Protein AF-0000000074698673 (afdb_homodimer)

Solvent-accessible surface area (backbone atoms only — not comparable to full-atom values): 24780 Å² total; per-residue (Å²): 137,88,80,85,78,75,81,78,79,90,74,89,80,90,77,90,75,79,86,75,78,75,79,80,86,77,81,76,78,73,73,77,72,75,74,65,79,72,72,74,72,72,74,70,70,69,76,71,64,58,63,34,72,66,53,42,50,48,49,52,50,36,48,54,37,30,51,48,3,51,64,26,39,56,49,56,83,33,56,54,68,59,34,44,71,56,90,63,28,23,34,38,71,47,64,48,48,39,30,33,52,67,59,41,33,52,52,20,42,41,63,64,29,30,36,30,80,65,72,41,70,67,52,46,53,49,51,47,53,55,56,65,71,44,98,45,74,26,50,37,15,26,39,40,20,39,36,45,52,95,86,56,46,48,21,33,76,87,67,48,66,73,65,84,52,78,52,55,31,93,81,40,72,51,59,62,90,64,25,37,20,33,26,32,28,15,80,80,26,95,59,43,70,20,30,41,52,31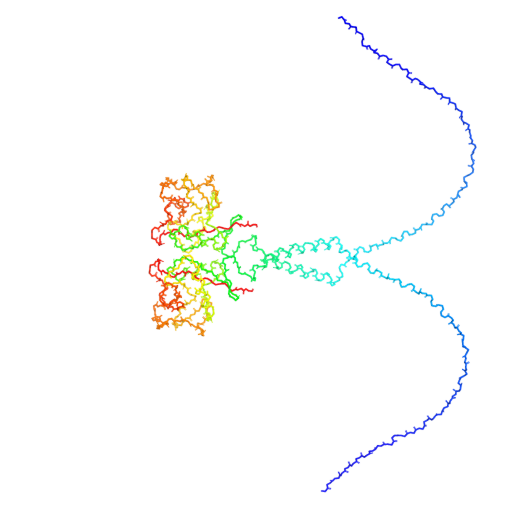,53,46,61,42,83,53,44,88,54,15,22,17,34,32,26,28,32,76,56,114,136,86,91,87,82,89,80,73,90,74,70,93,68,81,90,90,92,82,90,73,82,72,80,80,85,77,81,78,77,77,73,77,72,75,69,67,75,72,72,72,71,71,72,70,69,72,71,69,42,59,63,50,74,66,52,46,50,50,50,50,49,49,37,50,50,17,49,52,27,32,62,54,16,47,48,58,83,33,55,54,68,59,35,45,70,56,89,63,29,23,34,40,70,49,65,48,46,40,32,34,52,67,60,41,34,53,52,21,42,42,62,63,29,30,37,31,80,64,73,39,72,67,50,46,52,49,51,47,52,55,55,65,70,44,97,44,73,26,50,37,16,25,40,40,20,39,36,47,51,94,86,59,46,48,23,34,78,88,67,46,65,74,66,84,53,78,50,55,31,95,80,39,70,52,61,63,90,65,26,36,21,32,26,32,27,16,80,81,27,95,58,44,68,19,30,41,51,30,53,46,60,42,84,55,45,88,53,16,23,18,31,31,26,29,33,74,55,115

Nearest PDB structures (foldseek):
  2vuz-assembly1_A  TM=8.904E-01  e=1.682E-10  Codakia orbicularis
  7jud-assembly2_B  TM=8.545E-01  e=1.577E-10  Homo sapiens
  7juf-assembly2_B  TM=8.128E-01  e=7.724E-11  Homo sapiens
  7l62-assembly1_A  TM=8.026E-01  e=3.219E-10  Homo sapiens
  7juc-assembly1_A  TM=8.318E-01  e=1.178E-09  Homo sapiens

pLDDT: mean 74.71, std 29.72, range [17.14, 98.88]

Radius of gyration: 44.77 Å; Cα contacts (8 Å, |Δi|>4): 723; chains: 2; bounding box: 124×169×56 Å

Secondary structure (DSSP, 8-state):
----------------------------------------------------HHHHHHHHHHHHHHHHHHHHHHHHHSPPTT-EEETTEEEEEE-S--SBHHHHHHHHHHTT-EEPP--SHHHHHHHHHHHHTSS---TT-EEEEEEE-TTS-EEETTS-B--S---BPTT-S--TTT--EEEE--TTSTTTT-EEEE-SB-S-GGGS-BEEEEEE--/----------------------------------------------------HHHHHHHHHHHHHHHHHHHHHTTTTSPPTT-EEETTEEEEEE-S--SBHHHHHHHHHHTT-EEPP--SHHHHHHHHHHHHTSS---TT-EEEEEEE-TTS-EEETTS-B--S---BPTT-S--TTT--EEEE--TTSTTTT-EEEE-SB-S-GGGS-BEEEEEE--

Foldseek 3Di:
DDDPPPCVDDDDDDDDDDDPPPPDDDDPPPPVPPPPVPPPPPPPPCPPPPLPPVRVVVVVVVVVVVVVVVVVVVPLQDPDPQWDDDPQKTKHWPQFQDQALVVLQVVLVVVVWGFDDDADPVSLVVQQVRQVPDPHWAQQAEWHQWFADPVLFIDGVVGHGDDHDAFADVPPDDDSVAFTTKTAGHPVYPRHSHMYTGHSGHPDSVRHGTHMTMDGRD/DDDDDDDPPDDDPDDDDDDDDDPDDPDDPPPVPPPPVPPPPPPPPCPCPPLPPVRVVVVVVVVVVVVVVVVVVCCLVDPDPQWDDDPQKTKHWPQFQDQALVVLQVVLVVVVWGFDDDADPVSLVVQQVRQVPDPHWAQQAEWHQWFADPVLFIDGVVGHGPDHDAFADVPPDDDSVAFTTKTAGHPVYPSHSHMYTGHSGHPDRVRHGTHMTMDGRD

Structure (mmCIF, N/CA/C/O backbone):
data_AF-0000000074698673-model_v1
#
loop_
_entity.id
_entity.type
_entity.pdbx_description
1 polymer Ladderlectin
#
loop_
_atom_site.group_PDB
_atom_site.id
_atom_site.type_symbol
_atom_site.label_atom_id
_atom_site.label_alt_id
_atom_site.label_comp_id
_atom_site.label_asym_id
_atom_site.label_entity_id
_atom_site.label_seq_id
_atom_site.pdbx_PDB_ins_code
_atom_site.Cartn_x
_atom_site.Cartn_y
_atom_site.Cartn_z
_atom_site.occupancy
_atom_site.B_iso_or_equiv
_atom_site.auth_seq_id
_atom_site.auth_comp_id
_atom_site.auth_asym_id
_atom_site.auth_atom_id
_atom_site.pdbx_PDB_model_num
ATOM 1 N N . MET A 1 1 ? -61.219 -75.875 -13.164 1 22.11 1 MET A N 1
ATOM 2 C CA . MET A 1 1 ? -62.531 -76 -12.555 1 22.11 1 MET A CA 1
ATOM 3 C C . MET A 1 1 ? -63.156 -74.625 -12.281 1 22.11 1 MET A C 1
ATOM 5 O O . MET A 1 1 ? -64.312 -74.375 -12.648 1 22.11 1 MET A O 1
ATOM 9 N N . PHE A 1 2 ? -62.594 -73.812 -11.219 1 21.72 2 PHE A N 1
ATOM 10 C CA . PHE A 1 2 ? -63.625 -73.188 -10.398 1 21.72 2 PHE A CA 1
ATOM 11 C C . PHE A 1 2 ? -64.188 -71.938 -11.07 1 21.72 2 PHE A C 1
ATOM 13 O O . PHE A 1 2 ? -63.5 -71.375 -11.961 1 21.72 2 PHE A O 1
ATOM 20 N N . PRO A 1 3 ? -64.938 -71 -10.273 1 27.33 3 PRO A N 1
ATOM 21 C CA . PRO A 1 3 ? -66.312 -70.562 -10.078 1 27.33 3 PRO A CA 1
ATOM 22 C C . PRO A 1 3 ? -66.5 -69.062 -10.406 1 27.33 3 PRO A C 1
ATOM 24 O O . PRO A 1 3 ? -65.688 -68.188 -10.008 1 27.33 3 PRO A O 1
ATOM 27 N N . SER A 1 4 ? -66.875 -68.625 -11.648 1 29.92 4 SER A N 1
ATOM 28 C CA . SER A 1 4 ? -67.062 -67.312 -12.25 1 29.92 4 SER A CA 1
ATOM 29 C C . SER A 1 4 ? -68 -66.438 -11.438 1 29.92 4 SER A C 1
ATOM 31 O O . SER A 1 4 ? -69.25 -66.562 -11.602 1 29.92 4 SER A O 1
ATOM 33 N N . PHE A 1 5 ? -67.75 -66.25 -10.109 1 26.42 5 PHE A N 1
ATOM 34 C CA . PHE A 1 5 ? -68.812 -65.812 -9.234 1 26.42 5 PHE A CA 1
ATOM 35 C C . PHE A 1 5 ? -69.25 -64.375 -9.617 1 26.42 5 PHE A C 1
ATOM 37 O O . PHE A 1 5 ? -68.5 -63.438 -9.414 1 26.42 5 PHE A O 1
ATOM 44 N N . GLY A 1 6 ? -69.938 -64.125 -10.805 1 25.27 6 GLY A N 1
ATOM 45 C CA . GLY A 1 6 ? -70.375 -62.812 -11.242 1 25.27 6 GLY A CA 1
ATOM 46 C C . GLY A 1 6 ? -71.375 -62.125 -10.273 1 25.27 6 GLY A C 1
ATOM 47 O O . GLY A 1 6 ? -72.5 -62.594 -10.102 1 25.27 6 GLY A O 1
ATOM 48 N N . TYR A 1 7 ? -71 -61.75 -8.992 1 21.36 7 TYR A N 1
ATOM 49 C CA . TYR A 1 7 ? -72.062 -61.469 -8.016 1 21.36 7 TYR A CA 1
ATOM 50 C C . TYR A 1 7 ? -72.812 -60.219 -8.375 1 21.36 7 TYR A C 1
ATOM 52 O O . TYR A 1 7 ? -72.25 -59.125 -8.367 1 21.36 7 TYR A O 1
ATOM 60 N N . ALA A 1 8 ? -73.812 -60.094 -9.344 1 25.69 8 ALA A N 1
ATOM 61 C CA . ALA A 1 8 ? -74.5 -58.938 -9.922 1 25.69 8 ALA A CA 1
ATOM 62 C C . ALA A 1 8 ? -75.5 -58.344 -8.906 1 25.69 8 ALA A C 1
ATOM 64 O O . ALA A 1 8 ? -76.438 -57.688 -9.289 1 25.69 8 ALA A O 1
ATOM 65 N N . LEU A 1 9 ? -75.125 -58.125 -7.594 1 19.22 9 LEU A N 1
ATOM 66 C CA . LEU A 1 9 ? -76.25 -58.125 -6.664 1 19.22 9 LEU A CA 1
ATOM 67 C C . LEU A 1 9 ? -77.188 -56.969 -6.941 1 19.22 9 LEU A C 1
ATOM 69 O O . LEU A 1 9 ? -76.812 -56.031 -7.625 1 19.22 9 LEU A O 1
ATOM 73 N N . VAL A 1 10 ? -77.688 -55.969 -5.797 1 19.55 10 VAL A N 1
ATOM 74 C CA . VAL A 1 10 ? -78.938 -56.031 -5.043 1 19.55 10 VAL A CA 1
ATOM 75 C C . VAL A 1 10 ? -79.875 -54.906 -5.449 1 19.55 10 VAL A C 1
ATOM 77 O O . VAL A 1 10 ? -79.375 -53.875 -5.945 1 19.55 10 VAL A O 1
ATOM 80 N N . PHE A 1 11 ? -81.25 -54.75 -4.902 1 18.92 11 PHE A N 1
ATOM 81 C CA . PHE A 1 11 ? -82.688 -54.562 -5.043 1 18.92 11 PHE A CA 1
ATOM 82 C C . PHE A 1 11 ? -83.062 -53.188 -4.57 1 18.92 11 PHE A C 1
ATOM 84 O O . PHE A 1 11 ? -84.25 -52.875 -4.492 1 18.92 11 PHE A O 1
ATOM 91 N N . CYS A 1 12 ? -82.188 -52.188 -4.234 1 21.83 12 CYS A N 1
ATOM 92 C CA . CYS A 1 12 ? -82.875 -51.5 -3.15 1 21.83 12 CYS A CA 1
ATOM 93 C C . CYS A 1 12 ? -84.188 -50.875 -3.633 1 21.83 12 CYS A C 1
ATOM 95 O O . CYS A 1 12 ? -84.188 -50.156 -4.629 1 21.83 12 CYS A O 1
ATOM 97 N N . LEU A 1 13 ? -85.25 -50.938 -2.852 1 18.69 13 LEU A N 1
ATOM 98 C CA . LEU A 1 13 ? -86.688 -50.969 -2.842 1 18.69 13 LEU A CA 1
ATOM 99 C C . LEU A 1 13 ? -87.312 -49.594 -3.059 1 18.69 13 LEU A C 1
ATOM 101 O O . LEU A 1 13 ? -86.562 -48.594 -2.922 1 18.69 13 LEU A O 1
ATOM 105 N N . MET A 1 14 ? -88.312 -49.188 -2.221 1 18.48 14 MET A N 1
ATOM 106 C CA . MET A 1 14 ? -89.75 -48.969 -2.514 1 18.48 14 MET A CA 1
ATOM 107 C C . MET A 1 14 ? -90.062 -47.469 -2.674 1 18.48 14 MET A C 1
ATOM 109 O O . MET A 1 14 ? -89.188 -46.625 -2.328 1 18.48 14 MET A O 1
ATOM 113 N N . ILE A 1 15 ? -91.188 -46.875 -1.814 1 20.44 15 ILE A N 1
ATOM 114 C CA . ILE A 1 15 ? -92.562 -46.656 -2.225 1 20.44 15 ILE A CA 1
ATOM 115 C C . ILE A 1 15 ? -92.875 -45.156 -2.199 1 20.44 15 ILE A C 1
ATOM 117 O O . ILE A 1 15 ? -93.5 -44.625 -3.1 1 20.44 15 ILE A O 1
ATOM 121 N N . PHE A 1 16 ? -92.375 -44.188 -1.142 1 20.86 16 PHE A N 1
ATOM 122 C CA . PHE A 1 16 ? -93.438 -43.531 -0.404 1 20.86 16 PHE A CA 1
ATOM 123 C C . PHE A 1 16 ? -93.938 -42.281 -1.157 1 20.86 16 PHE A C 1
ATOM 125 O O . PHE A 1 16 ? -93.125 -41.375 -1.434 1 20.86 16 PHE A O 1
ATOM 132 N N . THR A 1 17 ? -94.875 -42.281 -1.998 1 21.66 17 THR A N 1
ATOM 133 C CA . THR A 1 17 ? -95.312 -41.312 -3.008 1 21.66 17 THR A CA 1
ATOM 134 C C . THR A 1 17 ? -95.938 -40.094 -2.355 1 21.66 17 THR A C 1
ATOM 136 O O . THR A 1 17 ? -96.062 -39.031 -2.996 1 21.66 17 THR A O 1
ATOM 139 N N . GLY A 1 18 ? -96.5 -40.156 -1.047 1 20.33 18 GLY A N 1
ATOM 140 C CA . GLY A 1 18 ? -97.875 -39.656 -1.095 1 20.33 18 GLY A CA 1
ATOM 141 C C . GLY A 1 18 ? -97.938 -38.156 -1.355 1 20.33 18 GLY A C 1
ATOM 142 O O . GLY A 1 18 ? -98.5 -37.719 -2.354 1 20.33 18 GLY A O 1
ATOM 143 N N . PHE A 1 19 ? -98.375 -37.25 -0.172 1 25.41 19 PHE A N 1
ATOM 144 C CA . PHE A 1 19 ? -99.562 -36.469 0.035 1 25.41 19 PHE A CA 1
ATOM 145 C C . PHE A 1 19 ? -99.375 -35 -0.323 1 25.41 19 PHE A C 1
ATOM 147 O O . PHE A 1 19 ? -98.375 -34.406 0.138 1 25.41 19 PHE A O 1
ATOM 154 N N . SER A 1 20 ? -99.938 -34.5 -1.392 1 21.42 20 SER A N 1
ATOM 155 C CA . SER A 1 20 ? -99.812 -33.312 -2.219 1 21.42 20 SER A CA 1
ATOM 156 C C . SER A 1 20 ? -100.438 -32.094 -1.503 1 21.42 20 SER A C 1
ATOM 158 O O . SER A 1 20 ? -101.438 -31.547 -1.92 1 21.42 20 SER A O 1
ATOM 160 N N . ARG A 1 21 ? -100.375 -32.031 -0.148 1 22.72 21 ARG A N 1
ATOM 161 C CA . ARG A 1 21 ? -101.375 -31.078 0.328 1 22.72 21 ARG A CA 1
ATOM 162 C C . ARG A 1 21 ? -101.125 -29.688 -0.254 1 22.72 21 ARG A C 1
ATOM 164 O O . ARG A 1 21 ? -100 -29.219 -0.28 1 22.72 21 ARG A O 1
ATOM 171 N N . SER A 1 22 ? -102.188 -29.062 -0.898 1 21.62 22 SER A N 1
ATOM 172 C CA . SER A 1 22 ? -102.438 -27.953 -1.796 1 21.62 22 SER A CA 1
ATOM 173 C C . SER A 1 22 ? -102.312 -26.609 -1.066 1 21.62 22 SER A C 1
ATOM 175 O O . SER A 1 22 ? -102.5 -25.562 -1.66 1 21.62 22 SER A O 1
ATOM 177 N N . TRP A 1 23 ? -101.25 -26.391 -0.211 1 22.69 23 TRP A N 1
ATOM 178 C CA . TRP A 1 23 ? -101.5 -25.203 0.615 1 22.69 23 TRP A CA 1
ATOM 17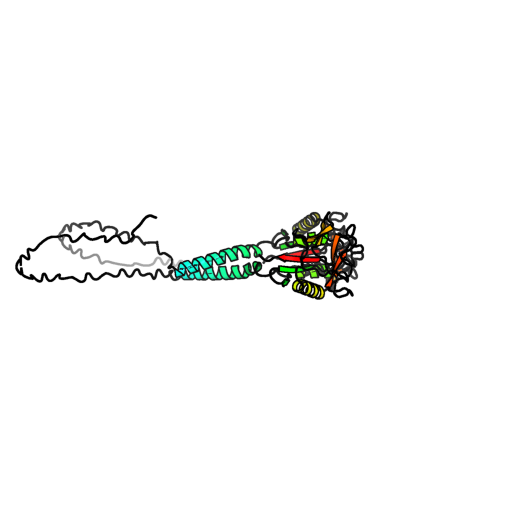9 C C . TRP A 1 23 ? -101.688 -23.969 -0.25 1 22.69 23 TRP A C 1
ATOM 181 O O . TRP A 1 23 ? -101.062 -23.828 -1.303 1 22.69 23 TRP A O 1
ATOM 191 N N . PRO A 1 24 ? -102.75 -23.141 0.175 1 25.56 24 PRO A N 1
ATOM 192 C CA . PRO A 1 24 ? -103.438 -22.016 -0.481 1 25.56 24 PRO A CA 1
ATOM 193 C C . PRO A 1 24 ? -102.5 -20.844 -0.768 1 25.56 24 PRO A C 1
ATOM 195 O O . PRO A 1 24 ? -101.438 -20.734 -0.169 1 25.56 24 PRO A O 1
ATOM 198 N N . ASP A 1 25 ? -102.875 -19.969 -1.74 1 23.16 25 ASP A N 1
ATOM 199 C CA . ASP A 1 25 ? -102.438 -18.953 -2.67 1 23.16 25 ASP A CA 1
ATOM 200 C C . ASP A 1 25 ? -102.188 -17.625 -1.954 1 23.16 25 ASP A C 1
ATOM 202 O O . ASP A 1 25 ? -103.125 -16.859 -1.723 1 23.16 25 ASP A O 1
ATOM 206 N N . ASN A 1 26 ? -101.688 -17.641 -0.631 1 22.33 26 ASN A N 1
ATOM 207 C CA . ASN A 1 26 ? -101.812 -16.375 0.071 1 22.33 26 ASN A CA 1
ATOM 208 C C . ASN A 1 26 ? -101.25 -15.227 -0.772 1 22.33 26 ASN A C 1
ATOM 210 O O . ASN A 1 26 ? -100.438 -15.445 -1.675 1 22.33 26 ASN A O 1
ATOM 214 N N . SER A 1 27 ? -101.625 -13.938 -0.338 1 24.17 27 SER A N 1
ATOM 215 C CA . SER A 1 27 ? -101.875 -12.562 -0.758 1 24.17 27 SER A CA 1
ATOM 216 C C . SER A 1 27 ? -100.562 -11.859 -1.082 1 24.17 27 SER A C 1
ATOM 218 O O . SER A 1 27 ? -99.562 -12.086 -0.417 1 24.17 27 SER A O 1
ATOM 220 N N . LYS A 1 28 ? -100.5 -11.281 -2.311 1 26.62 28 LYS A N 1
ATOM 221 C CA . LYS A 1 28 ? -99.5 -10.602 -3.137 1 26.62 28 LYS A CA 1
ATOM 222 C C . LYS A 1 28 ? -99.062 -9.266 -2.521 1 26.62 28 LYS A C 1
ATOM 224 O O . LYS A 1 28 ? -98.562 -8.383 -3.221 1 26.62 28 LYS A O 1
ATOM 229 N N . ARG A 1 29 ? -99.188 -9.031 -1.124 1 25.23 29 ARG A N 1
ATOM 230 C CA . ARG A 1 29 ? -99 -7.598 -0.876 1 25.23 29 ARG A CA 1
ATOM 231 C C . ARG A 1 29 ? -97.688 -7.062 -1.434 1 25.23 29 ARG A C 1
ATOM 233 O O . ARG A 1 29 ? -96.688 -7.668 -1.229 1 25.23 29 ARG A O 1
ATOM 240 N N . SER A 1 30 ? -97.812 -6.223 -2.438 1 24.34 30 SER A N 1
ATOM 241 C CA . SER A 1 30 ? -96.875 -5.492 -3.258 1 24.34 30 SER A CA 1
ATOM 242 C C . SER A 1 30 ? -95.938 -4.668 -2.396 1 24.34 30 SER A C 1
ATOM 244 O O . SER A 1 30 ? -96.375 -3.738 -1.706 1 24.34 30 SER A O 1
ATOM 246 N N . LEU A 1 31 ? -95.312 -5.254 -1.344 1 25.78 31 LEU A N 1
ATOM 247 C CA . LEU A 1 31 ? -94.5 -4.328 -0.565 1 25.78 31 LEU A CA 1
ATOM 248 C C . LEU A 1 31 ? -93.5 -3.561 -1.465 1 25.78 31 LEU A C 1
ATOM 250 O O . LEU A 1 31 ? -92.688 -4.164 -2.16 1 25.78 31 LEU A O 1
ATOM 254 N N . ALA A 1 32 ? -94 -2.402 -1.987 1 26.16 32 ALA A N 1
ATOM 255 C CA . ALA A 1 32 ? -93.188 -1.419 -2.734 1 26.16 32 ALA A CA 1
ATOM 256 C C . ALA A 1 32 ? -91.875 -1.104 -2.02 1 26.16 32 ALA A C 1
ATOM 258 O O . ALA A 1 32 ? -91.875 -0.688 -0.859 1 26.16 32 ALA A O 1
ATOM 259 N N . LYS A 1 33 ? -90.875 -1.963 -2.188 1 30.94 33 LYS A N 1
ATOM 260 C CA . LYS A 1 33 ? -89.5 -1.76 -1.678 1 30.94 33 LYS A CA 1
ATOM 261 C C . LYS A 1 33 ? -89 -0.376 -2.049 1 30.94 33 LYS A C 1
ATOM 263 O O . LYS A 1 33 ? -88.812 -0.071 -3.23 1 30.94 33 LYS A O 1
ATOM 268 N N . THR A 1 34 ? -89.625 0.67 -1.441 1 30.66 34 THR A N 1
ATOM 269 C CA . THR A 1 34 ? -89 1.968 -1.662 1 30.66 34 THR A CA 1
ATOM 270 C C . THR A 1 34 ? -87.438 1.869 -1.5 1 30.66 34 THR A C 1
ATOM 272 O O . THR A 1 34 ? -87 1.497 -0.433 1 30.66 34 THR A O 1
ATOM 275 N N . THR A 1 35 ? -86.75 1.521 -2.58 1 30.48 35 THR A N 1
ATOM 276 C CA . THR A 1 35 ? -85.312 1.495 -2.725 1 30.48 35 THR A CA 1
ATOM 277 C C . THR A 1 35 ? -84.688 2.84 -2.336 1 30.48 35 THR A C 1
ATOM 279 O O . THR A 1 35 ? -84.938 3.84 -3.031 1 30.48 35 THR A O 1
ATOM 282 N N . GLN A 1 36 ? -85.062 3.367 -1.148 1 31.88 36 GLN A N 1
ATOM 283 C CA . GLN A 1 36 ? -84.312 4.598 -0.885 1 31.88 36 GLN A CA 1
ATOM 284 C C . GLN A 1 36 ? -82.812 4.434 -1.224 1 31.88 36 GLN A C 1
ATOM 286 O O . GLN A 1 36 ? -82.25 3.375 -0.979 1 31.88 36 GLN A O 1
ATOM 291 N N . PRO A 1 37 ? -82.312 5.273 -2.236 1 33.62 37 PRO A N 1
ATOM 292 C CA . PRO A 1 37 ? -80.875 5.203 -2.6 1 33.62 37 PRO A CA 1
ATOM 293 C C . PRO A 1 37 ? -80 5.238 -1.385 1 33.62 37 PRO A C 1
ATOM 295 O O . PRO A 1 37 ? -80.125 6.129 -0.54 1 33.62 37 PRO A O 1
ATOM 298 N N . GLN A 1 38 ? -79.812 4.09 -0.714 1 31.73 38 GLN A N 1
ATOM 299 C CA . GLN A 1 38 ? -78.75 4.145 0.317 1 31.73 38 GLN A CA 1
ATOM 300 C C . GLN A 1 38 ? -77.562 4.91 -0.171 1 31.73 38 GLN A C 1
ATOM 302 O O . GLN A 1 38 ? -76.938 4.57 -1.207 1 31.73 38 GLN A O 1
ATOM 307 N N . GLU A 1 39 ? -77.625 6.227 -0.058 1 32.91 39 GLU A N 1
ATOM 308 C CA . GLU A 1 39 ? -76.375 7 -0.275 1 32.91 39 GLU A CA 1
ATOM 309 C C . GLU A 1 39 ? -75.125 6.234 0.208 1 32.91 39 GLU A C 1
ATOM 311 O O . GLU A 1 39 ? -75.125 5.777 1.353 1 32.91 39 GLU A O 1
ATOM 316 N N . LYS A 1 40 ? -74.5 5.625 -0.699 1 32 40 LYS A N 1
ATOM 317 C CA . LYS A 1 40 ? -73.125 5.098 -0.466 1 32 40 LYS A CA 1
ATOM 318 C C . LYS A 1 40 ? -72.312 6.035 0.425 1 32 40 LYS A C 1
ATOM 320 O O . LYS A 1 40 ? -72.062 7.191 0.062 1 32 40 LYS A O 1
ATOM 325 N N . GLN A 1 41 ? -72.625 6.102 1.672 1 29.17 41 GLN A N 1
ATOM 326 C CA . GLN A 1 41 ? -71.625 6.77 2.484 1 29.17 41 GLN A CA 1
ATOM 327 C C . GLN A 1 41 ? -70.188 6.312 2.1 1 29.17 41 GLN A C 1
ATOM 329 O O . GLN A 1 41 ? -69.875 5.141 2.264 1 29.17 41 GLN A O 1
ATOM 334 N N . SER A 1 42 ? -69.75 6.785 0.95 1 29.33 42 SER A N 1
ATOM 335 C CA . SER A 1 42 ? -68.312 6.648 0.693 1 29.33 42 SER A CA 1
ATOM 336 C C . SER A 1 42 ? -67.5 6.867 1.965 1 29.33 42 SER A C 1
ATOM 338 O O . SER A 1 42 ? -67.562 7.926 2.59 1 29.33 42 SER A O 1
ATOM 340 N N . PHE A 1 43 ? -67.375 5.871 2.807 1 31.17 43 PHE A N 1
ATOM 341 C CA . PHE A 1 43 ? -66.312 5.891 3.787 1 31.17 43 PHE A CA 1
ATOM 342 C C . PHE A 1 43 ? -65 6.379 3.152 1 31.17 43 PHE A C 1
ATOM 344 O O . PHE A 1 43 ? -64.438 5.695 2.305 1 31.17 43 PHE A O 1
ATOM 351 N N . VAL A 1 44 ? -64.938 7.609 2.744 1 31.62 44 VAL A N 1
ATOM 352 C CA . VAL A 1 44 ? -63.625 8.156 2.477 1 31.62 44 VAL A CA 1
ATOM 353 C C . VAL A 1 44 ? -62.656 7.727 3.576 1 31.62 44 VAL A C 1
ATOM 355 O O . VAL A 1 44 ? -62.844 8.086 4.742 1 31.62 44 VAL A O 1
ATOM 358 N N . VAL A 1 45 ? -62.219 6.48 3.557 1 34.59 45 VAL A N 1
ATOM 359 C CA . VAL A 1 45 ? -60.969 6.152 4.238 1 34.59 45 VAL A CA 1
ATOM 360 C C . VAL A 1 45 ? -59.969 7.277 4.035 1 34.59 45 VAL A C 1
ATOM 362 O O . VAL A 1 45 ? -59.625 7.605 2.898 1 34.59 45 VAL A O 1
ATOM 365 N N . ASN A 1 46 ? -60.156 8.375 4.738 1 31.55 46 ASN A N 1
ATOM 366 C CA . ASN A 1 46 ? -59.062 9.336 4.832 1 31.55 46 ASN A CA 1
ATOM 367 C C . ASN A 1 46 ? -57.719 8.641 4.945 1 31.55 46 ASN A C 1
ATOM 369 O O . ASN A 1 46 ? -57.406 8.031 5.973 1 31.55 46 ASN A O 1
ATOM 373 N N . ASN A 1 47 ? -57.281 7.914 3.969 1 35.41 47 ASN A N 1
ATOM 374 C CA . ASN A 1 47 ? -55.906 7.469 3.73 1 35.41 47 ASN A CA 1
ATOM 375 C C . ASN A 1 47 ? -54.906 8.492 4.227 1 35.41 47 ASN A C 1
ATOM 377 O O . ASN A 1 47 ? -53.719 8.383 3.934 1 35.41 47 ASN A O 1
ATOM 381 N N . ASN A 1 48 ? -55.281 9.719 4.5 1 36.59 48 ASN A N 1
ATOM 382 C CA . ASN A 1 48 ? -54.312 10.648 5.055 1 36.59 48 ASN A CA 1
ATOM 383 C C . ASN A 1 48 ? -53.812 10.172 6.414 1 36.59 48 ASN A C 1
ATOM 385 O O . ASN A 1 48 ? -54.219 10.68 7.453 1 36.59 48 ASN A O 1
ATOM 389 N N . CYS A 1 49 ? -54.031 9.023 6.84 1 39.94 49 CYS A N 1
ATOM 390 C CA . CYS A 1 49 ? -53.406 8.625 8.094 1 39.94 49 CYS A CA 1
ATOM 391 C C . CYS A 1 49 ? -52 9.164 8.203 1 39.94 49 CYS A C 1
ATOM 393 O O . CYS A 1 49 ? -51.094 8.695 7.5 1 39.94 49 CYS A O 1
ATOM 395 N N . ALA A 1 50 ? -51.781 10.508 8.266 1 41.88 50 ALA A N 1
ATOM 396 C CA . ALA A 1 50 ? -50.562 11.234 8.562 1 41.88 50 ALA A CA 1
ATOM 397 C C . ALA A 1 50 ? -49.75 10.547 9.672 1 41.88 50 ALA A C 1
ATOM 399 O O . ALA A 1 50 ? -50.344 10.125 10.68 1 41.88 50 ALA A O 1
ATOM 400 N N . LEU A 1 51 ? -48.75 9.656 9.422 1 50.19 51 LEU A N 1
ATOM 401 C CA . LEU A 1 51 ? -47.781 9.289 10.461 1 50.19 51 LEU A CA 1
ATOM 402 C C . LEU A 1 51 ? -47.781 10.336 11.57 1 50.19 51 LEU A C 1
ATOM 404 O O . LEU A 1 51 ? -47.906 11.539 11.297 1 50.19 51 LEU A O 1
ATOM 408 N N . GLY A 1 52 ? -48.281 9.992 12.766 1 52.31 52 GLY A N 1
ATOM 409 C CA . GLY A 1 52 ? -48.062 10.969 13.828 1 52.31 52 GLY A CA 1
ATOM 410 C C . GLY A 1 52 ? -46.719 11.641 13.781 1 52.31 52 GLY A C 1
ATOM 411 O O . GLY A 1 52 ? -45.812 11.203 13.039 1 52.31 52 GLY A O 1
ATOM 412 N N . GLN A 1 53 ? -46.625 12.836 14.312 1 56.69 53 GLN A N 1
ATOM 413 C CA . GLN A 1 53 ? -45.375 13.609 14.336 1 56.69 53 GLN A CA 1
ATOM 414 C C . GLN A 1 53 ? -44.219 12.75 14.805 1 56.69 53 GLN A C 1
ATOM 416 O O . GLN A 1 53 ? -43.125 12.82 14.234 1 56.69 53 GLN A O 1
ATOM 421 N N . ASN A 1 54 ? -44.469 11.938 15.797 1 56.03 54 ASN A N 1
ATOM 422 C CA . ASN A 1 54 ? -43.406 11.102 16.328 1 56.03 54 ASN A CA 1
ATOM 423 C C . ASN A 1 54 ? -42.969 10.023 15.32 1 56.03 54 ASN A C 1
ATOM 425 O O . ASN A 1 54 ? -41.781 9.75 15.156 1 56.03 54 ASN A O 1
ATOM 429 N N . GLU A 1 55 ? -43.969 9.422 14.797 1 60.62 55 GLU A N 1
ATOM 430 C CA . GLU A 1 55 ? -43.656 8.391 13.812 1 60.62 55 GLU A CA 1
ATOM 431 C C . GLU A 1 55 ? -43.031 8.984 12.555 1 60.62 55 GLU A C 1
ATOM 433 O O . GLU A 1 55 ? -42.125 8.391 11.977 1 60.62 55 GLU A O 1
ATOM 438 N N . ARG A 1 56 ? -43.5 10.125 12.141 1 59.06 56 ARG A N 1
ATOM 439 C CA . ARG A 1 56 ? -42.875 10.82 11.031 1 59.06 56 ARG A CA 1
ATOM 440 C C . ARG A 1 56 ? -41.406 11.188 11.367 1 59.06 56 ARG A C 1
ATOM 442 O O . ARG A 1 56 ? -40.531 11.039 10.523 1 59.06 56 ARG A O 1
ATOM 449 N N . GLN A 1 57 ? -41.219 11.656 12.539 1 61.75 57 GLN A N 1
ATOM 450 C CA . GLN A 1 57 ? -39.844 11.953 12.977 1 61.75 57 GLN A CA 1
ATOM 451 C C . GLN A 1 57 ? -39 10.688 12.992 1 61.75 57 GLN A C 1
ATOM 453 O O . GLN A 1 57 ? -37.844 10.711 12.57 1 61.75 57 GLN A O 1
ATOM 458 N N . THR A 1 58 ? -39.562 9.633 13.438 1 61.66 58 THR A N 1
ATOM 459 C CA . THR A 1 58 ? -38.812 8.383 13.469 1 61.66 58 THR A CA 1
ATOM 460 C C . THR A 1 58 ? -38.531 7.898 12.055 1 61.66 58 THR A C 1
ATOM 462 O O . THR A 1 58 ? -37.406 7.457 11.766 1 61.66 58 THR A O 1
ATOM 465 N N . LEU A 1 59 ? -39.438 7.996 11.227 1 61.25 59 LEU A N 1
ATOM 466 C CA . LEU A 1 59 ? -39.25 7.59 9.844 1 61.25 59 LEU A CA 1
ATOM 467 C C . LEU A 1 59 ? -38.219 8.484 9.156 1 61.25 59 LEU A C 1
ATOM 469 O O . LEU A 1 59 ? -37.406 8.016 8.359 1 61.25 59 LEU A O 1
ATOM 473 N N . SER A 1 60 ? -38.312 9.75 9.445 1 62.5 60 SER A N 1
ATOM 474 C CA . SER A 1 60 ? -37.312 10.664 8.914 1 62.5 60 SER A CA 1
ATOM 475 C C . SER A 1 60 ? -35.906 10.297 9.422 1 62.5 60 SER A C 1
ATOM 477 O O . SER A 1 60 ? -34.938 10.312 8.648 1 62.5 60 SER A O 1
ATOM 479 N N . LEU A 1 61 ? -35.875 9.938 10.672 1 62.03 61 LEU A N 1
ATOM 480 C CA . LEU A 1 61 ? -34.594 9.523 11.234 1 62.03 61 LEU A CA 1
ATOM 481 C C . LEU A 1 61 ? -34.125 8.211 10.609 1 62.03 61 LEU A C 1
ATOM 483 O O . LEU A 1 61 ? -32.938 8.062 10.305 1 62.03 61 LEU A O 1
ATOM 487 N N . ILE A 1 62 ? -34.969 7.32 10.383 1 62.16 62 ILE A N 1
ATOM 488 C CA . ILE A 1 62 ? -34.625 6.059 9.734 1 62.16 62 ILE A CA 1
ATOM 489 C C . ILE A 1 62 ? -34.156 6.32 8.297 1 62.16 62 ILE A C 1
ATOM 491 O O . ILE A 1 62 ? -33.156 5.758 7.848 1 62.16 62 ILE A O 1
ATOM 495 N N . LYS A 1 63 ? -34.875 7.125 7.672 1 60.09 63 LYS A N 1
ATOM 496 C CA . LYS A 1 63 ? -34.469 7.484 6.312 1 60.09 63 LYS A CA 1
ATOM 497 C C . LYS A 1 63 ? -33.062 8.094 6.285 1 60.09 63 LYS A C 1
ATOM 499 O O . LYS A 1 63 ? -32.25 7.727 5.441 1 60.09 63 LYS A O 1
ATOM 504 N N . GLU A 1 64 ? -32.875 9.031 7.141 1 59.94 64 GLU A N 1
ATOM 505 C CA . GLU A 1 64 ? -31.547 9.648 7.219 1 59.94 64 GLU A CA 1
ATOM 506 C C . GLU A 1 64 ? -30.469 8.609 7.504 1 59.94 64 GLU A C 1
ATOM 508 O O . GLU A 1 64 ? -29.406 8.633 6.891 1 59.94 64 GLU A O 1
ATOM 513 N N . LYS A 1 65 ? -30.828 7.738 8.383 1 58.97 65 LYS A N 1
ATOM 514 C CA . LYS A 1 65 ? -29.859 6.703 8.711 1 58.97 65 LYS A CA 1
ATOM 515 C C . LYS A 1 65 ? -29.672 5.734 7.551 1 58.97 65 LYS A C 1
ATOM 517 O O . LYS A 1 65 ? -28.547 5.312 7.262 1 58.97 65 LYS A O 1
ATOM 522 N N . VAL A 1 66 ? -30.688 5.395 6.934 1 59.38 66 VAL A N 1
ATOM 523 C CA . VAL A 1 66 ? -30.625 4.504 5.777 1 59.38 66 VAL A CA 1
ATOM 524 C C . VAL A 1 66 ? -29.859 5.172 4.645 1 59.38 66 VAL A C 1
ATOM 526 O O . VAL A 1 66 ? -29.047 4.527 3.971 1 59.38 66 VAL A O 1
ATOM 529 N N . ASP A 1 67 ? -30.062 6.367 4.438 1 56.69 67 ASP A N 1
ATOM 530 C CA . ASP A 1 67 ? -29.297 7.098 3.434 1 56.69 67 ASP A CA 1
ATOM 531 C C . ASP A 1 67 ? -27.812 7.082 3.766 1 56.69 67 ASP A C 1
ATOM 533 O O . ASP A 1 67 ? -26.969 6.898 2.881 1 56.69 67 ASP A O 1
ATOM 537 N N . LYS A 1 68 ? -27.609 7.285 5 1 54.16 68 LYS A N 1
ATOM 538 C CA . LYS A 1 68 ? -26.219 7.246 5.438 1 54.16 68 LYS A CA 1
ATOM 539 C C . LYS A 1 68 ? -25.641 5.84 5.297 1 54.16 68 LYS A C 1
ATOM 541 O O . LYS A 1 68 ? -24.484 5.676 4.879 1 54.16 68 LYS A O 1
ATOM 546 N N . ILE A 1 69 ? -26.438 4.895 5.719 1 56 69 ILE A N 1
ATOM 547 C CA . ILE A 1 69 ? -26.062 3.492 5.578 1 56 69 ILE A CA 1
ATOM 548 C C . ILE A 1 69 ? -25.875 3.154 4.102 1 56 69 ILE A C 1
ATOM 550 O O . ILE A 1 69 ? -24.906 2.498 3.725 1 56 69 ILE A O 1
ATOM 554 N N . ALA A 1 70 ? -26.828 3.449 3.377 1 51.41 70 ALA A N 1
ATOM 555 C CA . ALA A 1 70 ? -26.75 3.229 1.936 1 51.41 70 ALA A CA 1
ATOM 556 C C . ALA A 1 70 ? -25.484 3.848 1.355 1 51.41 70 ALA A C 1
ATOM 558 O O . ALA A 1 70 ? -24.828 3.248 0.5 1 51.41 70 ALA A O 1
ATOM 559 N N . ALA A 1 71 ? -25.25 4.977 1.733 1 48.88 71 ALA A N 1
ATOM 560 C CA . ALA A 1 71 ? -24.016 5.629 1.285 1 48.88 71 ALA A CA 1
ATOM 561 C C . ALA A 1 71 ? -22.781 4.832 1.712 1 48.88 71 ALA A C 1
ATOM 563 O O . ALA A 1 71 ? -21.812 4.715 0.953 1 48.88 71 ALA A O 1
ATOM 564 N N . ASN A 1 72 ? -22.906 4.324 2.861 1 50.84 72 ASN A N 1
ATOM 565 C CA . ASN A 1 72 ? -21.781 3.568 3.404 1 50.84 72 ASN A CA 1
ATOM 566 C C . ASN A 1 72 ? -21.75 2.139 2.873 1 50.84 72 ASN A C 1
ATOM 568 O O . ASN A 1 72 ? -20.672 1.554 2.705 1 50.84 72 ASN A O 1
ATOM 572 N N . ILE A 1 73 ? -22.906 1.376 2.852 1 50.94 73 ILE A N 1
ATOM 573 C CA . ILE A 1 73 ? -23 0.037 2.279 1 50.94 73 ILE A CA 1
ATOM 574 C C . ILE A 1 73 ? -22.422 0.038 0.87 1 50.94 73 ILE A C 1
ATOM 576 O O . ILE A 1 73 ? -21.844 -0.958 0.431 1 50.94 73 ILE A O 1
ATOM 580 N N . LYS A 1 74 ? -22.641 1.009 0.204 1 48.66 74 LYS A N 1
ATOM 581 C CA . LYS A 1 74 ? -22 0.97 -1.106 1 48.66 74 LYS A CA 1
ATOM 582 C C . LYS A 1 74 ? -20.562 0.45 -1.002 1 48.66 74 LYS A C 1
ATOM 584 O O . LYS A 1 74 ? -20.062 -0.179 -1.933 1 48.66 74 LYS A O 1
ATOM 589 N N . ASN A 1 75 ? -19.906 0.461 0.224 1 49.44 75 ASN A N 1
ATOM 590 C CA . ASN A 1 75 ? -18.516 0.003 0.323 1 49.44 75 ASN A CA 1
ATOM 591 C C . ASN A 1 75 ? -18.438 -1.521 0.298 1 49.44 75 ASN A C 1
ATOM 593 O O . ASN A 1 75 ? -17.453 -2.082 -0.185 1 49.44 75 ASN A O 1
ATOM 597 N N . GLU A 1 76 ? -19.453 -2.426 0.786 1 54.44 76 GLU A N 1
ATOM 598 C CA . GLU A 1 76 ? -19.312 -3.879 0.819 1 54.44 76 GLU A CA 1
ATOM 599 C C . GLU A 1 76 ? -19.516 -4.484 -0.567 1 54.44 76 GLU A C 1
ATOM 601 O O . GLU A 1 76 ? -18.938 -5.516 -0.893 1 54.44 76 GLU A O 1
ATOM 606 N N . ALA A 1 77 ? -20.172 -3.957 -1.438 1 62.88 77 ALA A N 1
ATOM 607 C CA . ALA A 1 77 ? -20.422 -4.52 -2.764 1 62.88 77 ALA A CA 1
ATOM 608 C C . ALA A 1 77 ? -19.438 -3.955 -3.787 1 62.88 77 ALA A C 1
ATOM 610 O O . ALA A 1 77 ? -19.375 -4.434 -4.922 1 62.88 77 ALA A O 1
ATOM 611 N N . ALA A 1 78 ? -18.688 -3.189 -3.312 1 79.56 78 ALA A N 1
ATOM 612 C CA . ALA A 1 78 ? -17.75 -2.598 -4.27 1 79.56 78 ALA A CA 1
ATOM 613 C C . ALA A 1 78 ? -16.359 -2.438 -3.654 1 79.56 78 ALA A C 1
ATOM 615 O O . ALA A 1 78 ? -16.219 -2.375 -2.432 1 79.56 78 ALA A O 1
ATOM 616 N N . CYS A 1 79 ? -15.492 -2.602 -4.496 1 89.38 79 CYS A N 1
ATOM 617 C CA . CYS A 1 79 ? -14.117 -2.463 -4.043 1 89.38 79 CYS A CA 1
ATOM 618 C C . CYS A 1 79 ? -13.836 -1.042 -3.564 1 89.38 79 CYS A C 1
ATOM 620 O O . CYS A 1 79 ? -14.383 -0.082 -4.109 1 89.38 79 CYS A O 1
ATOM 622 N N . SER A 1 80 ? -13.125 -0.916 -2.428 1 84.19 80 SER A N 1
ATOM 623 C CA . SER A 1 80 ? -12.664 0.379 -1.938 1 84.19 80 SER A CA 1
ATOM 624 C C . SER A 1 80 ? -11.852 1.115 -3 1 84.19 80 SER A C 1
ATOM 626 O O . SER A 1 80 ? -11.398 0.51 -3.973 1 84.19 80 SER A O 1
ATOM 628 N N . THR A 1 81 ? -11.609 2.334 -2.781 1 83.62 81 THR A N 1
ATOM 629 C CA . THR A 1 81 ? -10.852 3.17 -3.709 1 83.62 81 THR A CA 1
ATOM 630 C C . THR A 1 81 ? -9.492 2.551 -4.012 1 83.62 81 THR A C 1
ATOM 632 O O . THR A 1 81 ? -8.805 2.08 -3.105 1 83.62 81 THR A O 1
ATOM 635 N N . GLY A 1 82 ? -9.188 2.502 -5.316 1 89.81 82 GLY A N 1
ATOM 636 C CA . GLY A 1 82 ? -7.887 2.008 -5.75 1 89.81 82 GLY A CA 1
ATOM 637 C C . GLY A 1 82 ? -7.891 0.526 -6.074 1 89.81 82 GLY A C 1
ATOM 638 O O . GLY A 1 82 ? -7.055 0.051 -6.844 1 89.81 82 GLY A O 1
ATOM 639 N N . TRP A 1 83 ? -8.828 -0.144 -5.406 1 94.44 83 TRP A N 1
ATOM 640 C CA . TRP A 1 83 ? -8.953 -1.575 -5.668 1 94.44 83 TRP A CA 1
ATOM 641 C C . TRP A 1 83 ? -9.781 -1.831 -6.922 1 94.44 83 TRP A C 1
ATOM 643 O O . TRP A 1 83 ? -10.773 -1.146 -7.168 1 94.44 83 TRP A O 1
ATOM 653 N N . VAL A 1 84 ? -9.375 -2.799 -7.699 1 96.5 84 VAL A N 1
ATOM 654 C CA . VAL A 1 84 ? -10.055 -3.141 -8.945 1 96.5 84 VAL A CA 1
ATOM 655 C C . VAL A 1 84 ? -10.781 -4.477 -8.797 1 96.5 84 VAL A C 1
ATOM 657 O O . VAL A 1 84 ? -10.18 -5.469 -8.367 1 96.5 84 VAL A O 1
ATOM 660 N N . GLN A 1 85 ? -11.984 -4.48 -9.211 1 94.81 85 GLN A N 1
ATOM 661 C CA . GLN A 1 85 ? -12.828 -5.645 -8.969 1 94.81 85 GLN A CA 1
ATOM 662 C C . GLN A 1 85 ? -12.711 -6.652 -10.109 1 94.81 85 GLN A C 1
ATOM 664 O O . GLN A 1 85 ? -12.648 -6.27 -11.281 1 94.81 85 GLN A O 1
ATOM 669 N N . HIS A 1 86 ? -12.609 -7.883 -9.742 1 96.94 86 HIS A N 1
ATOM 670 C CA . HIS A 1 86 ? -12.766 -9.031 -10.625 1 96.94 86 HIS A CA 1
ATOM 671 C C . HIS A 1 86 ? -13.539 -10.148 -9.938 1 96.94 86 HIS A C 1
ATOM 673 O O . HIS A 1 86 ? -13.055 -10.75 -8.977 1 96.94 86 HIS A O 1
ATOM 679 N N . GLY A 1 87 ? -14.742 -10.328 -10.422 1 93.38 87 GLY A N 1
ATOM 680 C CA . GLY A 1 87 ? -15.602 -11.266 -9.711 1 93.38 87 GLY A CA 1
ATOM 681 C C . GLY A 1 87 ? -15.938 -10.82 -8.305 1 93.38 87 GLY A C 1
ATOM 682 O O . GLY A 1 87 ? -16.406 -9.703 -8.094 1 93.38 87 GLY A O 1
ATOM 683 N N . LYS A 1 88 ? -15.648 -11.688 -7.355 1 93.06 88 LYS A N 1
ATOM 684 C CA . LYS A 1 88 ? -15.992 -11.398 -5.965 1 93.06 88 LYS A CA 1
ATOM 685 C C . LYS A 1 88 ? -14.766 -10.961 -5.176 1 93.06 88 LYS A C 1
ATOM 687 O O . LYS A 1 88 ? -14.727 -11.102 -3.949 1 93.06 88 LYS A O 1
ATOM 692 N N . SER A 1 89 ? -13.781 -10.5 -5.961 1 96.06 89 SER A N 1
ATOM 693 C CA . SER A 1 89 ? -12.562 -10.078 -5.289 1 96.06 89 SER A CA 1
ATOM 694 C C . SER A 1 89 ? -12.102 -8.703 -5.777 1 96.06 89 SER A C 1
ATOM 696 O O . SER A 1 89 ? -12.484 -8.273 -6.867 1 96.06 89 SER A O 1
ATOM 698 N N . CYS A 1 90 ? -11.43 -8.047 -4.918 1 96.69 90 CYS A N 1
ATOM 699 C CA . CYS A 1 90 ? -10.766 -6.785 -5.227 1 96.69 90 CYS A CA 1
ATOM 700 C C . CYS A 1 90 ? -9.25 -6.945 -5.227 1 96.69 90 CYS A C 1
ATOM 702 O O . CYS A 1 90 ? -8.695 -7.645 -4.375 1 96.69 90 CYS A O 1
ATOM 704 N N . TYR A 1 91 ? -8.633 -6.332 -6.227 1 98.19 91 TYR A N 1
ATOM 705 C CA . TYR A 1 91 ? -7.188 -6.453 -6.391 1 98.19 91 TYR A CA 1
ATOM 706 C C . TYR A 1 91 ? -6.523 -5.082 -6.391 1 98.19 91 TYR A C 1
ATOM 708 O O . TYR A 1 91 ? -7.109 -4.102 -6.855 1 98.19 91 TYR A O 1
ATOM 716 N N . ILE A 1 92 ? -5.332 -5.012 -5.844 1 97.56 92 ILE A N 1
ATOM 717 C CA . ILE A 1 92 ? -4.539 -3.793 -5.941 1 97.56 92 ILE A CA 1
ATOM 718 C C . ILE A 1 92 ? -3.059 -4.148 -6.062 1 97.56 92 ILE A C 1
ATOM 720 O O . ILE A 1 92 ? -2.609 -5.16 -5.52 1 97.56 92 ILE A O 1
ATOM 724 N N . VAL A 1 93 ? -2.326 -3.334 -6.859 1 98.19 93 VAL A N 1
ATOM 725 C CA . VAL A 1 93 ? -0.888 -3.516 -7.027 1 98.19 93 VAL A CA 1
ATOM 726 C C . VAL A 1 93 ? -0.141 -2.379 -6.328 1 98.19 93 VAL A C 1
ATOM 728 O O . VAL A 1 93 ? -0.407 -1.203 -6.586 1 98.19 93 VAL A O 1
ATOM 731 N N . ILE A 1 94 ? 0.658 -2.693 -5.363 1 98 94 ILE A N 1
ATOM 732 C CA . ILE A 1 94 ? 1.661 -1.763 -4.855 1 98 94 ILE A CA 1
ATOM 733 C C . ILE A 1 94 ? 2.922 -1.846 -5.711 1 98 94 ILE A C 1
ATOM 735 O O . ILE A 1 94 ? 3.703 -2.791 -5.586 1 98 94 ILE A O 1
ATOM 739 N N . ASP A 1 95 ? 3.117 -0.886 -6.582 1 96.88 95 ASP A N 1
ATOM 740 C CA . ASP A 1 95 ? 4.086 -1.002 -7.668 1 96.88 95 ASP A CA 1
ATOM 741 C C . ASP A 1 95 ? 5.484 -0.597 -7.203 1 96.88 95 ASP A C 1
ATOM 743 O O . ASP A 1 95 ? 6.148 0.212 -7.852 1 96.88 95 ASP A O 1
ATOM 747 N N . ILE A 1 96 ? 5.91 -1.186 -6.09 1 94.81 96 ILE A N 1
ATOM 748 C CA . ILE A 1 96 ? 7.246 -1.043 -5.516 1 94.81 96 ILE A CA 1
ATOM 749 C C . ILE A 1 96 ? 7.938 -2.404 -5.473 1 94.81 96 ILE A C 1
ATOM 751 O O . ILE A 1 96 ? 7.395 -3.365 -4.922 1 94.81 96 ILE A O 1
ATOM 755 N N . PRO A 1 97 ? 9.133 -2.424 -6.105 1 95.25 97 PRO A N 1
ATOM 756 C CA . PRO A 1 97 ? 9.859 -3.689 -5.984 1 95.25 97 PRO A CA 1
ATOM 757 C C . PRO A 1 97 ? 10.109 -4.09 -4.535 1 95.25 97 PRO A C 1
ATOM 759 O O . PRO A 1 97 ? 10.602 -3.279 -3.74 1 95.25 97 PRO A O 1
ATOM 762 N N . THR A 1 98 ? 9.758 -5.312 -4.18 1 95.75 98 THR A N 1
ATOM 763 C CA . THR A 1 98 ? 9.836 -5.82 -2.814 1 95.75 98 THR A CA 1
ATOM 764 C C . THR A 1 98 ? 10.602 -7.137 -2.77 1 95.75 98 THR A C 1
ATOM 766 O O . THR A 1 98 ? 10.094 -8.172 -3.215 1 95.75 98 THR A O 1
ATOM 769 N N . ALA A 1 99 ? 11.695 -7.102 -2.145 1 95.31 99 ALA A N 1
ATOM 770 C CA . ALA A 1 99 ? 12.641 -8.211 -2.23 1 95.31 99 ALA A CA 1
ATOM 771 C C . ALA A 1 99 ? 12.109 -9.445 -1.514 1 95.31 99 ALA A C 1
ATOM 773 O O . ALA A 1 99 ? 12.375 -10.578 -1.925 1 95.31 99 ALA A O 1
ATOM 774 N N . GLU A 1 100 ? 11.336 -9.242 -0.469 1 96.69 100 GLU A N 1
ATOM 775 C CA . GLU A 1 100 ? 10.93 -10.359 0.377 1 96.69 100 GLU A CA 1
ATOM 776 C C . GLU A 1 100 ? 9.445 -10.648 0.227 1 96.69 100 GLU A C 1
ATOM 778 O O . GLU A 1 100 ? 8.609 -9.758 0.393 1 96.69 100 GLU A O 1
ATOM 783 N N . TRP A 1 101 ? 9.164 -11.922 -0.043 1 98.44 101 TRP A N 1
ATOM 784 C CA . TRP A 1 101 ? 7.781 -12.383 -0.133 1 98.44 101 TRP A CA 1
ATOM 785 C C . TRP A 1 101 ? 7.016 -12.062 1.145 1 98.44 101 TRP A C 1
ATOM 787 O O . TRP A 1 101 ? 5.867 -11.609 1.091 1 98.44 101 TRP A O 1
ATOM 797 N N . SER A 1 102 ? 7.656 -12.25 2.318 1 98.06 102 SER A N 1
ATOM 798 C CA . SER A 1 102 ? 7 -12.008 3.6 1 98.06 102 SER A CA 1
ATOM 799 C C . SER A 1 102 ? 6.68 -10.523 3.783 1 98.06 102 SER A C 1
ATOM 801 O O . SER A 1 102 ? 5.66 -10.172 4.383 1 98.06 102 SER A O 1
ATOM 803 N N . ALA A 1 103 ? 7.535 -9.656 3.314 1 96.94 103 ALA A N 1
ATOM 804 C CA . ALA A 1 103 ? 7.27 -8.219 3.369 1 96.94 103 ALA A CA 1
ATOM 805 C C . ALA A 1 103 ? 6.082 -7.848 2.488 1 96.94 103 ALA A C 1
ATOM 807 O O . ALA A 1 103 ? 5.242 -7.031 2.879 1 96.94 103 ALA A O 1
ATOM 808 N N . ALA A 1 104 ? 6.062 -8.43 1.299 1 98.38 104 ALA A N 1
ATOM 809 C CA . ALA A 1 104 ? 4.922 -8.203 0.412 1 98.38 104 ALA A CA 1
ATOM 810 C C . ALA A 1 104 ? 3.617 -8.633 1.078 1 98.38 104 ALA A C 1
ATOM 812 O O . ALA A 1 104 ? 2.645 -7.871 1.093 1 98.38 104 ALA A O 1
ATOM 813 N N . ARG A 1 105 ? 3.648 -9.781 1.679 1 98.75 105 ARG A N 1
ATOM 814 C CA . ARG A 1 105 ? 2.443 -10.297 2.314 1 98.75 105 ARG A CA 1
ATOM 815 C C . ARG A 1 105 ? 2.027 -9.43 3.498 1 98.75 105 ARG A C 1
ATOM 817 O O . ARG A 1 105 ? 0.844 -9.133 3.668 1 98.75 105 ARG A O 1
ATOM 824 N N . ARG A 1 106 ? 2.953 -9.078 4.301 1 97.88 106 ARG A N 1
ATOM 825 C CA . ARG A 1 106 ? 2.678 -8.258 5.477 1 97.88 106 ARG A CA 1
ATOM 826 C C . ARG A 1 106 ? 1.961 -6.969 5.086 1 97.88 106 ARG A C 1
ATOM 828 O O . ARG A 1 106 ? 1.045 -6.523 5.781 1 97.88 106 ARG A O 1
ATOM 835 N N . ASN A 1 107 ? 2.359 -6.395 4.02 1 97.88 107 ASN A N 1
ATOM 836 C CA . ASN A 1 107 ? 1.733 -5.137 3.625 1 97.88 107 ASN A CA 1
ATOM 837 C C . ASN A 1 107 ? 0.342 -5.359 3.041 1 97.88 107 ASN A C 1
ATOM 839 O O . ASN A 1 107 ? -0.55 -4.527 3.211 1 97.88 107 ASN A O 1
ATOM 843 N N . CYS A 1 108 ? 0.115 -6.48 2.334 1 98.38 108 CYS A N 1
ATOM 844 C CA . CYS A 1 108 ? -1.246 -6.801 1.922 1 98.38 108 CYS A CA 1
ATOM 845 C C . CYS A 1 108 ? -2.152 -6.996 3.133 1 98.38 108 CYS A C 1
ATOM 847 O O . CYS A 1 108 ? -3.285 -6.512 3.148 1 98.38 108 CYS A O 1
ATOM 849 N N . LEU A 1 109 ? -1.657 -7.68 4.137 1 97.44 109 LEU A N 1
ATOM 850 C CA . LEU A 1 109 ? -2.436 -7.934 5.34 1 97.44 109 LEU A CA 1
ATOM 851 C C . LEU A 1 109 ? -2.801 -6.629 6.043 1 97.44 109 LEU A C 1
ATOM 853 O O . LEU A 1 109 ? -3.906 -6.488 6.566 1 97.44 109 LEU A O 1
ATOM 857 N N . LYS A 1 110 ? -1.921 -5.734 6.027 1 94.69 110 LYS A N 1
ATOM 858 C CA . LYS A 1 110 ? -2.15 -4.43 6.641 1 94.69 110 LYS A CA 1
ATOM 859 C C . LYS A 1 110 ? -3.363 -3.736 6.02 1 94.69 110 LYS A C 1
ATOM 861 O O . LYS A 1 110 ? -4.113 -3.051 6.719 1 94.69 110 LYS A O 1
ATOM 866 N N . PHE A 1 111 ? -3.545 -3.957 4.742 1 93.62 111 PHE A N 1
ATOM 867 C CA . PHE A 1 111 ? -4.637 -3.305 4.027 1 93.62 111 PHE A CA 1
ATOM 868 C C . PHE A 1 111 ? -5.883 -4.184 4.02 1 93.62 111 PHE A C 1
ATOM 870 O O . PHE A 1 111 ? -6.844 -3.898 3.307 1 93.62 111 PHE A O 1
ATOM 877 N N . GLY A 1 112 ? -5.863 -5.273 4.766 1 92.25 112 GLY A N 1
ATOM 878 C CA . GLY A 1 112 ? -7.043 -6.102 4.949 1 92.25 112 GLY A CA 1
ATOM 879 C C . GLY A 1 112 ? -7.16 -7.215 3.924 1 92.25 112 GLY A C 1
ATOM 880 O O . GLY A 1 112 ? -8.195 -7.879 3.834 1 92.25 112 GLY A O 1
ATOM 881 N N . GLY A 1 113 ? -6.18 -7.344 3.152 1 96.25 113 GLY A N 1
ATOM 882 C CA . GLY A 1 113 ? -6.137 -8.422 2.174 1 96.25 113 GLY A CA 1
ATOM 883 C C . GLY A 1 113 ? -4.992 -9.391 2.398 1 96.25 113 GLY A C 1
ATOM 884 O O . GLY A 1 113 ? -4.512 -9.539 3.525 1 96.25 113 GLY A O 1
ATOM 885 N N . ASP A 1 114 ? -4.637 -10.109 1.34 1 98.56 114 ASP A N 1
ATOM 886 C CA . ASP A 1 114 ? -3.498 -11.016 1.294 1 98.56 114 ASP A CA 1
ATOM 887 C C . ASP A 1 114 ? -2.889 -11.062 -0.106 1 98.56 114 ASP A C 1
ATOM 889 O O . ASP A 1 114 ? -3.441 -10.492 -1.048 1 98.56 114 ASP A O 1
ATOM 893 N N . LEU A 1 115 ? -1.712 -11.625 -0.195 1 98.88 115 LEU A N 1
ATOM 894 C CA . LEU A 1 115 ? -1.21 -11.883 -1.541 1 98.88 115 LEU A CA 1
ATOM 895 C C . LEU A 1 115 ? -2.215 -12.688 -2.355 1 98.88 115 LEU A C 1
ATOM 897 O O . LEU A 1 115 ? -2.848 -13.609 -1.831 1 98.88 115 LEU A O 1
ATOM 901 N N . ALA A 1 116 ? -2.281 -12.445 -3.623 1 98.62 116 ALA A N 1
ATOM 902 C CA . ALA A 1 116 ? -3.398 -12.891 -4.449 1 98.62 116 ALA A CA 1
ATOM 903 C C . ALA A 1 116 ? -3.289 -14.383 -4.762 1 98.62 116 ALA A C 1
ATOM 905 O O . ALA A 1 116 ? -2.193 -14.891 -5.004 1 98.62 116 ALA A O 1
ATOM 906 N N . LYS A 1 117 ? -4.434 -14.953 -4.746 1 97.88 117 LYS A N 1
ATOM 907 C CA . LYS A 1 117 ? -4.656 -16.297 -5.289 1 97.88 117 LYS A CA 1
ATOM 908 C C . LYS A 1 117 ? -5.184 -16.234 -6.719 1 97.88 117 LYS A C 1
ATOM 910 O O . LYS A 1 117 ? -6.023 -15.383 -7.039 1 97.88 117 LYS A O 1
ATOM 915 N N . ILE A 1 118 ? -4.668 -17.094 -7.59 1 98.06 118 ILE A N 1
ATOM 916 C CA . ILE A 1 118 ? -5.152 -17.172 -8.961 1 98.06 118 ILE A CA 1
ATOM 917 C C . ILE A 1 118 ? -5.668 -18.594 -9.242 1 98.06 118 ILE A C 1
ATOM 919 O O . ILE A 1 118 ? -4.898 -19.547 -9.242 1 98.06 118 ILE A O 1
ATOM 923 N N . THR A 1 119 ? -6.996 -18.641 -9.531 1 97 119 THR A N 1
ATOM 924 C CA . THR A 1 119 ? -7.59 -19.969 -9.594 1 97 119 THR A CA 1
ATOM 925 C C . THR A 1 119 ? -8.188 -20.234 -10.969 1 97 119 THR A C 1
ATOM 927 O O . THR A 1 119 ? -8.852 -21.25 -11.18 1 97 119 THR A O 1
ATOM 930 N N . SER A 1 120 ? -8.008 -19.328 -11.883 1 97.94 120 SER A N 1
ATOM 931 C CA . SER A 1 120 ? -8.531 -19.531 -13.234 1 97.94 120 SER A CA 1
ATOM 932 C C . SER A 1 120 ? -7.715 -18.766 -14.266 1 97.94 120 SER A C 1
ATOM 934 O O . SER A 1 120 ? -6.988 -17.844 -13.922 1 97.94 120 SER A O 1
ATOM 936 N N . LYS A 1 121 ? -7.898 -19.219 -15.477 1 98.06 121 LYS A N 1
ATOM 937 C CA . LYS A 1 121 ? -7.234 -18.547 -16.578 1 98.06 121 LYS A CA 1
ATOM 938 C C . LYS A 1 121 ? -7.719 -17.109 -16.719 1 98.06 121 LYS A C 1
ATOM 940 O O . LYS A 1 121 ? -6.922 -16.203 -16.984 1 98.06 121 LYS A O 1
ATOM 945 N N . ASP A 1 122 ? -8.93 -16.922 -16.5 1 98.31 122 ASP A N 1
ATOM 946 C CA . ASP A 1 122 ? -9.516 -15.594 -16.578 1 98.31 122 ASP A CA 1
ATOM 947 C C . ASP A 1 122 ? -8.922 -14.672 -15.523 1 98.31 122 ASP A C 1
ATOM 949 O O . ASP A 1 122 ? -8.562 -13.531 -15.812 1 98.31 122 ASP A O 1
ATOM 953 N N . GLU A 1 123 ? -8.82 -15.172 -14.367 1 98.06 123 GLU A N 1
ATOM 954 C CA . GLU A 1 123 ? -8.219 -14.414 -13.266 1 98.06 123 GLU A CA 1
ATOM 955 C C . GLU A 1 123 ? -6.754 -14.109 -13.547 1 98.06 123 GLU A C 1
ATOM 957 O O . GLU A 1 123 ? -6.277 -13.008 -13.258 1 98.06 123 GLU A O 1
ATOM 962 N N . ASN A 1 124 ? -6.051 -15.07 -14.141 1 98.5 124 ASN A N 1
ATOM 963 C CA . ASN A 1 124 ? -4.656 -14.867 -14.516 1 98.5 124 ASN A CA 1
ATOM 964 C C . ASN A 1 124 ? -4.508 -13.75 -15.539 1 98.5 124 ASN A C 1
ATOM 966 O O . ASN A 1 124 ? -3.631 -12.891 -15.406 1 98.5 124 ASN A O 1
ATOM 970 N N . GLN A 1 125 ? -5.34 -13.781 -16.484 1 97.94 125 GLN A N 1
ATOM 971 C CA . GLN A 1 125 ? -5.312 -12.758 -17.516 1 97.94 125 GLN A CA 1
ATOM 972 C C . GLN A 1 125 ? -5.664 -11.391 -16.953 1 97.94 125 GLN A C 1
ATOM 974 O O . GLN A 1 125 ? -5.066 -10.375 -17.328 1 97.94 125 GLN A O 1
ATOM 979 N N . PHE A 1 126 ? -6.59 -11.383 -16.047 1 98.44 126 PHE A N 1
ATOM 980 C CA . PHE A 1 126 ? -6.961 -10.141 -15.383 1 98.44 126 PHE A CA 1
ATOM 981 C C . PHE A 1 126 ? -5.77 -9.539 -14.648 1 98.44 126 PHE A C 1
ATOM 983 O O . PHE A 1 126 ? -5.477 -8.352 -14.797 1 98.44 126 PHE A O 1
ATOM 990 N N . VAL A 1 127 ? -5.086 -10.398 -13.875 1 97.94 127 VAL A N 1
ATOM 991 C CA . VAL A 1 127 ? -3.939 -9.961 -13.086 1 97.94 127 VAL A CA 1
ATOM 992 C C . VAL A 1 127 ? -2.834 -9.461 -14.008 1 97.94 127 VAL A C 1
ATOM 994 O O . VAL A 1 127 ? -2.229 -8.414 -13.758 1 97.94 127 VAL A O 1
ATOM 997 N N . TYR A 1 128 ? -2.652 -10.172 -15.062 1 97.38 128 TYR A N 1
ATOM 998 C CA . TYR A 1 128 ? -1.635 -9.789 -16.047 1 97.38 128 TYR A CA 1
ATOM 999 C C . TYR A 1 128 ? -1.922 -8.414 -16.609 1 97.38 128 TYR A C 1
ATOM 1001 O O . TYR A 1 128 ? -1.014 -7.586 -16.75 1 97.38 128 TYR A O 1
ATOM 1009 N N . ASN A 1 129 ? -3.158 -8.156 -16.922 1 97.12 129 ASN A N 1
ATOM 1010 C CA . ASN A 1 129 ? -3.547 -6.852 -17.453 1 97.12 129 ASN A CA 1
ATOM 1011 C C . ASN A 1 129 ? -3.402 -5.766 -16.391 1 97.12 129 ASN A C 1
ATOM 1013 O O . ASN A 1 129 ? -2.965 -4.652 -16.688 1 97.12 129 ASN A O 1
ATOM 1017 N N . LEU A 1 130 ? -3.781 -6.102 -15.195 1 96.75 130 LEU A N 1
ATOM 1018 C CA . LEU A 1 130 ? -3.682 -5.164 -14.078 1 96.75 130 LEU A CA 1
ATOM 1019 C C . LEU A 1 130 ? -2.24 -4.707 -13.883 1 96.75 130 LEU A C 1
ATOM 1021 O O . LEU A 1 130 ? -1.982 -3.518 -13.688 1 96.75 130 LEU A O 1
ATOM 1025 N N . ILE A 1 131 ? -1.295 -5.633 -13.945 1 94.38 131 ILE A N 1
ATOM 1026 C CA . ILE A 1 131 ? 0.116 -5.324 -13.742 1 94.38 131 ILE A CA 1
ATOM 1027 C C . ILE A 1 131 ? 0.633 -4.48 -14.906 1 94.38 131 ILE A C 1
ATOM 1029 O O . ILE A 1 131 ? 1.466 -3.592 -14.719 1 94.38 131 ILE A O 1
ATOM 1033 N N . GLY A 1 132 ? 0.144 -4.75 -16.094 1 93.31 132 GLY A N 1
ATOM 1034 C CA . GLY A 1 132 ? 0.546 -4.004 -17.266 1 93.31 132 GLY A CA 1
ATOM 1035 C C . GLY A 1 132 ? 0.132 -2.545 -17.219 1 93.31 132 GLY A C 1
ATOM 1036 O O . GLY A 1 132 ? 0.706 -1.708 -17.922 1 93.31 132 GLY A O 1
ATOM 1037 N N . ASN A 1 133 ? -0.821 -2.234 -16.391 1 92.88 133 ASN A N 1
ATOM 1038 C CA . ASN A 1 133 ? -1.367 -0.884 -16.328 1 92.88 133 ASN A CA 1
ATOM 1039 C C . ASN A 1 133 ? -0.724 -0.078 -15.203 1 92.88 133 ASN A C 1
ATOM 1041 O O . ASN A 1 133 ? -1.114 1.062 -14.945 1 92.88 133 ASN A O 1
ATOM 1045 N N . GLN A 1 134 ? 0.245 -0.643 -14.57 1 95.12 134 GLN A N 1
ATOM 1046 C CA . GLN A 1 134 ? 0.918 0.062 -13.484 1 95.12 134 GLN A CA 1
ATOM 1047 C C . GLN A 1 134 ? 1.986 1.01 -14.023 1 95.12 134 GLN A C 1
ATOM 1049 O O . GLN A 1 134 ? 2.514 0.801 -15.117 1 95.12 134 GLN A O 1
ATOM 1054 N N . ALA A 1 135 ? 2.244 2.064 -13.25 1 90.88 135 ALA A N 1
ATOM 1055 C CA . ALA A 1 135 ? 3.291 3.01 -13.641 1 90.88 135 ALA A CA 1
ATOM 1056 C C . ALA A 1 135 ? 4.66 2.338 -13.641 1 90.88 135 ALA A C 1
ATOM 1058 O O . ALA A 1 135 ? 5.531 2.697 -14.438 1 90.88 135 ALA A O 1
ATOM 1059 N N . TYR A 1 136 ? 4.82 1.316 -12.727 1 91.31 136 TYR A N 1
ATOM 1060 C CA . TYR A 1 136 ? 6.113 0.646 -12.625 1 91.31 136 TYR A CA 1
ATOM 1061 C C . TYR A 1 136 ? 5.938 -0.834 -12.312 1 91.31 136 TYR A C 1
ATOM 1063 O O . TYR A 1 136 ? 5.168 -1.195 -11.414 1 91.31 136 TYR A O 1
ATOM 1071 N N . THR A 1 137 ? 6.621 -1.645 -13.07 1 91.62 137 THR A N 1
ATOM 1072 C CA . THR A 1 137 ? 6.754 -3.074 -12.82 1 91.62 137 THR A CA 1
ATOM 1073 C C . THR A 1 137 ? 8.109 -3.586 -13.297 1 91.62 137 THR A C 1
ATOM 1075 O O . THR A 1 137 ? 8.789 -2.918 -14.078 1 91.62 137 THR A O 1
ATOM 1078 N N . THR A 1 138 ? 8.539 -4.617 -12.727 1 94 138 THR A N 1
ATOM 1079 C CA . THR A 1 138 ? 9.781 -5.242 -13.156 1 94 138 THR A CA 1
ATOM 1080 C C . THR A 1 138 ? 9.508 -6.453 -14.039 1 94 138 THR A C 1
ATOM 1082 O O . THR A 1 138 ? 8.352 -6.852 -14.219 1 94 138 THR A O 1
ATOM 1085 N N . SER A 1 139 ? 10.609 -6.957 -14.641 1 94.81 139 SER A N 1
ATOM 1086 C CA . SER A 1 139 ? 10.477 -8.164 -15.453 1 94.81 139 SER A CA 1
ATOM 1087 C C . SER A 1 139 ? 9.945 -9.328 -14.625 1 94.81 139 SER A C 1
ATOM 1089 O O . SER A 1 139 ? 9.273 -10.219 -15.156 1 94.81 139 SER A O 1
ATOM 1091 N N . LEU A 1 140 ? 10.094 -9.266 -13.297 1 96.88 140 LEU A N 1
ATOM 1092 C CA . LEU A 1 140 ? 9.664 -10.367 -12.438 1 96.88 140 LEU A CA 1
ATOM 1093 C C . LEU A 1 140 ? 8.203 -10.211 -12.039 1 96.88 140 LEU A C 1
ATOM 1095 O O . LEU A 1 140 ? 7.633 -11.094 -11.391 1 96.88 140 LEU A O 1
ATOM 1099 N N . GLY A 1 141 ? 7.59 -9.141 -12.414 1 97.31 141 GLY A N 1
ATOM 1100 C CA . GLY A 1 141 ? 6.152 -8.969 -12.289 1 97.31 141 GLY A CA 1
ATOM 1101 C C . GLY A 1 141 ? 5.688 -8.82 -10.852 1 97.31 141 GLY A C 1
ATOM 1102 O O . GLY A 1 141 ? 6.121 -7.906 -10.148 1 97.31 141 GLY A O 1
ATOM 1103 N N . VAL A 1 142 ? 4.828 -9.805 -10.367 1 98.44 142 VAL A N 1
ATOM 1104 C CA . VAL A 1 142 ? 4.219 -9.641 -9.055 1 98.44 142 VAL A CA 1
ATOM 1105 C C . VAL A 1 142 ? 4.398 -10.922 -8.242 1 98.44 142 VAL A C 1
ATOM 1107 O O . VAL A 1 142 ? 4.422 -12.016 -8.797 1 98.44 142 VAL A O 1
ATOM 1110 N N . TRP A 1 143 ? 4.496 -10.688 -6.914 1 98.75 143 TRP A N 1
ATOM 1111 C CA . TRP A 1 143 ? 4.449 -11.828 -6 1 98.75 143 TRP A CA 1
ATOM 1112 C C . TRP A 1 143 ? 3.078 -12.492 -6.027 1 98.75 143 TRP A C 1
ATOM 1114 O O . TRP A 1 143 ? 2.049 -11.812 -6.055 1 98.75 143 TRP A O 1
ATOM 1124 N N . LEU A 1 144 ? 3.043 -13.781 -6.008 1 98.81 144 LEU A N 1
ATOM 1125 C CA . LEU A 1 144 ? 1.821 -14.555 -5.82 1 98.81 144 LEU A CA 1
ATOM 1126 C C . LEU A 1 144 ? 1.707 -15.047 -4.379 1 98.81 144 LEU A C 1
ATOM 1128 O O . LEU A 1 144 ? 2.719 -15.219 -3.695 1 98.81 144 LEU A O 1
ATOM 1132 N N . GLY A 1 145 ? 0.492 -15.312 -3.926 1 98.81 145 GLY A N 1
ATOM 1133 C CA . GLY A 1 145 ? 0.271 -15.844 -2.59 1 98.81 145 GLY A CA 1
ATOM 1134 C C . GLY A 1 145 ? 0.569 -17.328 -2.477 1 98.81 145 GLY A C 1
ATOM 1135 O O . GLY A 1 145 ? -0.189 -18.078 -1.854 1 98.81 145 GLY A O 1
ATOM 1136 N N . LEU A 1 146 ? 1.638 -17.734 -3.053 1 98.75 146 LEU A N 1
ATOM 1137 C CA . LEU A 1 146 ? 2.031 -19.141 -3.023 1 98.75 146 LEU A CA 1
ATOM 1138 C C . LEU A 1 146 ? 3.271 -19.344 -2.158 1 98.75 146 LEU A C 1
ATOM 1140 O O . LEU A 1 146 ? 4.211 -18.547 -2.221 1 98.75 146 LEU A O 1
ATOM 1144 N N . HIS A 1 147 ? 3.215 -20.391 -1.379 1 98.25 147 HIS A N 1
ATOM 1145 C CA . HIS A 1 147 ? 4.34 -20.781 -0.537 1 98.25 147 HIS A CA 1
ATOM 1146 C C . HIS A 1 147 ? 4.414 -22.297 -0.372 1 98.25 147 HIS A C 1
ATOM 1148 O O . HIS A 1 147 ? 3.389 -22.953 -0.201 1 98.25 147 HIS A O 1
ATOM 1154 N N . ARG A 1 148 ? 5.668 -22.766 -0.38 1 97.5 148 ARG A N 1
ATOM 1155 C CA . ARG A 1 148 ? 5.891 -24.188 -0.184 1 97.5 148 ARG A CA 1
ATOM 1156 C C . ARG A 1 148 ? 6.039 -24.516 1.297 1 97.5 148 ARG A C 1
ATOM 1158 O O . ARG A 1 148 ? 6.691 -23.781 2.043 1 97.5 148 ARG A O 1
ATOM 1165 N N . LYS A 1 149 ? 5.426 -25.641 1.669 1 93.88 149 LYS A N 1
ATOM 1166 C CA . LYS A 1 149 ? 5.59 -26.156 3.025 1 93.88 149 LYS A CA 1
ATOM 1167 C C . LYS A 1 149 ? 6.566 -27.328 3.055 1 93.88 149 LYS A C 1
ATOM 1169 O O . LYS A 1 149 ? 7.289 -27.578 2.084 1 93.88 149 LYS A O 1
ATOM 1174 N N . ALA A 1 150 ? 6.68 -27.969 4.137 1 93.19 150 ALA A N 1
ATOM 1175 C CA . ALA A 1 150 ? 7.637 -29.062 4.344 1 93.19 150 ALA A CA 1
ATOM 1176 C C . ALA A 1 150 ? 7.367 -30.219 3.396 1 93.19 150 ALA A C 1
ATOM 1178 O O . ALA A 1 150 ? 8.289 -30.922 2.988 1 93.19 150 ALA A O 1
ATOM 1179 N N . ASP A 1 151 ? 6.16 -30.453 2.914 1 92.81 151 ASP A N 1
ATOM 1180 C CA . ASP A 1 151 ? 5.805 -31.547 2.012 1 92.81 151 ASP A CA 1
ATOM 1181 C C . ASP A 1 151 ? 6.137 -31.188 0.564 1 92.81 151 ASP A C 1
ATOM 1183 O O . ASP A 1 151 ? 5.785 -31.922 -0.358 1 92.81 151 ASP A O 1
ATOM 1187 N N . THR A 1 152 ? 6.637 -29.984 0.3 1 93.88 152 THR A N 1
ATOM 1188 C CA . THR A 1 152 ? 7.168 -29.484 -0.961 1 93.88 152 THR A CA 1
ATOM 1189 C C . THR A 1 152 ? 6.039 -29.062 -1.899 1 93.88 152 THR A C 1
ATOM 1191 O O . THR A 1 152 ? 6.281 -28.734 -3.059 1 93.88 152 THR A O 1
ATOM 1194 N N . LYS A 1 153 ? 4.867 -29.125 -1.395 1 96.75 153 LYS A N 1
ATOM 1195 C CA . LYS A 1 153 ? 3.719 -28.672 -2.178 1 96.75 153 LYS A CA 1
ATOM 1196 C C . LYS A 1 153 ? 3.455 -27.188 -1.965 1 96.75 153 LYS A C 1
ATOM 1198 O O . LYS A 1 153 ? 3.859 -26.625 -0.949 1 96.75 153 LYS A O 1
ATOM 1203 N N . PHE A 1 154 ? 2.795 -26.641 -2.963 1 98.31 154 PHE A N 1
ATOM 1204 C CA . PHE A 1 154 ? 2.467 -25.234 -2.857 1 98.31 154 PHE A CA 1
ATOM 1205 C C . PHE A 1 154 ? 1.073 -25.047 -2.268 1 98.31 154 PHE A C 1
ATOM 1207 O O . PHE A 1 154 ? 0.129 -25.734 -2.66 1 98.31 154 PHE A O 1
ATOM 1214 N N . TYR A 1 155 ? 1.025 -24.078 -1.373 1 98.5 155 TYR A N 1
ATOM 1215 C CA . TYR A 1 155 ? -0.23 -23.641 -0.769 1 98.5 155 TYR A CA 1
ATOM 1216 C C . TYR A 1 155 ? -0.443 -22.156 -0.966 1 98.5 155 TYR A C 1
ATOM 1218 O O . TYR A 1 155 ? 0.514 -21.375 -0.947 1 98.5 155 TYR A O 1
ATOM 1226 N N . TRP A 1 156 ? -1.689 -21.875 -1.19 1 98.44 156 TRP A N 1
ATOM 1227 C CA . TRP A 1 156 ? -2.041 -20.469 -1.145 1 98.44 156 TRP A CA 1
ATOM 1228 C C . TRP A 1 156 ? -1.979 -19.938 0.284 1 98.44 156 TRP A C 1
ATOM 1230 O O . TRP A 1 156 ? -1.974 -20.719 1.242 1 98.44 156 TRP A O 1
ATOM 1240 N N . THR A 1 157 ? -1.987 -18.641 0.428 1 97.94 157 THR A N 1
ATOM 1241 C CA . THR A 1 157 ? -1.813 -18.016 1.73 1 97.94 157 THR A CA 1
ATOM 1242 C C . THR A 1 157 ? -2.98 -18.344 2.656 1 97.94 157 THR A C 1
ATOM 1244 O O . THR A 1 157 ? -2.846 -18.281 3.879 1 97.94 157 THR A O 1
ATOM 1247 N N . ASP A 1 158 ? -4.113 -18.75 2.102 1 95.56 158 ASP A N 1
ATOM 1248 C CA . ASP A 1 158 ? -5.254 -19.094 2.941 1 95.56 158 ASP A CA 1
ATOM 1249 C C . ASP A 1 158 ? -5.191 -20.547 3.381 1 95.56 158 ASP A C 1
ATOM 1251 O O . ASP A 1 158 ? -6.113 -21.047 4.027 1 95.56 158 ASP A O 1
ATOM 1255 N N . GLY A 1 159 ? -4.168 -21.219 2.982 1 96.56 159 GLY A N 1
ATOM 1256 C CA . GLY A 1 159 ? -3.947 -22.594 3.432 1 96.56 159 GLY A CA 1
ATOM 1257 C C . GLY A 1 159 ? -4.43 -23.625 2.439 1 96.56 159 GLY A C 1
ATOM 1258 O O . GLY A 1 159 ? -4.195 -24.828 2.621 1 96.56 159 GLY A O 1
ATOM 1259 N N . THR A 1 160 ? -5.027 -23.172 1.377 1 96.94 160 THR A N 1
ATOM 1260 C CA . THR A 1 160 ? -5.539 -24.125 0.392 1 96.94 160 THR A CA 1
ATOM 1261 C C . THR A 1 160 ? -4.414 -24.625 -0.508 1 96.94 160 THR A C 1
ATOM 1263 O O . THR A 1 160 ? -3.537 -23.859 -0.902 1 96.94 160 THR A O 1
ATOM 1266 N N . LEU A 1 161 ? -4.457 -25.875 -0.778 1 97.5 161 LEU A N 1
ATOM 1267 C CA . LEU A 1 161 ? -3.488 -26.516 -1.667 1 97.5 161 LEU A CA 1
ATOM 1268 C C . LEU A 1 161 ? -3.676 -26.031 -3.104 1 97.5 161 LEU A C 1
ATOM 1270 O O . LEU A 1 161 ? -4.809 -25.906 -3.576 1 97.5 161 LEU A O 1
ATOM 1274 N N . LEU A 1 162 ? -2.549 -25.719 -3.686 1 97.69 162 LEU A N 1
ATOM 1275 C CA . LEU A 1 162 ? -2.635 -25.453 -5.117 1 97.69 162 LEU A CA 1
ATOM 1276 C C . LEU A 1 162 ? -3.094 -26.688 -5.879 1 97.69 162 LEU A C 1
ATOM 1278 O O . LEU A 1 162 ? -2.363 -27.672 -5.957 1 97.69 162 LEU A O 1
ATOM 1282 N N . ALA A 1 163 ? -4.414 -26.578 -6.281 1 93.88 163 ALA A N 1
ATOM 1283 C CA . ALA A 1 163 ? -5.008 -27.656 -7.062 1 93.88 163 ALA A CA 1
ATOM 1284 C C . ALA A 1 163 ? -5.809 -27.109 -8.234 1 93.88 163 ALA A C 1
ATOM 1286 O O . ALA A 1 163 ? -6.418 -26.047 -8.141 1 93.88 163 ALA A O 1
ATOM 1287 N N . GLY A 1 164 ? -5.695 -27.719 -9.312 1 93.69 164 GLY A N 1
ATOM 1288 C CA . GLY A 1 164 ? -6.457 -27.281 -10.469 1 93.69 164 GLY A CA 1
ATOM 1289 C C . GLY A 1 164 ? -5.656 -26.391 -11.406 1 93.69 164 GLY A C 1
ATOM 1290 O O . GLY A 1 164 ? -4.605 -26.797 -11.898 1 93.69 164 GLY A O 1
ATOM 1291 N N . TYR A 1 165 ? -6.152 -25.141 -11.445 1 97.69 165 TYR A N 1
ATOM 1292 C CA . TYR A 1 165 ? -5.512 -24.25 -12.398 1 97.69 165 TYR A CA 1
ATOM 1293 C C . TYR A 1 165 ? -4.125 -23.844 -11.922 1 97.69 165 TYR A C 1
ATOM 1295 O O . TYR A 1 165 ? -3.936 -23.547 -10.734 1 97.69 165 TYR A O 1
ATOM 1303 N N . ASN A 1 166 ? -3.191 -23.844 -12.812 1 98.12 166 ASN A N 1
ATOM 1304 C CA . ASN A 1 166 ? -1.865 -23.25 -12.664 1 98.12 166 ASN A CA 1
ATOM 1305 C C . ASN A 1 166 ? -1.314 -22.75 -14 1 98.12 166 ASN A C 1
ATOM 1307 O O . ASN A 1 166 ? -1.829 -23.125 -15.062 1 98.12 166 ASN A O 1
ATOM 1311 N N . ASN A 1 167 ? -0.375 -21.875 -13.961 1 98.56 167 ASN A N 1
ATOM 1312 C CA . ASN A 1 167 ? 0.223 -21.344 -15.188 1 98.56 167 ASN A CA 1
ATOM 1313 C C . ASN A 1 167 ? 1.743 -21.266 -15.078 1 98.56 167 ASN A C 1
ATOM 1315 O O . ASN A 1 167 ? 2.338 -20.234 -15.391 1 98.56 167 ASN A O 1
ATOM 1319 N N . TRP A 1 168 ? 2.273 -22.344 -14.617 1 98.75 168 TRP A N 1
ATOM 1320 C CA . TRP A 1 168 ? 3.723 -22.422 -14.461 1 98.75 168 TRP A CA 1
ATOM 1321 C C . TRP A 1 168 ? 4.422 -22.297 -15.812 1 98.75 168 TRP A C 1
ATOM 1323 O O . TRP A 1 168 ? 3.959 -22.859 -16.812 1 98.75 168 TRP A O 1
ATOM 1333 N N . ASP A 1 169 ? 5.48 -21.609 -15.773 1 98.75 169 ASP A N 1
ATOM 1334 C CA . ASP A 1 169 ? 6.348 -21.609 -16.953 1 98.75 169 ASP A CA 1
ATOM 1335 C C . ASP A 1 169 ? 6.922 -23 -17.203 1 98.75 169 ASP A C 1
ATOM 1337 O O . ASP A 1 169 ? 6.961 -23.844 -16.297 1 98.75 169 ASP A O 1
ATOM 1341 N N . ALA A 1 170 ? 7.367 -23.188 -18.469 1 97.81 170 ALA A N 1
ATOM 1342 C CA . ALA A 1 170 ? 7.984 -24.484 -18.797 1 97.81 170 ALA A CA 1
ATOM 1343 C C . ALA A 1 170 ? 9.148 -24.781 -17.859 1 97.81 170 ALA A C 1
ATOM 1345 O O . ALA A 1 170 ? 10.016 -23.938 -17.641 1 97.81 170 ALA A O 1
ATOM 1346 N N . GLY A 1 171 ? 9.047 -25.953 -17.25 1 97.94 171 GLY A N 1
ATOM 1347 C CA . GLY A 1 171 ? 10.125 -26.391 -16.375 1 97.94 171 GLY A CA 1
ATOM 1348 C C . GLY A 1 171 ? 9.914 -26 -14.922 1 97.94 171 GLY A C 1
ATOM 1349 O O . GLY A 1 171 ? 10.727 -26.328 -14.062 1 97.94 171 GLY A O 1
ATOM 1350 N N . GLU A 1 172 ? 8.844 -25.266 -14.695 1 98.12 172 GLU A N 1
ATOM 1351 C CA . GLU A 1 172 ? 8.531 -24.812 -13.344 1 98.12 172 GLU A CA 1
ATOM 1352 C C . GLU A 1 172 ? 7.293 -25.531 -12.805 1 98.12 172 GLU A C 1
ATOM 1354 O O . GLU A 1 172 ? 6.438 -25.969 -13.57 1 98.12 172 GLU A O 1
ATOM 1359 N N . PRO A 1 173 ? 7.176 -25.641 -11.5 1 97.75 173 PRO A N 1
ATOM 1360 C CA . PRO A 1 173 ? 8.164 -25.25 -10.492 1 97.75 173 PRO A CA 1
ATOM 1361 C C . PRO A 1 173 ? 9.352 -26.203 -10.43 1 97.75 173 PRO A C 1
ATOM 1363 O O . PRO A 1 173 ? 9.242 -27.359 -10.852 1 97.75 173 PRO A O 1
ATOM 1366 N N . ASN A 1 174 ? 10.492 -25.766 -9.969 1 97.62 174 ASN A N 1
ATOM 1367 C CA . ASN A 1 174 ? 11.688 -26.578 -9.789 1 97.62 174 ASN A CA 1
ATOM 1368 C C . ASN A 1 174 ? 12.414 -26.219 -8.5 1 97.62 174 ASN A C 1
ATOM 1370 O O . ASN A 1 174 ? 11.938 -25.391 -7.719 1 97.62 174 ASN A O 1
ATOM 1374 N N . ASN A 1 175 ? 13.383 -27.047 -8.078 1 96.81 175 ASN A N 1
ATOM 1375 C CA . ASN A 1 175 ? 14.25 -26.812 -6.922 1 96.81 175 ASN A CA 1
ATOM 1376 C C . ASN A 1 175 ? 13.438 -26.625 -5.645 1 96.81 175 ASN A C 1
ATOM 1378 O O . ASN A 1 175 ? 13.586 -25.625 -4.949 1 96.81 175 ASN A O 1
ATOM 1382 N N . PRO A 1 176 ? 12.641 -27.594 -5.281 1 95.5 176 PRO A N 1
ATOM 1383 C CA . PRO A 1 176 ? 11.688 -27.453 -4.172 1 95.5 176 PRO A CA 1
ATOM 1384 C C . PRO A 1 176 ? 12.375 -27.172 -2.838 1 95.5 176 PRO A C 1
ATOM 1386 O O . PRO A 1 176 ? 11.75 -26.656 -1.913 1 95.5 176 PRO A O 1
ATOM 1389 N N . SER A 1 177 ? 13.688 -27.438 -2.691 1 95.25 177 SER A N 1
ATOM 1390 C CA . SER A 1 177 ? 14.391 -27.25 -1.426 1 95.25 177 SER A CA 1
ATOM 1391 C C . SER A 1 177 ? 14.742 -25.781 -1.208 1 95.25 177 SER A C 1
ATOM 1393 O O . SER A 1 177 ? 14.852 -25.328 -0.068 1 95.25 177 SER A O 1
ATOM 1395 N N . THR A 1 178 ? 14.844 -25.031 -2.322 1 96.5 178 THR A N 1
ATOM 1396 C CA . THR A 1 178 ? 15.344 -23.672 -2.168 1 96.5 178 THR A CA 1
ATOM 1397 C C . THR A 1 178 ? 14.297 -22.656 -2.623 1 96.5 178 THR A C 1
ATOM 1399 O O . THR A 1 178 ? 14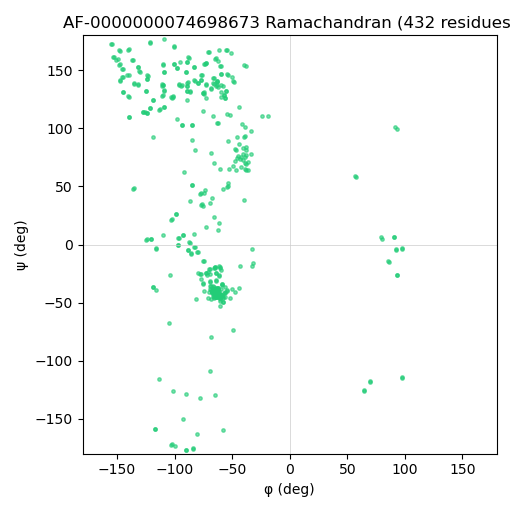.164 -21.594 -2.025 1 96.5 178 THR A O 1
ATOM 1402 N N . GLU A 1 179 ? 13.578 -23 -3.648 1 98 179 GLU A N 1
ATOM 1403 C CA . GLU A 1 179 ? 12.57 -22.094 -4.191 1 98 179 GLU A CA 1
ATOM 1404 C C . GLU A 1 179 ? 11.195 -22.375 -3.594 1 98 179 GLU A C 1
ATOM 1406 O O . GLU A 1 179 ? 10.477 -23.25 -4.066 1 98 179 GLU A O 1
ATOM 1411 N N . LYS A 1 180 ? 10.797 -21.531 -2.654 1 98.38 180 LYS A N 1
ATOM 1412 C CA . LYS A 1 180 ? 9.609 -21.844 -1.862 1 98.38 180 LYS A CA 1
ATOM 1413 C C . LYS A 1 180 ? 8.508 -20.812 -2.096 1 98.38 180 LYS A C 1
ATOM 1415 O O . LYS A 1 180 ? 7.426 -20.906 -1.517 1 98.38 180 LYS A O 1
ATOM 1420 N N . CYS A 1 181 ? 8.781 -19.797 -2.883 1 98.75 181 CYS A N 1
ATOM 1421 C CA . CYS A 1 181 ? 7.82 -18.75 -3.219 1 98.75 181 CYS A CA 1
ATOM 1422 C C . CYS A 1 181 ? 7.613 -18.672 -4.727 1 98.75 181 CYS A C 1
ATOM 1424 O O . CYS A 1 181 ? 8.234 -19.406 -5.488 1 98.75 181 CYS A O 1
ATOM 1426 N N . ALA A 1 182 ? 6.637 -17.812 -5.152 1 98.75 182 ALA A N 1
ATOM 1427 C CA . ALA A 1 182 ? 6.332 -17.75 -6.578 1 98.75 182 ALA A CA 1
ATOM 1428 C C . ALA A 1 182 ? 5.953 -16.328 -7 1 98.75 182 ALA A C 1
ATOM 1430 O O . ALA A 1 182 ? 5.5 -15.539 -6.176 1 98.75 182 ALA A O 1
AT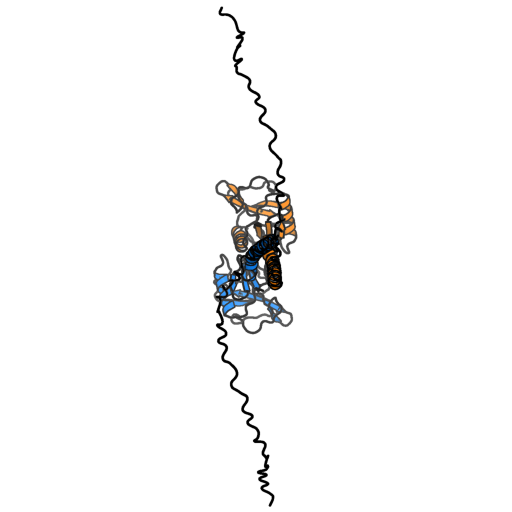OM 1431 N N . HIS A 1 183 ? 6.246 -16.062 -8.219 1 98.5 183 HIS A N 1
ATOM 1432 C CA . HIS A 1 183 ? 5.844 -14.797 -8.828 1 98.5 183 HIS A CA 1
ATOM 1433 C C . HIS A 1 183 ? 5.301 -15.016 -10.234 1 98.5 183 HIS A C 1
ATOM 1435 O O . HIS A 1 183 ? 5.461 -16.094 -10.805 1 98.5 183 HIS A O 1
ATOM 1441 N N . LEU A 1 184 ? 4.527 -14.086 -10.719 1 98.62 184 LEU A N 1
ATOM 1442 C CA . LEU A 1 184 ? 4.031 -14.016 -12.086 1 98.62 184 LEU A CA 1
ATOM 1443 C C . LEU A 1 184 ? 4.812 -12.992 -12.898 1 98.62 184 LEU A C 1
ATOM 1445 O O . LEU A 1 184 ? 4.895 -11.828 -12.516 1 98.62 184 LEU A O 1
ATOM 1449 N N . TYR A 1 185 ? 5.332 -13.43 -14.008 1 98.06 185 TYR A N 1
ATOM 1450 C CA . TYR A 1 185 ? 6.191 -12.578 -14.82 1 98.06 185 TYR A CA 1
ATOM 1451 C C . TYR A 1 185 ? 5.406 -11.406 -15.398 1 98.06 185 TYR A C 1
ATOM 1453 O O . TYR A 1 185 ? 4.254 -11.562 -15.805 1 98.06 185 TYR A O 1
ATOM 1461 N N . GLY A 1 186 ? 6.086 -10.305 -15.453 1 94.69 186 GLY A N 1
ATOM 1462 C CA . GLY A 1 186 ? 5.504 -9.086 -16 1 94.69 186 GLY A CA 1
ATOM 1463 C C . GLY A 1 186 ? 5.602 -9.008 -17.516 1 94.69 186 GLY A C 1
ATOM 1464 O O . GLY A 1 186 ? 6.113 -9.922 -18.156 1 94.69 186 GLY A O 1
ATOM 1465 N N . LYS A 1 187 ? 5.168 -7.852 -18.047 1 93.5 187 LYS A N 1
ATOM 1466 C CA . LYS A 1 187 ? 5 -7.66 -19.484 1 93.5 187 LYS A CA 1
ATOM 1467 C C . LYS A 1 187 ? 6.352 -7.547 -20.172 1 93.5 187 LYS A C 1
ATOM 1469 O O . LYS A 1 187 ? 6.477 -7.863 -21.359 1 93.5 187 LYS A O 1
ATOM 1474 N N . SER A 1 188 ? 7.328 -7.156 -19.484 1 93.19 188 SER A N 1
ATOM 1475 C CA . SER A 1 188 ? 8.625 -6.91 -20.109 1 93.19 188 SER A CA 1
ATOM 1476 C C . SER A 1 188 ? 9.445 -8.195 -20.203 1 93.19 188 SER A C 1
ATOM 1478 O O . SER A 1 188 ? 10.539 -8.195 -20.766 1 93.19 188 SER A O 1
ATOM 1480 N N . ASN A 1 189 ? 8.914 -9.211 -19.578 1 95.12 189 ASN A N 1
ATOM 1481 C CA . ASN A 1 189 ? 9.602 -10.492 -19.609 1 95.12 189 ASN A CA 1
ATOM 1482 C C . ASN A 1 189 ? 9.156 -11.344 -20.797 1 95.12 189 ASN A C 1
ATOM 1484 O O . ASN A 1 189 ? 7.984 -11.32 -21.172 1 95.12 189 ASN A O 1
ATOM 1488 N N . SER A 1 190 ? 10.055 -12.188 -21.344 1 95.88 190 SER A N 1
ATOM 1489 C CA . SER A 1 190 ? 9.719 -13.086 -22.453 1 95.88 190 SER A CA 1
ATOM 1490 C C . SER A 1 190 ? 8.773 -14.195 -22 1 95.88 190 SER A C 1
ATOM 1492 O O . SER A 1 190 ? 8.07 -14.789 -22.812 1 95.88 190 SER A O 1
ATOM 1494 N N . ARG A 1 191 ? 8.695 -14.516 -20.734 1 96.38 191 ARG A N 1
ATOM 1495 C CA . ARG A 1 191 ? 7.82 -15.539 -20.172 1 96.38 191 ARG A CA 1
ATOM 1496 C C . ARG A 1 191 ? 6.562 -14.914 -19.578 1 96.38 191 ARG A C 1
ATOM 1498 O O . ARG A 1 191 ? 5.945 -15.484 -18.672 1 96.38 191 ARG A O 1
ATOM 1505 N N . LYS A 1 192 ? 6.234 -13.797 -20.094 1 93.94 192 LYS A N 1
ATOM 1506 C CA . LYS A 1 192 ? 5.148 -12.992 -19.547 1 93.94 192 LYS A CA 1
ATOM 1507 C C . LYS A 1 192 ? 3.9 -13.836 -19.312 1 93.94 192 LYS A C 1
ATOM 1509 O O . LYS A 1 192 ? 3.605 -14.742 -20.078 1 93.94 192 LYS A O 1
ATOM 1514 N N . GLU A 1 193 ? 3.172 -13.617 -18.188 1 96.06 193 GLU A N 1
ATOM 1515 C CA . GLU A 1 193 ? 1.904 -14.203 -17.766 1 96.06 193 GLU A CA 1
ATOM 1516 C C . GLU A 1 193 ? 2.123 -15.523 -17.031 1 96.06 193 GLU A C 1
ATOM 1518 O O . GLU A 1 193 ? 1.224 -16.016 -16.359 1 96.06 193 GLU A O 1
ATOM 1523 N N . LYS A 1 194 ? 3.34 -16.062 -17.172 1 98.69 194 LYS A N 1
ATOM 1524 C CA . LYS A 1 194 ? 3.631 -17.359 -16.562 1 98.69 194 LYS A CA 1
ATOM 1525 C C . LYS A 1 194 ? 4.117 -17.203 -15.117 1 98.69 194 LYS A C 1
ATOM 1527 O O . LYS A 1 194 ? 4.508 -16.094 -14.711 1 98.69 194 LYS A O 1
ATOM 1532 N N . TRP A 1 195 ? 4.004 -18.344 -14.398 1 98.81 195 TRP A N 1
ATOM 1533 C CA . TRP A 1 195 ? 4.453 -18.359 -13.008 1 98.81 195 TRP A CA 1
ATOM 1534 C C . TRP A 1 195 ? 5.855 -18.938 -12.891 1 98.81 195 TRP A C 1
ATOM 1536 O O . TRP A 1 195 ? 6.27 -19.75 -13.734 1 98.81 195 TRP A O 1
ATOM 1546 N N . ASN A 1 196 ? 6.578 -18.516 -11.898 1 98.69 196 ASN A N 1
ATOM 1547 C CA . ASN A 1 196 ? 7.902 -19.031 -11.586 1 98.69 196 ASN A CA 1
ATOM 1548 C C . ASN A 1 196 ? 8.102 -19.188 -10.078 1 98.69 196 ASN A C 1
ATOM 1550 O O . ASN A 1 196 ? 7.785 -18.266 -9.312 1 98.69 196 ASN A O 1
ATOM 1554 N N . ASP A 1 197 ? 8.508 -20.422 -9.688 1 98.5 197 ASP A N 1
ATOM 1555 C CA . ASP A 1 197 ? 8.945 -20.516 -8.297 1 98.5 197 ASP A CA 1
ATOM 1556 C C . ASP A 1 197 ? 10.344 -19.938 -8.117 1 98.5 197 ASP A C 1
ATOM 1558 O O . ASP A 1 197 ? 11.172 -19.984 -9.031 1 98.5 197 ASP A O 1
ATOM 1562 N N . CYS A 1 198 ? 10.562 -19.328 -6.965 1 97.75 198 CYS A N 1
ATOM 1563 C CA . CYS A 1 198 ? 11.812 -18.625 -6.707 1 97.75 198 CYS A CA 1
ATOM 1564 C C . CYS A 1 198 ? 12.102 -18.562 -5.215 1 97.75 198 CYS A C 1
ATOM 1566 O O . CYS A 1 198 ? 11.328 -19.062 -4.402 1 97.75 198 CYS A O 1
ATOM 1568 N N . LEU A 1 199 ? 13.312 -18.062 -4.902 1 97.62 199 LEU A N 1
ATOM 1569 C CA . LEU A 1 199 ? 13.648 -17.797 -3.51 1 97.62 199 LEU A CA 1
ATOM 1570 C C . LEU A 1 199 ? 12.68 -16.781 -2.9 1 97.62 199 LEU A C 1
ATOM 1572 O O . LEU A 1 199 ? 12.266 -15.836 -3.57 1 97.62 199 LEU A O 1
ATOM 1576 N N . CYS A 1 200 ? 12.43 -16.969 -1.647 1 98 200 CYS A N 1
ATOM 1577 C CA . CYS A 1 200 ? 11.492 -16.078 -0.973 1 98 200 CYS A CA 1
ATOM 1578 C C . CYS A 1 200 ? 12.125 -14.703 -0.721 1 98 200 CYS A C 1
ATOM 1580 O O . CYS A 1 200 ? 11.43 -13.758 -0.358 1 98 200 CYS A O 1
ATOM 1582 N N . LYS A 1 201 ? 13.367 -14.641 -0.851 1 96.69 201 LYS A N 1
ATOM 1583 C CA . LYS A 1 201 ? 14.102 -13.375 -0.837 1 96.69 201 LYS A CA 1
ATOM 1584 C C . LYS A 1 201 ? 14.93 -13.211 -2.107 1 96.69 201 LYS A C 1
ATOM 1586 O O . LYS A 1 201 ? 15.867 -13.977 -2.348 1 96.69 201 LYS A O 1
ATOM 1591 N N . ILE A 1 202 ? 14.523 -12.219 -2.902 1 94.5 202 ILE A N 1
ATOM 1592 C CA . ILE A 1 202 ? 15.219 -11.945 -4.16 1 94.5 202 ILE A CA 1
ATOM 1593 C C . ILE A 1 202 ? 16.359 -10.961 -3.92 1 94.5 202 ILE A C 1
ATOM 1595 O O . ILE A 1 202 ? 16.172 -9.93 -3.258 1 94.5 202 ILE A O 1
ATOM 1599 N N . ALA A 1 203 ? 17.484 -11.344 -4.473 1 85.44 203 ALA A N 1
ATOM 1600 C CA . ALA A 1 203 ? 18.641 -10.445 -4.371 1 85.44 203 ALA A CA 1
ATOM 1601 C C . ALA A 1 203 ? 18.484 -9.25 -5.316 1 85.44 203 ALA A C 1
ATOM 1603 O O . ALA A 1 203 ? 18.031 -9.414 -6.453 1 85.44 203 ALA A O 1
ATOM 1604 N N . GLY A 1 204 ? 18.625 -8.109 -4.93 1 75.69 204 GLY A N 1
ATOM 1605 C CA . GLY A 1 204 ? 18.516 -6.906 -5.742 1 75.69 204 GLY A CA 1
ATOM 1606 C C . GLY A 1 204 ? 17.125 -6.309 -5.727 1 75.69 204 GLY A C 1
ATOM 1607 O O . GLY A 1 204 ? 16.25 -6.727 -6.496 1 75.69 204 GLY A O 1
ATOM 1608 N N . ASN A 1 205 ? 16.875 -5.32 -4.973 1 67.94 205 ASN A N 1
ATOM 1609 C CA . ASN A 1 205 ? 15.555 -4.707 -4.781 1 67.94 205 ASN A CA 1
ATOM 1610 C C . ASN A 1 205 ? 15.031 -4.094 -6.074 1 67.94 205 ASN A C 1
ATOM 1612 O O . ASN A 1 205 ? 13.836 -4.16 -6.359 1 67.94 205 ASN A O 1
ATOM 1616 N N . GLY A 1 206 ? 15.867 -3.75 -6.961 1 76.81 206 GLY A N 1
ATOM 1617 C CA . GLY A 1 206 ? 15.422 -3.061 -8.164 1 76.81 206 GLY A CA 1
ATOM 1618 C C . GLY A 1 206 ? 14.852 -3.996 -9.211 1 76.81 206 GLY A C 1
ATOM 1619 O O . GLY A 1 206 ? 14.195 -3.553 -10.148 1 76.81 206 GLY A O 1
ATOM 1620 N N . VAL A 1 207 ? 14.945 -5.344 -8.969 1 87.12 207 VAL A N 1
ATOM 1621 C CA . VAL A 1 207 ? 14.469 -6.281 -9.984 1 87.12 207 VAL A CA 1
ATOM 1622 C C . VAL A 1 207 ? 13.438 -7.223 -9.367 1 87.12 207 VAL A C 1
ATOM 1624 O O . VAL A 1 207 ? 12.875 -8.078 -10.062 1 87.12 207 VAL A O 1
ATOM 1627 N N . ALA A 1 208 ? 13.125 -6.977 -8.133 1 95.25 208 ALA A N 1
ATOM 1628 C CA . ALA A 1 208 ? 12.203 -7.852 -7.418 1 95.25 208 ALA A CA 1
ATOM 1629 C C . ALA A 1 208 ? 10.773 -7.66 -7.902 1 95.25 208 ALA A C 1
ATOM 1631 O O . ALA A 1 208 ? 10.453 -6.648 -8.531 1 95.25 208 ALA A O 1
ATOM 1632 N N . PRO A 1 209 ? 9.93 -8.703 -7.711 1 97.38 209 PRO A N 1
ATOM 1633 C CA . PRO A 1 209 ? 8.516 -8.5 -8.008 1 97.38 209 PRO A CA 1
ATOM 1634 C C . PRO A 1 209 ? 7.891 -7.395 -7.156 1 97.38 209 PRO A C 1
ATOM 1636 O O . PRO A 1 209 ? 8.406 -7.07 -6.082 1 97.38 209 PRO A O 1
ATOM 1639 N N . VAL A 1 210 ? 6.852 -6.824 -7.738 1 97.56 210 VAL A N 1
ATOM 1640 C CA . VAL A 1 210 ? 6.066 -5.891 -6.934 1 97.56 210 VAL A CA 1
ATOM 1641 C C . VAL A 1 210 ? 4.949 -6.641 -6.215 1 97.56 210 VAL A C 1
ATOM 1643 O O . VAL A 1 210 ? 4.902 -7.875 -6.242 1 97.56 210 VAL A O 1
ATOM 1646 N N . ILE A 1 211 ? 4.082 -5.934 -5.477 1 98.38 211 ILE A N 1
ATOM 1647 C CA . ILE A 1 211 ? 3.143 -6.57 -4.559 1 98.38 211 ILE A CA 1
ATOM 1648 C C . ILE A 1 211 ? 1.755 -6.617 -5.199 1 98.38 211 ILE A C 1
ATOM 1650 O O . ILE A 1 211 ? 1.248 -5.598 -5.672 1 98.38 211 ILE A O 1
ATOM 1654 N N . LEU A 1 212 ? 1.13 -7.719 -5.262 1 98.62 212 LEU A N 1
ATOM 1655 C CA . LEU A 1 212 ? -0.256 -7.91 -5.676 1 98.62 212 LEU A CA 1
ATOM 1656 C C . LEU A 1 212 ? -1.111 -8.391 -4.508 1 98.62 212 LEU A C 1
ATOM 1658 O O . LEU A 1 212 ? -0.906 -9.492 -3.996 1 98.62 212 LEU A O 1
ATOM 1662 N N . CYS A 1 213 ? -2.068 -7.566 -4.121 1 98.62 213 CYS A N 1
ATOM 1663 C CA . CYS A 1 213 ? -2.943 -7.898 -3.002 1 98.62 213 CYS A CA 1
ATOM 1664 C C . CYS A 1 213 ? -4.352 -8.219 -3.488 1 98.62 213 CYS A C 1
ATOM 1666 O O . CYS A 1 213 ? -4.824 -7.641 -4.469 1 98.62 213 CYS A O 1
ATOM 1668 N N . GLN A 1 214 ? -4.996 -9.086 -2.775 1 98.38 214 GLN A N 1
ATOM 1669 C CA . GLN A 1 214 ? -6.371 -9.484 -3.047 1 98.38 214 GLN A CA 1
ATOM 1670 C C . GLN A 1 214 ? -7.215 -9.453 -1.774 1 98.38 214 GLN A C 1
ATOM 1672 O O . GLN A 1 214 ? -6.75 -9.867 -0.707 1 98.38 214 GLN A O 1
ATOM 1677 N N . LYS A 1 215 ? -8.422 -8.938 -1.931 1 95.12 215 LYS A N 1
ATOM 1678 C CA . LYS A 1 215 ? -9.453 -8.992 -0.9 1 95.12 215 LYS A CA 1
ATOM 1679 C C . LYS A 1 215 ? -10.734 -9.633 -1.436 1 95.12 215 LYS A C 1
ATOM 1681 O O . LYS A 1 215 ? -11.195 -9.289 -2.525 1 95.12 215 LYS A O 1
ATOM 1686 N N . VAL A 1 216 ? -11.242 -10.531 -0.685 1 90.94 216 VAL A N 1
ATOM 1687 C CA . VAL A 1 216 ? -12.492 -11.148 -1.104 1 90.94 216 VAL A CA 1
ATOM 1688 C C . VAL A 1 216 ? -13.672 -10.312 -0.611 1 90.94 216 VAL A C 1
ATOM 1690 O O . VAL A 1 216 ? -13.711 -9.898 0.549 1 90.94 216 VAL A O 1
ATOM 1693 N N . LEU A 1 217 ? -14.555 -10.055 -1.494 1 84.75 217 LEU A N 1
ATOM 1694 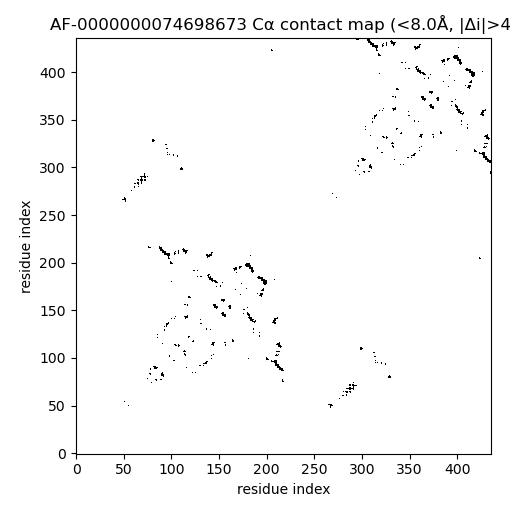C CA . LEU A 1 217 ? -15.766 -9.328 -1.14 1 84.75 217 LEU A CA 1
ATOM 1695 C C . LEU A 1 217 ? -16.734 -10.234 -0.378 1 84.75 217 LEU A C 1
ATOM 1697 O O . LEU A 1 217 ? -16.891 -11.406 -0.721 1 84.75 217 LEU A O 1
ATOM 1701 N N . LYS A 1 218 ? -17.25 -9.766 0.778 1 68.25 218 LYS A N 1
ATOM 1702 C CA . LYS A 1 218 ? -18.25 -10.516 1.542 1 68.25 218 LYS A CA 1
ATOM 1703 C C . LYS A 1 218 ? -19.656 -10.188 1.07 1 68.25 218 LYS A C 1
ATOM 1705 O O . LYS A 1 218 ? -19.922 -9.078 0.606 1 68.25 218 LYS A O 1
ATOM 1710 N N . MET B 1 1 ? -29.453 92.438 20.562 1 20.62 1 MET B N 1
ATOM 1711 C CA . MET B 1 1 ? -30.344 92.938 21.609 1 20.62 1 MET B CA 1
ATOM 1712 C C . MET B 1 1 ? -31.516 92 21.828 1 20.62 1 MET B C 1
ATOM 1714 O O . MET B 1 1 ? -32.125 92 22.891 1 20.62 1 MET B O 1
ATOM 1718 N N . PHE B 1 2 ? -32.156 91.062 20.953 1 26.11 2 PHE B N 1
ATOM 1719 C CA . PHE B 1 2 ? -33.625 91.125 20.891 1 26.11 2 PHE B CA 1
ATOM 1720 C C . PHE B 1 2 ? -34.25 90.125 21.844 1 26.11 2 PHE B C 1
ATOM 1722 O O . PHE B 1 2 ? -33.688 89.062 22.062 1 26.11 2 PHE B O 1
ATOM 1729 N N . PRO B 1 3 ? -35.562 90.188 22.391 1 24.7 3 PRO B N 1
ATOM 1730 C CA . PRO B 1 3 ? -36.062 90 23.75 1 24.7 3 PRO B CA 1
ATOM 1731 C C . PRO B 1 3 ? -36.438 88.562 24.047 1 24.7 3 PRO B C 1
ATOM 1733 O O . PRO B 1 3 ? -36.375 87.75 23.156 1 24.7 3 PRO B O 1
ATOM 1736 N N . SER B 1 4 ? -37.719 88.125 24.609 1 25.17 4 SER B N 1
ATOM 1737 C CA . SER B 1 4 ? -38.625 87.688 25.656 1 25.17 4 SER B CA 1
ATOM 1738 C C . SER B 1 4 ? -39.281 86.375 25.25 1 25.17 4 SER B C 1
ATOM 1740 O O . SER B 1 4 ? -39.781 86.25 24.141 1 25.17 4 SER B O 1
ATOM 1742 N N . PHE B 1 5 ? -39.062 85.062 25.953 1 23.64 5 PHE B N 1
ATOM 1743 C CA . PHE B 1 5 ? -39.5 83.625 26 1 23.64 5 PHE B CA 1
ATOM 1744 C C . PHE B 1 5 ? -41.031 83.562 26.047 1 23.64 5 PHE B C 1
ATOM 1746 O O . PHE B 1 5 ? -41.625 82.75 25.312 1 23.64 5 PHE B O 1
ATOM 1753 N N . GLY B 1 6 ? -41.938 83.875 27.172 1 24.14 6 GLY B N 1
ATOM 1754 C CA . GLY B 1 6 ? -42.562 82.75 27.906 1 24.14 6 GLY B CA 1
ATOM 1755 C C . GLY B 1 6 ? -43.906 82.375 27.328 1 24.14 6 GLY B C 1
ATOM 1756 O O . GLY B 1 6 ? -44.875 83.125 27.453 1 24.14 6 GLY B O 1
ATOM 1757 N N . TYR B 1 7 ? -44.188 81.938 26.188 1 21.16 7 TYR B N 1
ATOM 1758 C CA . TYR B 1 7 ? -45.5 82.062 25.531 1 21.16 7 TYR B CA 1
ATOM 1759 C C . TYR B 1 7 ? -46.5 81.062 26.156 1 21.16 7 TYR B C 1
ATOM 1761 O O . TYR B 1 7 ? -46.219 79.875 26.281 1 21.16 7 TYR B O 1
ATOM 1769 N N . ALA B 1 8 ? -47.625 81.5 26.875 1 22.34 8 ALA B N 1
ATOM 1770 C CA . ALA B 1 8 ? -48.781 81.312 27.734 1 22.34 8 ALA B CA 1
ATOM 1771 C C . ALA B 1 8 ? -49.875 80.5 27.031 1 22.34 8 ALA B C 1
ATOM 1773 O O . ALA B 1 8 ? -51.062 80.812 27.078 1 22.34 8 ALA B O 1
ATOM 1774 N N . LEU B 1 9 ? -49.531 79.438 26.25 1 21.23 9 LEU B N 1
ATOM 1775 C CA . LEU B 1 9 ? -50.656 79.125 25.344 1 21.23 9 LEU B CA 1
ATOM 1776 C C . LEU B 1 9 ? -51.844 78.625 26.109 1 21.23 9 LEU B C 1
ATOM 1778 O O . LEU B 1 9 ? -51.75 77.562 26.781 1 21.23 9 LEU B O 1
ATOM 1782 N N . VAL B 1 10 ? -52.875 79.312 26.203 1 18.73 10 VAL B N 1
ATOM 1783 C CA . VAL B 1 10 ? -54.125 79.5 26.953 1 18.73 10 VAL B CA 1
ATOM 1784 C C . VAL B 1 10 ? -55.062 78.312 26.688 1 18.73 10 VAL B C 1
ATOM 1786 O O . VAL B 1 10 ? -55.531 77.688 27.625 1 18.73 10 VAL B O 1
ATOM 1789 N N . PHE B 1 11 ? -55.844 78.188 25.516 1 17.14 11 PHE B N 1
ATOM 1790 C CA . PHE B 1 11 ? -57.25 78.562 25.688 1 17.14 11 PHE B CA 1
ATOM 1791 C C . PHE B 1 11 ? -58.156 77.375 25.766 1 17.14 11 PHE B C 1
ATOM 1793 O O . PHE B 1 11 ? -59.25 77.438 26.266 1 17.14 11 PHE B O 1
ATOM 1800 N N . CYS B 1 12 ? -57.812 76.062 25.141 1 20.78 12 CYS B N 1
ATOM 1801 C CA . CYS B 1 12 ? -59.031 75.75 24.375 1 20.78 12 CYS B CA 1
ATOM 1802 C C . CYS B 1 12 ? -60.094 75.125 25.281 1 20.78 12 CYS B C 1
ATOM 1804 O O . CYS B 1 12 ? -59.906 74 25.797 1 20.78 12 CYS B O 1
ATOM 1806 N N . LEU B 1 13 ? -60.906 75.812 26.078 1 19.62 13 LEU B N 1
ATOM 1807 C CA . LEU B 1 13 ? -61.812 75.5 27.172 1 19.62 13 LEU B CA 1
ATOM 1808 C C . LEU B 1 13 ? -63.062 74.812 26.672 1 19.62 13 LEU B C 1
ATOM 1810 O O . LEU B 1 13 ? -64 74.562 27.438 1 19.62 13 LEU B O 1
ATOM 1814 N N . MET B 1 14 ? -63.062 74.312 25.453 1 18 14 MET B N 1
ATOM 1815 C CA . MET B 1 14 ? -64.438 74.438 25.062 1 18 14 MET B CA 1
ATOM 1816 C C . MET B 1 14 ? -65.375 73.688 26.047 1 18 14 MET B C 1
ATOM 1818 O O . MET B 1 14 ? -64.938 72.875 26.797 1 18 14 MET B O 1
ATOM 1822 N N . ILE B 1 15 ? -66.812 73.312 25.516 1 19.73 15 ILE B N 1
ATOM 1823 C CA . ILE B 1 15 ? -68.188 73.812 25.609 1 19.73 15 ILE B CA 1
ATOM 1824 C C . ILE B 1 15 ? -69 72.812 26.359 1 19.73 15 ILE B C 1
ATOM 1826 O O . ILE B 1 15 ? -69.125 72.812 27.578 1 19.73 15 ILE B O 1
ATOM 1830 N N . PHE B 1 16 ? -70.125 72.125 25.609 1 19 16 PHE B N 1
ATOM 1831 C CA . PHE B 1 16 ? -71.562 72.312 25.781 1 19 16 PHE B CA 1
ATOM 1832 C C . PHE B 1 16 ? -72.125 71.188 26.641 1 19 16 PHE B C 1
ATOM 1834 O O . PHE B 1 16 ? -71.562 70.125 26.75 1 19 16 PHE B O 1
ATOM 1841 N N . THR B 1 17 ? -73.625 71.125 26.797 1 19.91 17 THR B N 1
ATOM 1842 C CA . THR B 1 17 ? -74.688 71.062 27.797 1 19.91 17 THR B CA 1
ATOM 1843 C C . THR B 1 17 ? -75.062 69.625 28.094 1 19.91 17 THR B C 1
ATOM 1845 O O . THR B 1 17 ? -74.688 68.75 27.375 1 19.91 17 THR B O 1
ATOM 1848 N N . GLY B 1 18 ? -76.5 69.438 28.5 1 19.16 18 GLY B N 1
ATOM 1849 C CA . GLY B 1 18 ? -77.25 69 29.703 1 19.16 18 GLY B CA 1
ATOM 1850 C C . GLY B 1 18 ? -77.812 67.625 29.609 1 19.16 18 GLY B C 1
ATOM 1851 O O . GLY B 1 18 ? -77.625 66.812 30.531 1 19.16 18 GLY B O 1
ATOM 1852 N N . PHE B 1 19 ? -78.938 67.25 28.641 1 24.61 19 PHE B N 1
ATOM 1853 C CA . PHE B 1 19 ? -80.25 66.875 29.125 1 24.61 19 PHE B CA 1
ATOM 1854 C C . PHE B 1 19 ? -80.312 65.375 29.375 1 24.61 19 PHE B C 1
ATOM 1856 O O . PHE B 1 19 ? -79.812 64.562 28.547 1 24.61 19 PHE B O 1
ATOM 1863 N N . SER B 1 20 ? -80.688 64.875 30.625 1 21.25 20 SER B N 1
ATOM 1864 C CA . SER B 1 20 ? -80.625 63.688 31.453 1 21.25 20 SER B CA 1
ATOM 1865 C C . SER B 1 20 ? -81.75 62.719 31.078 1 21.25 20 SER B C 1
ATOM 1867 O O . SER B 1 20 ? -81.938 61.688 31.75 1 21.25 20 SER B O 1
ATOM 1869 N N . ARG B 1 21 ? -82.562 62.875 29.969 1 22.67 21 ARG B N 1
ATOM 1870 C CA . ARG B 1 21 ? -83.875 62.344 30.25 1 22.67 21 ARG B CA 1
ATOM 1871 C C . ARG B 1 21 ? -83.812 60.844 30.531 1 22.67 21 ARG B C 1
ATOM 1873 O O . ARG B 1 21 ? -83.062 60.125 29.859 1 22.67 21 ARG B O 1
ATOM 1880 N N . SER B 1 22 ? -84.562 60.344 31.656 1 21.19 22 SER B N 1
ATOM 1881 C CA . SER B 1 22 ? -84.75 59.219 32.562 1 21.19 22 SER B CA 1
ATOM 1882 C C . SER B 1 22 ? -85.5 58.094 31.922 1 21.19 22 SER B C 1
ATOM 1884 O O . SER B 1 22 ? -85.75 57.062 32.562 1 21.19 22 SER B O 1
ATOM 1886 N N . TRP B 1 23 ? -85.312 57.844 30.609 1 23.2 23 TRP B N 1
ATOM 1887 C CA . TRP B 1 23 ? -86.375 56.969 30.156 1 23.2 23 TRP B CA 1
ATOM 1888 C C . TRP B 1 23 ? -86.438 55.656 30.938 1 23.2 23 TRP B C 1
ATOM 1890 O O . TRP B 1 23 ? -85.375 55.156 31.328 1 23.2 23 TRP B O 1
ATOM 1900 N N . PRO B 1 24 ? -87.688 55.25 31.297 1 25.36 24 PRO B N 1
ATOM 1901 C CA . PRO B 1 24 ? -88.188 54.25 32.281 1 25.36 24 PRO B CA 1
ATOM 1902 C C . PRO B 1 24 ? -87.688 52.844 31.938 1 25.36 24 PRO B C 1
ATOM 1904 O O . PRO B 1 24 ? -87.312 52.562 30.797 1 25.36 24 PRO B O 1
ATOM 1907 N N . ASP B 1 25 ? -87.875 51.906 32.938 1 21.81 25 ASP B N 1
ATOM 1908 C CA . ASP B 1 25 ? -87.312 50.688 33.5 1 21.81 25 ASP B CA 1
ATOM 1909 C C . ASP B 1 25 ? -87.875 49.438 32.75 1 21.81 25 ASP B C 1
ATOM 1911 O O . ASP B 1 25 ? -88.938 49 33 1 21.81 25 ASP B O 1
ATOM 1915 N N . ASN B 1 26 ? -88.062 49.562 31.406 1 22.66 26 ASN B N 1
ATOM 1916 C CA . ASN B 1 26 ? -88.812 48.438 30.859 1 22.66 26 ASN B CA 1
ATOM 1917 C C . ASN B 1 26 ? -88.25 47.125 31.281 1 22.66 26 ASN B C 1
ATOM 1919 O O . ASN B 1 26 ? -87 47 31.484 1 22.66 26 ASN B O 1
ATOM 1923 N N . SER B 1 27 ? -89.188 46.094 31.516 1 24.5 27 SER B N 1
ATOM 1924 C CA . SER B 1 27 ? -89.312 44.781 32.125 1 24.5 27 SER B CA 1
ATOM 1925 C C . SER B 1 27 ? -88.375 43.781 31.5 1 24.5 27 SER B C 1
ATOM 1927 O O . SER B 1 27 ? -88.125 43.844 30.312 1 24.5 27 SER B O 1
ATOM 1929 N N . LYS B 1 28 ? -87.625 43.031 32.344 1 25.94 28 LYS B N 1
ATOM 1930 C CA . LYS B 1 28 ? -86.562 42.062 32.344 1 25.94 28 LYS B CA 1
ATOM 1931 C C . LYS B 1 28 ? -87 40.719 31.766 1 25.94 28 LYS B C 1
ATOM 1933 O O . LYS B 1 28 ? -87.625 39.938 32.438 1 25.94 28 LYS B O 1
ATOM 1938 N N . ARG B 1 29 ? -87.938 40.688 30.672 1 24.52 29 ARG B N 1
ATOM 1939 C CA . ARG B 1 29 ? -88.312 39.281 30.453 1 24.52 29 ARG B CA 1
ATOM 1940 C C . ARG B 1 29 ? -87.062 38.406 30.297 1 24.52 29 ARG B C 1
ATOM 1942 O O . ARG B 1 29 ? -86.188 38.719 29.547 1 24.52 29 ARG B O 1
ATOM 1949 N N . SER B 1 30 ? -86.812 37.531 31.281 1 23.12 30 SER B N 1
ATOM 1950 C CA . SER B 1 30 ? -85.75 36.531 31.516 1 23.12 30 SER B CA 1
ATOM 1951 C C . SER B 1 30 ? -85.688 35.531 30.375 1 23.12 30 SER B C 1
ATOM 1953 O O . SER B 1 30 ? -86.688 34.812 30.109 1 23.12 30 SER B O 1
ATOM 1955 N N . LEU B 1 31 ? -85.688 35.969 29.125 1 24.17 31 LEU B N 1
ATOM 1956 C CA . LEU B 1 31 ? -85.625 34.875 28.156 1 24.17 31 LEU B CA 1
ATOM 1957 C C . LEU B 1 31 ? -84.562 33.844 28.531 1 24.17 31 LEU B C 1
ATOM 1959 O O . LEU B 1 31 ? -83.375 34.188 28.672 1 24.17 31 LEU B O 1
ATOM 1963 N N . ALA B 1 32 ? -84.938 32.812 29.25 1 26.91 32 ALA B N 1
ATOM 1964 C CA . ALA B 1 32 ? -84.188 31.609 29.625 1 26.91 32 ALA B CA 1
ATOM 1965 C C . ALA B 1 32 ? -83.5 31.016 28.406 1 26.91 32 ALA B C 1
ATOM 1967 O O . ALA B 1 32 ? -84.125 30.656 27.422 1 26.91 32 ALA B O 1
ATOM 1968 N N . LYS B 1 33 ? -82.438 31.672 27.906 1 28.28 33 LYS B N 1
ATOM 1969 C CA . LYS B 1 33 ? -81.625 31.062 26.891 1 28.28 33 LYS B CA 1
ATOM 1970 C C . LYS B 1 33 ? -81.312 29.594 27.219 1 28.28 33 LYS B C 1
ATOM 1972 O O . LYS B 1 33 ? -80.75 29.297 28.266 1 28.28 33 LYS B O 1
ATOM 1977 N N . THR B 1 34 ? -82.25 28.734 27.031 1 28.73 34 THR B N 1
ATOM 1978 C CA . THR B 1 34 ? -82 27.297 27.109 1 28.73 34 THR B CA 1
ATOM 1979 C C . THR B 1 34 ? -80.75 26.938 26.328 1 28.73 34 THR B C 1
ATOM 1981 O O . THR B 1 34 ? -80.688 27.094 25.109 1 28.73 34 THR B O 1
ATOM 1984 N N . THR B 1 35 ? -79.625 27.422 26.75 1 27.58 35 THR B N 1
ATOM 1985 C CA . THR B 1 35 ? -78.375 26.969 26.156 1 27.58 35 THR B CA 1
ATOM 1986 C C . THR B 1 35 ? -78.25 25.438 26.156 1 27.58 35 THR B C 1
ATOM 1988 O O . THR B 1 35 ? -78.25 24.812 27.219 1 27.58 35 THR B O 1
ATOM 1991 N N . GLN B 1 36 ? -79.125 24.797 25.406 1 30.36 36 GLN B N 1
ATOM 1992 C CA . GLN B 1 36 ? -78.812 23.375 25.281 1 30.36 36 GLN B CA 1
ATOM 1993 C C . GLN B 1 36 ? -77.312 23.125 25.078 1 30.36 36 GLN B C 1
ATOM 1995 O O . GLN B 1 36 ? -76.688 23.844 24.328 1 30.36 36 GLN B O 1
ATOM 2000 N N . PRO B 1 37 ? -76.625 22.672 26.141 1 30.89 37 PRO B N 1
ATOM 2001 C CA . PRO B 1 37 ? -75.25 22.359 25.938 1 30.89 37 PRO B CA 1
ATOM 2002 C C . PRO B 1 37 ? -75 21.547 24.672 1 30.89 37 PRO B C 1
ATOM 2004 O O . PRO B 1 37 ? -75.625 20.5 24.469 1 30.89 37 PRO B O 1
ATOM 2007 N N . GLN B 1 38 ? -75.062 22.156 23.5 1 31.66 38 GLN B N 1
ATOM 2008 C CA . GLN B 1 38 ? -74.562 21.312 22.406 1 31.66 38 GLN B CA 1
ATOM 2009 C C . GLN B 1 38 ? -73.312 20.516 22.828 1 31.66 38 GLN B C 1
ATOM 2011 O O . GLN B 1 38 ? -72.375 21.078 23.344 1 31.66 38 GLN B O 1
ATOM 2016 N N . GLU B 1 39 ? -73.562 19.328 23.297 1 32.28 39 GLU B N 1
ATOM 2017 C CA . GLU B 1 39 ? -72.438 18.375 23.516 1 32.28 39 GLU B CA 1
ATOM 2018 C C . GLU B 1 39 ? -71.375 18.484 22.406 1 32.28 39 GLU B C 1
ATOM 2020 O O . GLU B 1 39 ? -71.688 18.344 21.219 1 32.28 39 GLU B O 1
ATOM 2025 N N . LYS B 1 40 ? -70.5 19.375 22.531 1 31.53 40 LYS B N 1
ATOM 2026 C CA . LYS B 1 40 ? -69.312 19.328 21.703 1 31.53 40 LYS B CA 1
ATOM 2027 C C . LYS B 1 40 ? -68.938 17.875 21.453 1 31.53 40 LYS B C 1
ATOM 2029 O O . LYS B 1 40 ? -68.625 17.125 22.391 1 31.53 40 LYS B O 1
ATOM 2034 N N . GLN B 1 41 ? -69.562 17.188 20.609 1 29.28 41 GLN B N 1
ATOM 2035 C CA . GLN B 1 41 ? -68.938 15.977 20.094 1 29.28 41 GLN B CA 1
ATOM 2036 C C . GLN B 1 41 ? -67.438 16.172 19.875 1 29.28 41 GLN B C 1
ATOM 2038 O O . GLN B 1 41 ? -67 16.953 19.016 1 29.28 41 GLN B O 1
ATOM 2043 N N . SER B 1 42 ? -66.75 16.281 20.969 1 28.48 42 SER B N 1
ATOM 2044 C CA . SER B 1 42 ? -65.25 16.172 20.828 1 28.48 42 SER B CA 1
ATOM 2045 C C . SER B 1 42 ? -64.875 15.117 19.797 1 28.48 42 SER B C 1
ATOM 2047 O O . SER B 1 42 ? -65.312 13.953 19.938 1 28.48 42 SER B O 1
ATOM 2049 N N . PHE B 1 43 ? -65 15.453 18.547 1 30.58 43 PHE B N 1
ATOM 2050 C CA . PHE B 1 43 ? -64.25 14.625 17.594 1 30.58 43 PHE B CA 1
ATOM 2051 C C . PHE B 1 43 ? -62.906 14.234 18.141 1 30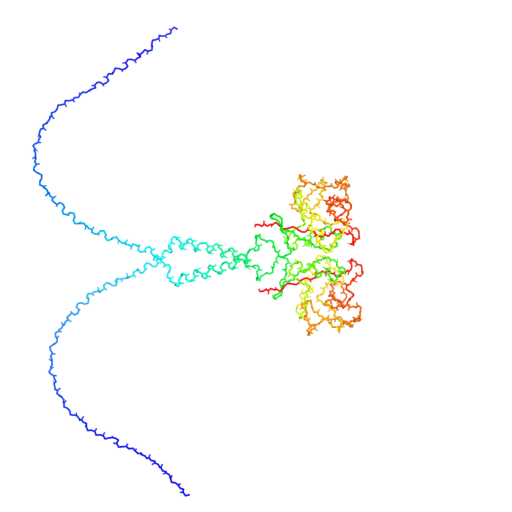.58 43 PHE B C 1
ATOM 2053 O O . PHE B 1 43 ? -62.031 15.094 18.344 1 30.58 43 PHE B O 1
ATOM 2060 N N . VAL B 1 44 ? -62.875 13.391 19.141 1 30.95 44 VAL B N 1
ATOM 2061 C CA . VAL B 1 44 ? -61.594 12.742 19.438 1 30.95 44 VAL B CA 1
ATOM 2062 C C . VAL B 1 44 ? -60.906 12.352 18.141 1 30.95 44 VAL B C 1
ATOM 2064 O O . VAL B 1 44 ? -61.406 11.523 17.391 1 30.95 44 VAL B O 1
ATOM 2067 N N . VAL B 1 45 ? -60.406 13.328 17.453 1 34.16 45 VAL B N 1
ATOM 2068 C CA . VAL B 1 45 ? -59.375 12.953 16.5 1 34.16 45 VAL B CA 1
ATOM 2069 C C . VAL B 1 45 ? -58.469 11.906 17.125 1 34.16 45 VAL B C 1
ATOM 2071 O O . VAL B 1 45 ? -57.875 12.148 18.188 1 34.16 45 VAL B O 1
ATOM 2074 N N . ASN B 1 46 ? -58.938 10.664 17.172 1 30.31 46 ASN B N 1
ATOM 2075 C CA . ASN B 1 46 ? -58 9.578 17.453 1 30.31 46 ASN B CA 1
ATOM 2076 C C . ASN B 1 46 ? -56.625 9.836 16.797 1 30.31 46 ASN B C 1
ATOM 2078 O O . ASN B 1 46 ? -56.531 9.812 15.57 1 30.31 46 ASN B O 1
ATOM 2082 N N . ASN B 1 47 ? -55.938 10.836 17.172 1 34.78 47 ASN B N 1
ATOM 2083 C CA . ASN B 1 47 ? -54.531 11.023 16.953 1 34.78 47 ASN B CA 1
ATOM 2084 C C . ASN B 1 47 ? -53.781 9.688 16.969 1 34.78 47 ASN B C 1
ATOM 2086 O O . ASN B 1 47 ? -52.531 9.664 16.984 1 34.78 47 ASN B O 1
ATOM 2090 N N . ASN B 1 48 ? -54.375 8.633 17.531 1 35.56 48 ASN B N 1
ATOM 2091 C CA . ASN B 1 48 ? -53.656 7.371 17.531 1 35.56 48 ASN B CA 1
ATOM 2092 C C . ASN B 1 48 ? -53.375 6.883 16.109 1 35.56 48 ASN B C 1
ATOM 2094 O O . ASN B 1 48 ? -54.156 6.082 15.562 1 35.56 48 ASN B O 1
ATOM 2098 N N . CYS B 1 49 ? -53.438 7.672 15.227 1 40 49 CYS B N 1
ATOM 2099 C CA . CYS B 1 49 ? -53 7.098 13.961 1 40 49 CYS B CA 1
ATOM 2100 C C . CYS B 1 49 ? -51.781 6.191 14.164 1 40 49 CYS B C 1
ATOM 2102 O O . CYS B 1 49 ? -50.656 6.66 14.172 1 40 49 CYS B O 1
ATOM 2104 N N . ALA B 1 50 ? -51.719 5.395 15.281 1 42.53 50 ALA B N 1
ATOM 2105 C CA . ALA B 1 50 ? -50.75 4.328 15.555 1 42.53 50 ALA B CA 1
ATOM 2106 C C . ALA B 1 50 ? -50.438 3.525 14.297 1 42.53 50 ALA B C 1
ATOM 2108 O O . ALA B 1 50 ? -51.344 3.246 13.5 1 42.53 50 ALA B O 1
ATOM 2109 N N . LEU B 1 51 ? -49.312 3.773 13.633 1 49.78 51 LEU B N 1
ATOM 2110 C CA . LEU B 1 51 ? -48.906 2.746 12.672 1 49.78 51 LEU B CA 1
ATOM 2111 C C . LEU B 1 51 ? -49.5 1.393 13.047 1 49.78 51 LEU B C 1
ATOM 2113 O O . LEU B 1 51 ? -49.625 1.078 14.234 1 49.78 51 LEU B O 1
ATOM 2117 N N . GLY B 1 52 ? -50.406 0.889 12.305 1 52 52 GLY B N 1
ATOM 2118 C CA . GLY B 1 52 ? -50.812 -0.479 12.586 1 52 52 GLY B CA 1
ATOM 2119 C C . GLY B 1 52 ? -49.656 -1.384 12.953 1 52 52 GLY B C 1
ATOM 2120 O O . GLY B 1 52 ? -48.5 -0.985 12.844 1 52 52 GLY B O 1
ATOM 2121 N N . GLN B 1 53 ? -49.906 -2.436 13.695 1 56.56 53 GLN B N 1
ATOM 2122 C CA . GLN B 1 53 ? -48.875 -3.408 14.109 1 56.56 53 GLN B CA 1
ATOM 2123 C C . GLN B 1 53 ? -47.969 -3.764 12.945 1 56.56 53 GLN B C 1
ATOM 2125 O O . GLN B 1 53 ? -46.75 -3.877 13.125 1 56.56 53 GLN B O 1
ATOM 2130 N N . ASN B 1 54 ? -48.531 -3.85 11.828 1 55.69 54 ASN B N 1
ATOM 2131 C CA . ASN B 1 54 ? -47.75 -4.215 10.656 1 55.69 54 ASN B CA 1
ATOM 2132 C C . ASN B 1 54 ? -46.812 -3.09 10.242 1 55.69 54 ASN B C 1
ATOM 2134 O O . ASN B 1 54 ? -45.656 -3.34 9.883 1 55.69 54 ASN B O 1
ATOM 2138 N N . GLU B 1 55 ? -47.312 -1.953 10.211 1 61.5 55 GLU B N 1
ATOM 2139 C CA . GLU B 1 55 ? -46.5 -0.813 9.836 1 61.5 55 GLU B CA 1
ATOM 2140 C C . GLU B 1 55 ? -45.406 -0.548 10.883 1 61.5 55 GLU B C 1
ATOM 2142 O O . GLU B 1 55 ? -44.281 -0.212 10.539 1 61.5 55 GLU B O 1
ATOM 2147 N N . ARG B 1 56 ? -45.719 -0.708 12.109 1 59.62 56 ARG B N 1
ATOM 2148 C CA . ARG B 1 56 ? -44.719 -0.597 13.18 1 59.62 56 ARG B CA 1
ATOM 2149 C C . ARG B 1 56 ? -43.656 -1.674 13.047 1 59.62 56 ARG B C 1
ATOM 2151 O O . ARG B 1 56 ? -42.469 -1.404 13.242 1 59.62 56 ARG B O 1
ATOM 2158 N N . GLN B 1 57 ? -44.062 -2.836 12.688 1 61.56 57 GLN B N 1
ATOM 2159 C CA . GLN B 1 57 ? -43.125 -3.914 12.445 1 61.56 57 GLN B CA 1
ATOM 2160 C C . GLN B 1 57 ? -42.219 -3.6 11.242 1 61.56 57 GLN B C 1
ATOM 2162 O O . GLN B 1 57 ? -41.031 -3.848 11.281 1 61.56 57 GLN B O 1
ATOM 2167 N N . THR B 1 58 ? -42.812 -3.018 10.258 1 61.56 58 THR B N 1
ATOM 2168 C CA . THR B 1 58 ? -42.031 -2.656 9.078 1 61.56 58 THR B CA 1
ATOM 2169 C C . THR B 1 58 ? -41.031 -1.545 9.406 1 61.56 58 THR B C 1
ATOM 2171 O O . THR B 1 58 ? -39.875 -1.596 8.992 1 61.56 58 THR B O 1
ATOM 2174 N N . LEU B 1 59 ? -41.438 -0.622 10.18 1 61.19 59 LEU B N 1
ATOM 2175 C CA . LEU B 1 59 ? -40.562 0.48 10.555 1 61.19 59 LEU B CA 1
ATOM 2176 C C . LEU B 1 59 ? -39.438 -0.005 11.469 1 61.19 59 LEU B C 1
ATOM 2178 O O . LEU B 1 59 ? -38.312 0.459 11.359 1 61.19 59 LEU B O 1
ATOM 2182 N N . SER B 1 60 ? -39.781 -0.901 12.328 1 62.53 60 SER B N 1
ATOM 2183 C CA . SER B 1 60 ? -38.75 -1.512 13.172 1 62.53 60 SER B CA 1
ATOM 2184 C C . SER B 1 60 ? -37.719 -2.279 12.328 1 62.53 60 SER B C 1
ATOM 2186 O O . SER B 1 60 ? -36.531 -2.201 12.578 1 62.53 60 SER B O 1
ATOM 2188 N N . LEU B 1 61 ? -38.281 -2.912 11.359 1 62.72 61 LEU B N 1
ATOM 2189 C CA . LEU B 1 61 ? -37.375 -3.662 10.477 1 62.72 61 LEU B CA 1
ATOM 2190 C C . LEU B 1 61 ? -36.5 -2.721 9.656 1 62.72 61 LEU B C 1
ATOM 2192 O O . LEU B 1 61 ? -35.312 -2.982 9.461 1 62.72 61 LEU B O 1
ATOM 2196 N N . ILE B 1 62 ? -37.062 -1.712 9.234 1 63.12 62 ILE B N 1
ATOM 2197 C CA . ILE B 1 62 ? -36.312 -0.72 8.492 1 63.12 62 ILE B CA 1
ATOM 2198 C C . ILE B 1 62 ? -35.219 -0.107 9.383 1 63.12 62 ILE B C 1
ATOM 2200 O O . ILE B 1 62 ? -34.094 0.048 8.969 1 63.12 62 ILE B O 1
ATOM 2204 N N . LYS B 1 63 ? -35.594 0.164 10.562 1 59.69 63 LYS B N 1
ATOM 2205 C CA . LYS B 1 63 ? -34.656 0.705 11.523 1 59.69 63 LYS B CA 1
ATOM 2206 C C . LYS B 1 63 ? -33.5 -0.269 11.758 1 59.69 63 LYS B C 1
ATOM 2208 O O . LYS B 1 63 ? -32.344 0.133 11.789 1 59.69 63 LYS B O 1
ATOM 2213 N N . GLU B 1 64 ? -33.781 -1.462 11.945 1 60.66 64 GLU B N 1
ATOM 2214 C CA . GLU B 1 64 ? -32.75 -2.475 12.148 1 60.66 64 GLU B CA 1
ATOM 2215 C C . GLU B 1 64 ? -31.828 -2.574 10.945 1 60.66 64 GLU B C 1
ATOM 2217 O O . GLU B 1 64 ? -30.609 -2.67 11.102 1 60.66 64 GLU B O 1
ATOM 2222 N N . LYS B 1 65 ? -32.438 -2.578 9.875 1 59.16 65 LYS B N 1
ATOM 2223 C CA . LYS B 1 65 ? -31.641 -2.656 8.672 1 59.16 65 LYS B CA 1
ATOM 2224 C C . LYS B 1 65 ? -30.766 -1.408 8.508 1 59.16 65 LYS B C 1
ATOM 2226 O O . LYS B 1 65 ? -29.609 -1.499 8.125 1 59.16 65 LYS B O 1
ATOM 2231 N N . VAL B 1 66 ? -31.359 -0.327 8.82 1 59.34 66 VAL B N 1
ATOM 2232 C CA . VAL B 1 66 ? -30.625 0.937 8.742 1 59.34 66 VAL B CA 1
ATOM 2233 C C . VAL B 1 66 ? -29.5 0.957 9.773 1 59.34 66 VAL B C 1
ATOM 2235 O O . VAL B 1 66 ? -28.391 1.412 9.484 1 59.34 66 VAL B O 1
ATOM 2238 N N . ASP B 1 67 ? -29.734 0.465 10.891 1 56.25 67 ASP B N 1
ATOM 2239 C CA . ASP B 1 67 ? -28.703 0.364 11.914 1 56.25 67 ASP B CA 1
ATOM 2240 C C . ASP B 1 67 ? -27.562 -0.543 11.453 1 56.25 67 ASP B C 1
ATOM 2242 O O . ASP B 1 67 ? -26.391 -0.233 11.672 1 56.25 67 ASP B O 1
ATOM 2246 N N . LYS B 1 68 ? -27.938 -1.587 10.875 1 54.69 68 LYS B N 1
ATOM 2247 C CA . LYS B 1 68 ? -26.906 -2.492 10.359 1 54.69 68 LYS B CA 1
ATOM 2248 C C . LYS B 1 68 ? -26.109 -1.832 9.242 1 54.69 68 LYS B C 1
ATOM 2250 O O . LYS B 1 68 ? -24.891 -1.974 9.18 1 54.69 68 LYS B O 1
ATOM 2255 N N . ILE B 1 69 ? -26.891 -1.239 8.406 1 56.06 69 ILE B N 1
ATOM 2256 C CA . ILE B 1 69 ? -26.234 -0.518 7.316 1 56.06 69 ILE B CA 1
ATOM 2257 C C . ILE B 1 69 ? -25.344 0.587 7.887 1 56.06 69 ILE B C 1
ATOM 2259 O O . ILE B 1 69 ? -24.219 0.775 7.438 1 56.06 69 ILE B O 1
ATOM 2263 N N . ALA B 1 70 ? -25.906 1.333 8.836 1 52.03 70 ALA B N 1
ATOM 2264 C CA . ALA B 1 70 ? -25.156 2.381 9.508 1 52.03 70 ALA B CA 1
ATOM 2265 C C . ALA B 1 70 ? -23.891 1.814 10.148 1 52.03 70 ALA B C 1
ATOM 2267 O O . ALA B 1 70 ? -22.828 2.443 10.109 1 52.03 70 ALA B O 1
ATOM 2268 N N . ALA B 1 71 ? -23.984 0.765 10.789 1 48.94 71 ALA B N 1
ATOM 2269 C CA . ALA B 1 71 ? -22.812 0.1 11.359 1 48.94 71 ALA B CA 1
ATOM 2270 C C . ALA B 1 71 ? -21.781 -0.209 10.289 1 48.94 71 ALA B C 1
ATOM 2272 O O . ALA B 1 71 ? -20.578 -0.08 10.523 1 48.94 71 ALA B O 1
ATOM 2273 N N . ASN B 1 72 ? -22.344 -0.527 9.258 1 49.72 72 ASN B N 1
ATOM 2274 C CA . ASN B 1 72 ? -21.438 -0.788 8.141 1 49.72 72 ASN B CA 1
ATOM 2275 C C . ASN B 1 72 ? -20.859 0.504 7.574 1 49.72 72 ASN B C 1
ATOM 2277 O O . ASN B 1 72 ? -19.734 0.514 7.066 1 49.72 72 ASN B O 1
ATOM 2281 N N . ILE B 1 73 ? -21.688 1.581 7.473 1 49.25 73 ILE B N 1
ATOM 2282 C CA . ILE B 1 73 ? -21.234 2.916 7.094 1 49.25 73 ILE B CA 1
ATOM 2283 C C . ILE B 1 73 ? -20.172 3.404 8.086 1 49.25 73 ILE B C 1
ATOM 2285 O O . ILE B 1 73 ? -19.266 4.156 7.715 1 49.25 73 ILE B O 1
ATOM 2289 N N . LYS B 1 74 ? -20.234 3.09 9.289 1 48.09 74 LYS B N 1
ATOM 2290 C CA . LYS B 1 74 ? -19.219 3.521 10.25 1 48.09 74 LYS B CA 1
ATOM 2291 C C . LYS B 1 74 ? -17.844 3.609 9.594 1 48.09 74 LYS B C 1
ATOM 2293 O O . LYS B 1 74 ? -16.922 4.168 10.172 1 48.09 74 LYS B O 1
ATOM 2298 N N . ASN B 1 75 ? -17.719 3.242 8.344 1 49.22 75 ASN B N 1
ATOM 2299 C CA . ASN B 1 75 ? -16.391 3.426 7.773 1 49.22 75 ASN B CA 1
ATOM 2300 C C . ASN B 1 75 ? -16.047 4.906 7.586 1 49.22 75 ASN B C 1
ATOM 2302 O O . ASN B 1 75 ? -14.883 5.281 7.539 1 49.22 75 ASN B O 1
ATOM 2306 N N . GLU B 1 76 ? -17.016 5.965 7.41 1 53.5 76 GLU B N 1
ATOM 2307 C CA . GLU B 1 76 ? -16.656 7.367 7.238 1 53.5 76 GLU B CA 1
ATOM 2308 C C . GLU B 1 76 ? -16.141 7.965 8.539 1 53.5 76 GLU B C 1
ATOM 2310 O O . GLU B 1 76 ? -15.297 8.867 8.516 1 53.5 76 GLU B O 1
ATOM 2315 N N . ALA B 1 77 ? -16.469 7.539 9.594 1 62.94 77 ALA B N 1
ATOM 2316 C CA . ALA B 1 77 ? -16 8.078 10.867 1 62.94 77 ALA B CA 1
ATOM 2317 C C . ALA B 1 77 ? -14.82 7.266 11.406 1 62.94 77 ALA B C 1
ATOM 2319 O O . ALA B 1 77 ? -14.188 7.652 12.391 1 62.94 77 ALA B O 1
ATOM 2320 N N . ALA B 1 78 ? -14.547 6.383 10.703 1 79.62 78 ALA B N 1
ATOM 2321 C CA . ALA B 1 78 ? -13.445 5.566 11.195 1 79.62 78 ALA B CA 1
ATOM 2322 C C . ALA B 1 78 ? -12.508 5.152 10.062 1 79.62 78 ALA B C 1
ATOM 2324 O O . ALA B 1 78 ? -12.922 5.121 8.898 1 79.62 78 ALA B O 1
ATOM 2325 N N . CYS B 1 79 ? -11.359 5.098 10.461 1 89.31 79 CYS B N 1
ATOM 2326 C CA . CYS B 1 79 ? -10.359 4.699 9.477 1 89.31 79 CYS B CA 1
ATOM 2327 C C . CYS B 1 79 ? -10.602 3.275 8.992 1 89.31 79 CYS B C 1
ATOM 2329 O O . CYS B 1 79 ? -11.047 2.422 9.766 1 89.31 79 CYS B O 1
ATOM 2331 N N . SER B 1 80 ? -10.484 3.064 7.68 1 84.06 80 SER B N 1
ATOM 2332 C CA . SER B 1 80 ? -10.547 1.728 7.102 1 84.06 80 SER B CA 1
ATOM 2333 C C . SER B 1 80 ? -9.523 0.796 7.746 1 84.06 80 SER B C 1
ATOM 2335 O O . SER B 1 80 ? -8.578 1.254 8.398 1 84.06 80 SER B O 1
ATOM 2337 N N . THR B 1 81 ? -9.641 -0.429 7.504 1 83.44 81 THR B N 1
ATOM 2338 C CA . THR B 1 81 ? -8.75 -1.441 8.062 1 83.44 81 THR B CA 1
ATOM 2339 C C . THR B 1 81 ? -7.293 -1.124 7.73 1 83.44 81 THR B C 1
ATOM 2341 O O . THR B 1 81 ? -6.973 -0.758 6.598 1 83.44 81 THR B O 1
ATOM 2344 N N . GLY B 1 82 ? -6.465 -1.196 8.781 1 89.75 82 GLY B N 1
ATOM 2345 C CA . GLY B 1 82 ? -5.035 -0.992 8.602 1 89.75 82 GLY B CA 1
ATOM 2346 C C . GLY B 1 82 ? -4.605 0.445 8.828 1 89.75 82 GLY B C 1
ATOM 2347 O O . GLY B 1 82 ? -3.445 0.708 9.141 1 89.75 82 GLY B O 1
ATOM 2348 N N . TRP B 1 83 ? -5.582 1.314 8.602 1 94.56 83 TRP B N 1
ATOM 2349 C CA . TRP B 1 83 ? -5.293 2.727 8.828 1 94.56 83 TRP B CA 1
ATOM 2350 C C . TRP B 1 83 ? -5.453 3.086 10.297 1 94.56 83 TRP B C 1
ATOM 2352 O O . TRP B 1 83 ? -6.371 2.604 10.969 1 94.56 83 TRP B O 1
ATOM 2362 N N . VAL B 1 84 ? -4.582 3.926 10.797 1 96.62 84 VAL B N 1
ATOM 2363 C CA . VAL B 1 84 ? -4.594 4.34 12.195 1 96.62 84 VAL B CA 1
ATOM 2364 C C . VAL B 1 84 ? -5.035 5.797 12.297 1 96.62 84 VAL B C 1
ATOM 2366 O O . VAL B 1 84 ? -4.484 6.668 11.617 1 96.62 84 VAL B O 1
ATOM 2369 N N . GLN B 1 85 ? -5.926 6.023 13.18 1 95.31 85 GLN B N 1
ATOM 2370 C CA . GLN B 1 85 ? -6.535 7.348 13.266 1 95.31 85 GLN B CA 1
ATOM 2371 C C . GLN B 1 85 ? -5.746 8.258 14.203 1 95.31 85 GLN B C 1
ATOM 2373 O O . GLN B 1 85 ? -5.281 7.816 15.258 1 95.31 85 GLN B O 1
ATOM 2378 N N . HIS B 1 86 ? -5.57 9.461 13.766 1 97.12 86 HIS B N 1
ATOM 2379 C CA . HIS B 1 86 ? -5.109 10.578 14.586 1 97.12 86 HIS B CA 1
ATOM 2380 C C . HIS B 1 86 ? -5.855 11.859 14.242 1 97.12 86 HIS B C 1
ATOM 2382 O O . HIS B 1 86 ? -5.699 12.398 13.141 1 97.12 86 HIS B O 1
ATOM 2388 N N . GLY B 1 87 ? -6.688 12.25 15.18 1 93.88 87 GLY B N 1
ATOM 2389 C CA . GLY B 1 87 ? -7.555 13.375 14.852 1 93.88 87 GLY B CA 1
ATOM 2390 C C . GLY B 1 87 ? -8.523 13.07 13.727 1 93.88 87 GLY B C 1
ATOM 2391 O O . GLY B 1 87 ? -9.25 12.07 13.781 1 93.88 87 GLY B O 1
ATOM 2392 N N . LYS B 1 88 ? -8.5 13.898 12.719 1 93.25 88 LYS B N 1
ATOM 2393 C CA . LYS B 1 88 ? -9.438 13.742 11.609 1 93.25 88 LYS B CA 1
ATOM 2394 C C . LYS B 1 88 ? -8.758 13.109 10.398 1 93.25 88 LYS B C 1
ATOM 2396 O O . LYS B 1 88 ? -9.203 13.297 9.266 1 93.25 88 LYS B O 1
ATOM 2401 N N . SER B 1 89 ? -7.664 12.43 10.734 1 96.12 89 SER B N 1
ATOM 2402 C CA . SER B 1 89 ? -6.941 11.797 9.633 1 96.12 89 SER B CA 1
ATOM 2403 C C . SER B 1 89 ? -6.609 10.344 9.945 1 96.12 89 SER B C 1
ATOM 2405 O O . SER B 1 89 ? -6.574 9.945 11.109 1 96.12 89 SER B O 1
ATOM 2407 N N . CYS B 1 90 ? -6.496 9.602 8.906 1 96.81 90 CYS B N 1
ATOM 2408 C CA . CYS B 1 90 ? -6.035 8.219 8.969 1 96.81 90 CYS B CA 1
ATOM 2409 C C . CYS B 1 90 ? -4.66 8.07 8.328 1 96.81 90 CYS B C 1
ATOM 2411 O O . CYS B 1 90 ? -4.387 8.68 7.293 1 96.81 90 CYS B O 1
ATOM 2413 N N . TYR B 1 91 ? -3.824 7.297 8.992 1 98.25 91 TYR B N 1
ATOM 2414 C CA . TYR B 1 91 ? -2.451 7.121 8.531 1 98.25 91 TYR B CA 1
ATOM 2415 C C . TYR B 1 91 ? -2.135 5.645 8.312 1 98.25 91 TYR B C 1
ATOM 2417 O O . TYR B 1 91 ? -2.658 4.781 9.023 1 98.25 91 TYR B O 1
ATOM 2425 N N . ILE B 1 92 ? -1.314 5.367 7.328 1 97.56 92 ILE B N 1
ATOM 2426 C CA . ILE B 1 92 ? -0.815 4.012 7.137 1 97.56 92 ILE B CA 1
ATOM 2427 C C . ILE B 1 92 ? 0.619 4.059 6.613 1 97.56 92 ILE B C 1
ATOM 2429 O O . ILE B 1 92 ? 0.99 4.984 5.883 1 97.56 92 ILE B O 1
ATOM 2433 N N . VAL B 1 93 ? 1.433 3.078 7.066 1 98.19 93 VAL B N 1
ATOM 2434 C CA . VAL B 1 93 ? 2.812 2.961 6.609 1 98.19 93 VAL B CA 1
ATOM 2435 C C . VAL B 1 93 ? 2.957 1.73 5.715 1 98.19 93 VAL B C 1
ATOM 2437 O O . VAL B 1 93 ? 2.592 0.621 6.113 1 98.19 93 VAL B O 1
ATOM 2440 N N . ILE B 1 94 ? 3.328 1.917 4.488 1 98 94 ILE B N 1
ATOM 2441 C CA . ILE B 1 94 ? 3.82 0.828 3.65 1 98 94 ILE B CA 1
ATOM 2442 C C . ILE B 1 94 ? 5.312 0.622 3.896 1 98 94 ILE B C 1
ATOM 2444 O O . ILE B 1 94 ? 6.141 1.395 3.408 1 98 94 ILE B O 1
ATOM 2448 N N . ASP B 1 95 ? 5.66 -0.39 4.648 1 96.88 95 ASP B N 1
ATOM 2449 C CA . ASP B 1 95 ? 6.996 -0.515 5.223 1 96.88 95 ASP B CA 1
ATOM 2450 C C . ASP B 1 95 ? 7.961 -1.167 4.238 1 96.88 95 ASP B C 1
ATOM 2452 O O . ASP B 1 95 ? 8.664 -2.119 4.586 1 96.88 95 ASP B O 1
ATOM 2456 N N . ILE B 1 96 ? 7.996 -0.629 3.02 1 94.75 96 ILE B N 1
ATOM 2457 C CA . ILE B 1 96 ? 8.914 -1.01 1.949 1 94.75 96 ILE B CA 1
ATOM 2458 C C . ILE B 1 96 ? 9.781 0.186 1.561 1 94.75 96 ILE B C 1
ATOM 2460 O O . ILE B 1 96 ? 9.258 1.259 1.241 1 94.75 96 ILE B O 1
ATOM 2464 N N . PRO B 1 97 ? 11.102 -0.058 1.639 1 95.25 97 PRO B N 1
ATOM 2465 C CA . PRO B 1 97 ? 11.953 1.041 1.169 1 95.25 97 PRO B CA 1
ATOM 2466 C C . PRO B 1 97 ? 11.648 1.449 -0.27 1 95.25 97 PRO B C 1
ATOM 2468 O O . PRO B 1 97 ? 11.586 0.596 -1.158 1 95.25 97 PRO B O 1
ATOM 2471 N N . THR B 1 98 ? 11.43 2.725 -0.503 1 95.75 98 THR B N 1
ATOM 2472 C CA . THR B 1 98 ? 11.031 3.27 -1.796 1 95.75 98 THR B CA 1
ATOM 2473 C C . THR B 1 98 ? 11.953 4.406 -2.213 1 95.75 98 THR B C 1
ATOM 2475 O O . THR B 1 98 ? 11.898 5.5 -1.641 1 95.75 98 THR B O 1
ATOM 2478 N N . ALA B 1 99 ? 12.656 4.188 -3.227 1 95.25 99 ALA B N 1
ATOM 2479 C CA . ALA B 1 99 ? 13.758 5.082 -3.592 1 95.25 99 ALA B CA 1
ATOM 2480 C C . ALA B 1 99 ? 13.227 6.43 -4.07 1 95.25 99 ALA B C 1
ATOM 2482 O O . ALA B 1 99 ? 13.859 7.465 -3.852 1 95.25 99 ALA B O 1
ATOM 2483 N N . GLU B 1 100 ? 12.062 6.418 -4.699 1 96.69 100 GLU B N 1
ATOM 2484 C CA . GLU B 1 100 ? 11.57 7.629 -5.348 1 96.69 100 GLU B CA 1
ATOM 2485 C C . GLU B 1 100 ? 10.375 8.203 -4.605 1 96.69 100 GLU B C 1
ATOM 2487 O O . GLU B 1 100 ? 9.383 7.504 -4.367 1 96.69 100 GLU B O 1
ATOM 2492 N N . TRP B 1 101 ? 10.484 9.5 -4.301 1 98.44 101 TRP B N 1
ATOM 2493 C CA . TRP B 1 101 ? 9.391 10.227 -3.662 1 98.44 101 TRP B CA 1
ATOM 2494 C C . TRP B 1 101 ? 8.109 10.117 -4.484 1 98.44 101 TRP B C 1
ATOM 2496 O O . TRP B 1 101 ? 7.031 9.898 -3.938 1 98.44 101 TRP B O 1
ATOM 2506 N N . SER B 1 102 ? 8.227 10.227 -5.824 1 98.12 102 SER B N 1
ATOM 2507 C CA . SER B 1 102 ? 7.059 10.18 -6.703 1 98.12 102 SER B CA 1
ATOM 2508 C C . SER B 1 102 ? 6.406 8.805 -6.676 1 98.12 102 SER B C 1
ATOM 2510 O O . SER B 1 102 ? 5.184 8.688 -6.781 1 98.12 102 SER B O 1
ATOM 2512 N N . ALA B 1 103 ? 7.184 7.758 -6.566 1 96.94 103 ALA B N 1
ATOM 2513 C CA . ALA B 1 103 ? 6.641 6.406 -6.445 1 96.94 103 ALA B CA 1
ATOM 2514 C C . ALA B 1 103 ? 5.883 6.234 -5.133 1 96.94 103 ALA B C 1
ATOM 2516 O O . ALA B 1 103 ? 4.812 5.621 -5.102 1 96.94 103 ALA B O 1
ATOM 2517 N N . ALA B 1 104 ? 6.477 6.758 -4.066 1 98.44 104 ALA B N 1
ATOM 2518 C CA . ALA B 1 104 ? 5.793 6.723 -2.777 1 98.44 104 ALA B CA 1
ATOM 2519 C C . ALA B 1 104 ? 4.441 7.426 -2.855 1 98.44 104 ALA B C 1
ATOM 2521 O O . ALA B 1 104 ? 3.422 6.871 -2.434 1 98.44 104 ALA B O 1
ATOM 2522 N N . ARG B 1 105 ? 4.453 8.57 -3.463 1 98.75 105 ARG B N 1
ATOM 2523 C CA . ARG B 1 105 ? 3.223 9.352 -3.561 1 98.75 105 ARG B CA 1
ATOM 2524 C C . ARG B 1 105 ? 2.188 8.633 -4.422 1 98.75 105 ARG B C 1
ATOM 2526 O O . ARG B 1 105 ? 1.006 8.586 -4.07 1 98.75 105 ARG B O 1
ATOM 2533 N N . ARG B 1 106 ? 2.6 8.141 -5.527 1 97.88 106 ARG B N 1
ATOM 2534 C CA . ARG B 1 106 ? 1.7 7.445 -6.441 1 97.88 106 ARG B CA 1
ATOM 2535 C C . ARG B 1 106 ? 0.973 6.305 -5.734 1 97.88 106 ARG B C 1
ATOM 2537 O O . ARG B 1 106 ? -0.218 6.086 -5.961 1 97.88 106 ARG B O 1
ATOM 2544 N N . ASN B 1 107 ? 1.652 5.617 -4.902 1 97.88 107 ASN B N 1
ATOM 2545 C CA . ASN B 1 107 ? 1.012 4.492 -4.23 1 97.88 107 ASN B CA 1
ATOM 2546 C C . ASN B 1 107 ? 0.068 4.965 -3.127 1 97.88 107 ASN B C 1
ATOM 2548 O O . ASN B 1 107 ? -0.959 4.332 -2.873 1 97.88 107 ASN B O 1
ATOM 2552 N N . CYS B 1 108 ? 0.384 6.074 -2.449 1 98.38 108 CYS B N 1
ATOM 2553 C CA . CYS B 1 108 ? -0.586 6.641 -1.519 1 98.38 108 CYS B CA 1
ATOM 2554 C C . CYS B 1 108 ? -1.856 7.062 -2.246 1 98.38 108 CYS B C 1
ATOM 2556 O O . CYS B 1 108 ? -2.965 6.812 -1.767 1 98.38 108 CYS B O 1
ATOM 2558 N N . LEU B 1 109 ? -1.706 7.684 -3.391 1 97.44 109 LEU B N 1
ATOM 2559 C CA . LEU B 1 109 ? -2.85 8.148 -4.168 1 97.44 109 LEU B CA 1
ATOM 2560 C C . LEU B 1 109 ? -3.725 6.973 -4.598 1 97.44 109 LEU B C 1
ATOM 2562 O O . LEU B 1 109 ? -4.953 7.078 -4.602 1 97.44 109 LEU B O 1
ATOM 2566 N N . LYS B 1 110 ? -3.111 5.918 -4.906 1 94.62 110 LYS B N 1
ATOM 2567 C CA . LYS B 1 110 ? -3.83 4.715 -5.312 1 94.62 110 LYS B CA 1
ATOM 2568 C C . LYS B 1 110 ? -4.785 4.246 -4.215 1 94.62 110 LYS B C 1
ATOM 2570 O O . LYS B 1 110 ? -5.875 3.756 -4.504 1 94.62 110 LYS B O 1
ATOM 2575 N N . PHE B 1 111 ? -4.371 4.445 -2.984 1 93.69 111 PHE B N 1
ATOM 2576 C CA . PHE B 1 111 ? -5.168 3.99 -1.853 1 93.69 111 PHE B CA 1
ATOM 2577 C C . PHE B 1 111 ? -6.098 5.098 -1.367 1 93.69 111 PHE B C 1
ATOM 2579 O O . PHE B 1 111 ? -6.719 4.977 -0.309 1 93.69 111 PHE B O 1
ATOM 2586 N N . GLY B 1 112 ? -6.18 6.195 -2.096 1 92.19 112 GLY B N 1
ATOM 2587 C CA . GLY B 1 112 ? -7.141 7.246 -1.806 1 92.19 112 GLY B CA 1
ATOM 2588 C C . GLY B 1 112 ? -6.594 8.312 -0.872 1 92.19 112 GLY B C 1
ATOM 2589 O O . GLY B 1 112 ? -7.344 9.156 -0.382 1 92.19 112 GLY B O 1
ATOM 2590 N N . GLY B 1 113 ? -5.371 8.211 -0.586 1 96.31 113 GLY B N 1
ATOM 2591 C CA . GLY B 1 113 ? -4.711 9.211 0.237 1 96.31 113 GLY B CA 1
ATOM 2592 C C . GLY B 1 113 ? -3.598 9.945 -0.489 1 96.31 113 GLY B C 1
ATOM 2593 O O . GLY B 1 113 ? -3.613 10.047 -1.717 1 96.31 113 GLY B O 1
ATOM 2594 N N . ASP B 1 114 ? -2.695 10.531 0.296 1 98.56 114 ASP B N 1
ATOM 2595 C CA . ASP B 1 114 ? -1.485 11.188 -0.179 1 98.56 114 ASP B CA 1
ATOM 2596 C C . ASP B 1 114 ? -0.351 11.055 0.834 1 98.56 114 ASP B C 1
ATOM 2598 O O . ASP B 1 114 ? -0.56 10.562 1.945 1 98.56 114 ASP B O 1
ATOM 2602 N N . LEU B 1 115 ? 0.835 11.375 0.402 1 98.88 115 LEU B N 1
ATOM 2603 C CA . LEU B 1 115 ? 1.896 11.461 1.399 1 98.88 115 LEU B CA 1
ATOM 2604 C C . LEU B 1 115 ? 1.507 12.414 2.523 1 98.88 115 LEU B C 1
ATOM 2606 O O . LEU B 1 115 ? 0.911 13.469 2.273 1 98.88 115 LEU B O 1
ATOM 2610 N N . ALA B 1 116 ? 1.936 12.141 3.711 1 98.62 116 ALA B N 1
ATOM 2611 C CA . ALA B 1 116 ? 1.383 12.766 4.91 1 98.62 116 ALA B CA 1
ATOM 2612 C C . ALA B 1 116 ? 1.907 14.188 5.082 1 98.62 116 ALA B C 1
ATOM 2614 O O . ALA B 1 116 ? 3.08 14.461 4.816 1 98.62 116 ALA B O 1
ATOM 2615 N N . LYS B 1 117 ? 1.005 14.977 5.523 1 97.94 117 LYS B N 1
ATOM 2616 C CA . LYS B 1 117 ? 1.304 16.312 6.047 1 97.94 117 LYS B CA 1
ATOM 2617 C C . LYS B 1 117 ? 1.42 16.281 7.566 1 97.94 117 LYS B C 1
ATOM 2619 O O . LYS B 1 117 ? 0.64 15.617 8.242 1 97.94 117 LYS B O 1
ATOM 2624 N N . ILE B 1 118 ? 2.414 17 8.094 1 98.06 118 ILE B N 1
ATOM 2625 C CA . ILE B 1 118 ? 2.576 17.109 9.539 1 98.06 118 ILE B CA 1
ATOM 2626 C C . ILE B 1 118 ? 2.516 18.578 9.945 1 98.06 118 ILE B C 1
ATOM 2628 O O . ILE B 1 118 ? 3.391 19.375 9.578 1 98.06 118 ILE B O 1
ATOM 2632 N N . THR B 1 119 ? 1.465 18.875 10.766 1 97.06 119 THR B N 1
ATOM 2633 C CA . THR B 1 119 ? 1.231 20.297 11.016 1 97.06 119 THR B CA 1
ATOM 2634 C C . THR B 1 119 ? 1.326 20.609 12.5 1 97.06 119 THR B C 1
ATOM 2636 O O . THR B 1 119 ? 1.036 21.734 12.922 1 97.06 119 THR B O 1
ATOM 2639 N N . SER B 1 120 ? 1.685 19.656 13.297 1 97.94 120 SER B N 1
ATOM 2640 C CA . SER B 1 120 ? 1.821 19.891 14.727 1 97.94 120 SER B CA 1
ATOM 2641 C C . SER B 1 120 ? 2.826 18.938 15.352 1 97.94 120 SER B C 1
ATOM 2643 O O . SER B 1 120 ? 3.141 17.891 14.781 1 97.94 120 SER B O 1
ATOM 2645 N N . LYS B 1 121 ? 3.258 19.359 16.516 1 98.06 121 LYS B N 1
ATOM 2646 C CA . LYS B 1 121 ? 4.18 18.516 17.266 1 98.06 121 LYS B CA 1
ATOM 2647 C C . LYS B 1 121 ? 3.52 17.203 17.656 1 98.06 121 LYS B C 1
ATOM 2649 O O . LYS B 1 121 ? 4.152 16.141 17.594 1 98.06 121 LYS B O 1
ATOM 2654 N N . ASP B 1 122 ? 2.32 17.25 17.969 1 98.38 122 ASP B N 1
ATOM 2655 C CA . ASP B 1 122 ? 1.563 16.062 18.344 1 98.38 122 ASP B CA 1
ATOM 2656 C C . ASP B 1 122 ? 1.471 15.086 17.172 1 98.38 122 ASP B C 1
ATOM 2658 O O . ASP B 1 122 ? 1.685 13.891 17.344 1 98.38 122 ASP B O 1
ATOM 2662 N N . GLU B 1 123 ? 1.181 15.625 16.062 1 98.06 123 GLU B N 1
ATOM 2663 C CA . GLU B 1 123 ? 1.102 14.812 14.852 1 98.06 123 GLU B CA 1
ATOM 2664 C C . GLU B 1 123 ? 2.459 14.203 14.508 1 98.06 123 GLU B C 1
ATOM 2666 O O . GLU B 1 123 ? 2.541 13.047 14.094 1 98.06 123 GLU B O 1
ATOM 2671 N N . ASN B 1 124 ? 3.516 14.984 14.711 1 98.56 124 ASN B N 1
ATOM 2672 C CA . ASN B 1 124 ? 4.871 14.492 14.477 1 98.56 124 ASN B CA 1
ATOM 2673 C C . ASN B 1 124 ? 5.203 13.32 15.391 1 98.56 124 ASN B C 1
ATOM 2675 O O . ASN B 1 124 ? 5.758 12.312 14.945 1 98.56 124 ASN B O 1
ATOM 2679 N N . GLN B 1 125 ? 4.863 13.484 16.594 1 98 125 GLN B N 1
ATOM 2680 C CA . GLN B 1 125 ? 5.117 12.43 17.562 1 98 125 GLN B CA 1
ATOM 2681 C C . GLN B 1 125 ? 4.289 11.18 17.25 1 98 125 GLN B C 1
ATOM 2683 O O . GLN B 1 125 ? 4.777 10.055 17.391 1 98 125 GLN B O 1
ATOM 2688 N N . PHE B 1 126 ? 3.1 11.406 16.844 1 98.44 126 PHE B N 1
ATOM 2689 C CA . PHE B 1 126 ? 2.24 10.297 16.438 1 98.44 126 PHE B CA 1
ATOM 2690 C C . PHE B 1 126 ? 2.871 9.5 15.305 1 98.44 126 PHE B C 1
ATOM 2692 O O . PHE B 1 126 ? 2.953 8.273 15.367 1 98.44 126 PHE B O 1
ATOM 2699 N N . VAL B 1 127 ? 3.324 10.227 14.273 1 97.94 127 VAL B N 1
ATOM 2700 C CA . VAL B 1 127 ? 3.928 9.609 13.094 1 97.94 127 VAL B CA 1
ATOM 2701 C C . VAL B 1 127 ? 5.191 8.859 13.5 1 97.94 127 VAL B C 1
ATOM 2703 O O . VAL B 1 127 ? 5.414 7.727 13.062 1 97.94 127 VAL B O 1
ATOM 2706 N N . TYR B 1 128 ? 5.934 9.469 14.352 1 97.38 128 TYR B N 1
ATOM 2707 C CA . TYR B 1 128 ? 7.168 8.852 14.828 1 97.38 128 TYR B CA 1
ATOM 2708 C C . TYR B 1 128 ? 6.879 7.535 15.531 1 97.38 128 TYR B C 1
ATOM 2710 O O . TYR B 1 128 ? 7.574 6.539 15.312 1 97.38 128 TYR B O 1
ATOM 2718 N N . ASN B 1 129 ? 5.867 7.531 16.328 1 97.12 129 ASN B N 1
ATOM 2719 C CA . ASN B 1 129 ? 5.477 6.305 17.031 1 97.12 129 ASN B CA 1
ATOM 2720 C C . ASN B 1 129 ? 4.945 5.258 16.047 1 97.12 129 ASN B C 1
ATOM 2722 O O . ASN B 1 129 ? 5.234 4.07 16.188 1 97.12 129 ASN B O 1
ATOM 2726 N N . LEU B 1 130 ? 4.18 5.715 15.117 1 96.75 130 LEU B N 1
ATOM 2727 C CA . LEU B 1 130 ? 3.613 4.828 14.109 1 96.75 130 LEU B CA 1
ATOM 2728 C C . LEU B 1 130 ? 4.715 4.102 13.344 1 96.75 130 LEU B C 1
ATOM 2730 O O . LEU B 1 130 ? 4.625 2.895 13.109 1 96.75 130 LEU B O 1
ATOM 2734 N N . ILE B 1 131 ? 5.762 4.812 12.961 1 94.31 131 ILE B N 1
ATOM 2735 C CA . ILE B 1 131 ? 6.863 4.23 12.195 1 94.31 131 ILE B CA 1
ATOM 2736 C C . ILE B 1 131 ? 7.641 3.254 13.07 1 94.31 131 ILE B C 1
ATOM 2738 O O . ILE B 1 131 ? 8.125 2.225 12.594 1 94.31 131 ILE B O 1
ATOM 2742 N N . GLY B 1 132 ? 7.762 3.568 14.344 1 93.12 132 GLY B N 1
ATOM 2743 C CA . GLY B 1 132 ? 8.461 2.703 15.281 1 93.12 132 GLY B CA 1
ATOM 2744 C C . GLY B 1 132 ? 7.781 1.361 15.477 1 93.12 132 GLY B C 1
ATOM 2745 O O . GLY B 1 132 ? 8.414 0.396 15.914 1 93.12 132 GLY B O 1
ATOM 2746 N N . ASN B 1 133 ? 6.527 1.282 15.141 1 92.88 133 ASN B N 1
ATOM 2747 C CA . ASN B 1 133 ? 5.742 0.072 15.359 1 92.88 133 ASN B CA 1
ATOM 2748 C C . ASN B 1 133 ? 5.684 -0.797 14.109 1 92.88 133 ASN B C 1
ATOM 2750 O O . ASN B 1 133 ? 5.004 -1.825 14.094 1 92.88 133 ASN B O 1
ATOM 2754 N N . GLN B 1 134 ? 6.398 -0.419 13.102 1 95.12 134 GLN B N 1
ATOM 2755 C CA . GLN B 1 134 ? 6.402 -1.195 11.867 1 95.12 134 GLN B CA 1
ATOM 2756 C C . GLN B 1 134 ? 7.383 -2.361 11.953 1 95.12 134 GLN B C 1
ATOM 2758 O O . GLN B 1 134 ? 8.344 -2.314 12.727 1 95.12 134 GLN B O 1
ATOM 2763 N N . ALA B 1 135 ? 7.082 -3.402 11.195 1 90.81 135 ALA B N 1
ATOM 2764 C CA . ALA B 1 135 ? 7.98 -4.551 11.148 1 90.81 135 ALA B CA 1
ATOM 2765 C C . ALA B 1 135 ? 9.336 -4.168 10.555 1 90.81 135 ALA B C 1
ATOM 2767 O O . ALA B 1 135 ? 10.367 -4.727 10.938 1 90.81 135 ALA B O 1
ATOM 2768 N N . TYR B 1 136 ? 9.305 -3.17 9.617 1 91.31 136 TYR B N 1
ATOM 2769 C CA . TYR B 1 136 ? 10.547 -2.764 8.961 1 91.31 136 TYR B CA 1
ATOM 2770 C C . TYR B 1 136 ? 10.547 -1.267 8.68 1 91.31 136 TYR B C 1
ATOM 2772 O O . TYR B 1 136 ? 9.562 -0.721 8.172 1 91.31 136 TYR B O 1
ATOM 2780 N N . THR B 1 137 ? 11.625 -0.642 9.047 1 91.69 137 THR B N 1
ATOM 2781 C CA . THR B 1 137 ? 11.922 0.742 8.695 1 91.69 137 THR B CA 1
ATOM 2782 C C . THR B 1 137 ? 13.43 0.95 8.539 1 91.69 137 THR B C 1
ATOM 2784 O O . THR B 1 137 ? 14.227 0.127 9 1 91.69 137 THR B O 1
ATOM 2787 N N . THR B 1 138 ? 13.781 1.908 7.805 1 94 138 THR B N 1
ATOM 2788 C CA . THR B 1 138 ? 15.188 2.254 7.637 1 94 138 THR B CA 1
ATOM 2789 C C . THR B 1 138 ? 15.555 3.453 8.508 1 94 138 THR B C 1
ATOM 2791 O O . THR B 1 138 ? 14.688 4.066 9.125 1 94 138 THR B O 1
ATOM 2794 N N . SER B 1 139 ? 16.891 3.703 8.555 1 94.81 139 SER B N 1
ATOM 2795 C CA . SER B 1 139 ? 17.344 4.875 9.297 1 94.81 139 SER B CA 1
ATOM 2796 C C . SER B 1 139 ? 16.766 6.156 8.711 1 94.81 139 SER B C 1
ATOM 2798 O O . SER B 1 139 ? 16.562 7.141 9.438 1 94.81 139 SER B O 1
ATOM 2800 N N . LEU B 1 140 ? 16.312 6.129 7.449 1 96.88 140 LEU B N 1
ATOM 2801 C CA . LEU B 1 140 ? 15.797 7.324 6.793 1 96.88 140 LEU B CA 1
ATOM 2802 C C . LEU B 1 140 ? 14.305 7.48 7.055 1 96.88 140 LEU B C 1
ATOM 2804 O O . LEU B 1 140 ? 13.703 8.484 6.664 1 96.88 140 LEU B O 1
ATOM 2808 N N . GLY B 1 141 ? 13.711 6.539 7.703 1 97.31 141 GLY B N 1
ATOM 2809 C CA . GLY B 1 141 ? 12.344 6.664 8.203 1 97.31 141 GLY B CA 1
ATOM 2810 C C . GLY B 1 141 ? 11.305 6.676 7.094 1 97.31 141 GLY B C 1
ATOM 2811 O O . GLY B 1 141 ? 11.211 5.727 6.316 1 97.31 141 GLY B O 1
ATOM 2812 N N . VAL B 1 142 ? 10.531 7.832 6.98 1 98.44 142 VAL B N 1
ATOM 2813 C CA . VAL B 1 142 ? 9.406 7.852 6.047 1 98.44 142 VAL B CA 1
ATOM 2814 C C . VAL B 1 142 ? 9.484 9.102 5.176 1 98.44 142 VAL B C 1
ATOM 2816 O O . VAL B 1 142 ? 9.961 10.148 5.621 1 98.44 142 VAL B O 1
ATOM 2819 N N . TRP B 1 143 ? 8.977 8.922 3.941 1 98.75 143 TRP B N 1
ATOM 2820 C CA . TRP B 1 143 ? 8.773 10.086 3.082 1 98.75 143 TRP B CA 1
ATOM 2821 C C . TRP B 1 143 ? 7.707 11.008 3.656 1 98.75 143 TRP B C 1
ATOM 2823 O O . TRP B 1 143 ? 6.672 10.539 4.145 1 98.75 143 TRP B O 1
ATOM 2833 N N . LEU B 1 144 ? 7.934 12.281 3.596 1 98.81 144 LEU B N 1
ATOM 2834 C CA . LEU B 1 144 ? 6.926 13.289 3.9 1 98.81 144 LEU B CA 1
ATOM 2835 C C . LEU B 1 144 ? 6.32 13.859 2.621 1 98.81 144 LEU B C 1
ATOM 2837 O O . LEU B 1 144 ? 6.965 13.852 1.569 1 98.81 144 LEU B O 1
ATOM 2841 N N . GLY B 1 145 ? 5.094 14.375 2.705 1 98.81 145 GLY B N 1
ATOM 2842 C CA . GLY B 1 145 ? 4.445 15 1.562 1 98.81 145 GLY B CA 1
ATOM 2843 C C . GLY B 1 145 ? 4.961 16.406 1.271 1 98.81 145 GLY B C 1
ATOM 2844 O O . GLY B 1 145 ? 4.176 17.312 0.991 1 98.81 145 GLY B O 1
ATOM 2845 N N . LEU B 1 146 ? 6.238 16.562 1.314 1 98.75 146 LEU B N 1
ATOM 2846 C CA . LEU B 1 146 ? 6.855 17.859 1.063 1 98.75 146 LEU B CA 1
ATOM 2847 C C . LEU B 1 146 ? 7.633 17.859 -0.248 1 98.75 146 LEU B C 1
ATOM 2849 O O . LEU B 1 146 ? 8.336 16.891 -0.547 1 98.75 146 LEU B O 1
ATOM 2853 N N . HIS B 1 147 ? 7.461 18.922 -0.98 1 98.25 147 HIS B N 1
ATOM 2854 C CA . HIS B 1 147 ? 8.18 19.109 -2.234 1 98.25 147 HIS B CA 1
ATOM 2855 C C . HIS B 1 147 ? 8.477 20.578 -2.484 1 98.25 147 HIS B C 1
ATOM 2857 O O . HIS B 1 147 ? 7.629 21.438 -2.238 1 98.25 147 HIS B O 1
ATOM 2863 N N . ARG B 1 148 ? 9.695 20.797 -3.008 1 97.56 148 ARG B N 1
ATOM 2864 C CA . ARG B 1 148 ? 10.094 22.156 -3.342 1 97.56 148 ARG B CA 1
ATOM 2865 C C . ARG B 1 148 ? 9.672 22.516 -4.762 1 97.56 148 ARG B C 1
ATOM 2867 O O . ARG B 1 148 ? 9.781 21.703 -5.676 1 97.56 148 ARG B O 1
ATOM 2874 N N . LYS B 1 149 ? 9.203 23.766 -4.891 1 93.75 149 LYS B N 1
ATOM 2875 C CA . LYS B 1 149 ? 8.883 24.297 -6.215 1 93.75 149 LYS B CA 1
ATOM 2876 C C . LYS B 1 149 ? 9.977 25.25 -6.695 1 93.75 149 LYS B C 1
ATOM 2878 O O . LYS B 1 149 ? 11.07 25.297 -6.129 1 93.75 149 LYS B O 1
ATOM 2883 N N . ALA B 1 150 ? 9.75 25.891 -7.766 1 93.06 150 ALA B N 1
ATOM 2884 C CA . ALA B 1 150 ? 10.734 26.766 -8.398 1 93.06 150 ALA B CA 1
ATOM 2885 C C . ALA B 1 150 ? 11.125 27.922 -7.477 1 93.06 150 ALA B C 1
ATOM 2887 O O . ALA B 1 150 ? 12.258 28.406 -7.523 1 93.06 150 ALA B O 1
ATOM 2888 N N . ASP B 1 151 ? 10.305 28.359 -6.547 1 92.62 151 ASP B N 1
ATOM 2889 C CA . ASP B 1 151 ? 10.586 29.453 -5.625 1 92.62 151 ASP B CA 1
ATOM 2890 C C . ASP B 1 151 ? 11.406 28.969 -4.43 1 92.62 151 ASP B C 1
ATOM 2892 O O . ASP B 1 151 ? 11.625 29.719 -3.479 1 92.62 151 ASP B O 1
ATOM 2896 N N . THR B 1 152 ? 11.711 27.688 -4.34 1 93.81 152 THR B N 1
ATOM 2897 C CA . THR B 1 152 ? 12.609 27.031 -3.395 1 93.81 152 THR B CA 1
ATOM 2898 C C . THR B 1 152 ? 11.914 26.828 -2.053 1 93.81 152 THR B C 1
ATOM 2900 O O . THR B 1 152 ? 12.539 26.391 -1.083 1 93.81 152 THR B O 1
ATOM 2903 N N . LYS B 1 153 ? 10.672 27.141 -2.035 1 96.75 153 LYS B N 1
ATOM 2904 C CA . LYS B 1 153 ? 9.891 26.891 -0.826 1 96.75 153 LYS B CA 1
ATOM 2905 C C . LYS B 1 153 ? 9.273 25.5 -0.843 1 96.75 153 LYS B C 1
ATOM 2907 O O . LYS B 1 153 ? 9.094 24.906 -1.909 1 96.75 153 LYS B O 1
ATOM 2912 N N . PHE B 1 154 ? 8.984 25.062 0.366 1 98.31 154 PHE B N 1
ATOM 2913 C CA . PHE B 1 154 ? 8.367 23.75 0.472 1 98.31 154 PHE B CA 1
ATOM 2914 C C . PHE B 1 154 ? 6.852 23.859 0.53 1 98.31 154 PHE B C 1
ATOM 2916 O O . PHE B 1 154 ? 6.316 24.703 1.253 1 98.31 154 PHE B O 1
ATOM 2923 N N . TYR B 1 155 ? 6.246 22.969 -0.224 1 98.5 155 TYR B N 1
ATOM 2924 C CA . TYR B 1 155 ? 4.793 22.812 -0.228 1 98.5 155 TYR B CA 1
ATOM 2925 C C . TYR B 1 155 ? 4.391 21.391 0.104 1 98.5 155 TYR B C 1
ATOM 2927 O O . TYR B 1 155 ? 5.078 20.438 -0.281 1 98.5 155 TYR B O 1
ATOM 2935 N N . TRP B 1 156 ? 3.322 21.359 0.84 1 98.44 156 TRP B N 1
ATOM 2936 C CA . TRP B 1 156 ? 2.713 20.047 1.009 1 98.44 156 TRP B CA 1
ATOM 2937 C C . TRP B 1 156 ? 2.066 19.578 -0.29 1 98.44 156 TRP B C 1
ATOM 2939 O O . TRP B 1 156 ? 1.825 20.375 -1.196 1 98.44 156 TRP B O 1
ATOM 2949 N N . THR B 1 157 ? 1.742 18.328 -0.358 1 98 157 THR B N 1
ATOM 2950 C CA . THR B 1 157 ? 1.226 17.734 -1.584 1 98 157 THR B CA 1
ATOM 2951 C C . THR B 1 157 ? -0.127 18.328 -1.951 1 98 157 THR B C 1
ATOM 2953 O O . THR B 1 157 ? -0.534 18.297 -3.115 1 98 157 THR B O 1
ATOM 2956 N N . ASP B 1 158 ? -0.812 18.922 -0.991 1 95.75 158 ASP B N 1
ATOM 2957 C CA . ASP B 1 158 ? -2.105 19.516 -1.293 1 95.75 158 ASP B CA 1
ATOM 2958 C C . ASP B 1 158 ? -1.938 20.969 -1.778 1 95.75 158 ASP B C 1
ATOM 2960 O O . ASP B 1 158 ? -2.926 21.672 -2.002 1 95.75 158 ASP B O 1
ATOM 2964 N N . GLY B 1 159 ? -0.741 21.406 -1.876 1 96.56 159 GLY B N 1
ATOM 2965 C CA . GLY B 1 159 ? -0.458 22.719 -2.434 1 96.56 159 GLY B CA 1
ATOM 2966 C C . GLY B 1 159 ? -0.265 23.781 -1.374 1 96.56 159 GLY B C 1
ATOM 2967 O O . GLY B 1 159 ? 0.109 24.922 -1.688 1 96.56 159 GLY B O 1
ATOM 2968 N N . THR B 1 160 ? -0.44 23.406 -0.141 1 97 160 THR B N 1
ATOM 2969 C CA . THR B 1 160 ? -0.291 24.391 0.926 1 97 160 THR B CA 1
ATOM 2970 C C . THR B 1 160 ? 1.184 24.625 1.248 1 97 160 THR B C 1
ATOM 2972 O O . THR B 1 160 ? 1.974 23.688 1.271 1 97 160 THR B O 1
ATOM 2975 N N . LEU B 1 161 ? 1.502 25.844 1.453 1 97.5 161 LEU B N 1
ATOM 2976 C CA . LEU B 1 161 ? 2.857 26.234 1.827 1 97.5 161 LEU B CA 1
ATOM 2977 C C . LEU B 1 161 ? 3.197 25.734 3.229 1 97.5 161 LEU B C 1
ATOM 2979 O O . LEU B 1 161 ? 2.365 25.812 4.137 1 97.5 161 LEU B O 1
ATOM 2983 N N . LEU B 1 162 ? 4.379 25.188 3.283 1 97.69 162 LEU B N 1
ATOM 2984 C CA . LEU B 1 162 ? 4.848 24.875 4.629 1 97.69 162 LEU B CA 1
ATOM 2985 C C . LEU B 1 162 ? 5.008 26.141 5.457 1 97.69 162 LEU B C 1
ATOM 2987 O O . LEU B 1 162 ? 5.887 26.953 5.18 1 97.69 162 LEU B O 1
ATOM 2991 N N . ALA B 1 163 ? 3.967 26.281 6.391 1 93.88 163 ALA B N 1
ATOM 2992 C CA . ALA B 1 163 ? 3.984 27.422 7.297 1 93.88 163 ALA B CA 1
ATOM 2993 C C . ALA B 1 163 ? 3.656 27 8.727 1 93.88 163 ALA B C 1
ATOM 2995 O O . ALA B 1 163 ? 2.861 26.078 8.938 1 93.88 163 ALA B O 1
ATOM 2996 N N . GLY B 1 164 ? 4.336 27.516 9.617 1 93.62 164 GLY B N 1
ATOM 2997 C CA . GLY B 1 164 ? 4.062 27.188 11.008 1 93.62 164 GLY B CA 1
ATOM 2998 C C . GLY B 1 164 ? 4.988 26.109 11.555 1 93.62 164 GLY B C 1
ATOM 2999 O O . GLY B 1 164 ? 6.207 26.281 11.547 1 93.62 164 GLY B O 1
ATOM 3000 N N . TYR B 1 165 ? 4.312 25 11.852 1 97.75 165 TYR B N 1
ATOM 3001 C CA . TYR B 1 165 ? 5.109 23.953 12.492 1 97.75 165 TYR B CA 1
ATOM 3002 C C . TYR B 1 165 ? 6.051 23.297 11.492 1 97.75 165 TYR B C 1
ATOM 3004 O O . TYR B 1 165 ? 5.668 23.031 10.359 1 97.75 165 TYR B O 1
ATOM 3012 N N . ASN B 1 166 ? 7.25 23.062 11.922 1 98.19 166 ASN B N 1
ATOM 3013 C CA . ASN B 1 166 ? 8.242 22.219 11.258 1 98.19 166 ASN B CA 1
ATOM 3014 C C . ASN B 1 166 ? 9.195 21.578 12.266 1 98.19 166 ASN B C 1
ATOM 3016 O O . ASN B 1 166 ? 9.25 21.984 13.422 1 98.19 166 ASN B O 1
ATOM 3020 N N . ASN B 1 167 ? 9.828 20.516 11.867 1 98.62 167 ASN B N 1
ATOM 3021 C CA . ASN B 1 167 ? 10.773 19.844 12.75 1 98.62 167 ASN B CA 1
ATOM 3022 C C . ASN B 1 167 ? 12.055 19.469 12.023 1 98.62 167 ASN B C 1
ATOM 3024 O O . ASN B 1 167 ? 12.5 18.312 12.094 1 98.62 167 ASN B O 1
ATOM 3028 N N . TRP B 1 168 ? 12.547 20.438 11.344 1 98.75 168 TRP B N 1
ATOM 3029 C CA . TRP B 1 168 ? 13.781 20.234 10.594 1 98.75 168 TRP B CA 1
ATOM 3030 C C . TRP B 1 168 ? 14.945 19.906 11.539 1 98.75 168 TRP B C 1
ATOM 3032 O O . TRP B 1 168 ? 15.062 20.516 12.609 1 98.75 168 TRP B O 1
ATOM 3042 N N . ASP B 1 169 ? 15.727 19.016 11.086 1 98.75 169 ASP B N 1
ATOM 3043 C CA . ASP B 1 169 ? 16.984 18.797 11.797 1 98.75 169 ASP B CA 1
ATOM 3044 C C . ASP B 1 169 ? 17.875 20.031 11.727 1 98.75 169 ASP B C 1
ATOM 3046 O O . ASP B 1 169 ? 17.703 20.891 10.852 1 98.75 169 ASP B O 1
ATOM 3050 N N . ALA B 1 170 ? 18.844 20.078 12.68 1 97.88 170 ALA B N 1
ATOM 3051 C CA . ALA B 1 170 ? 19.781 21.203 12.664 1 97.88 170 ALA B CA 1
ATOM 3052 C C . ALA B 1 170 ? 20.484 21.312 11.312 1 97.88 170 ALA B C 1
ATOM 3054 O O . ALA B 1 170 ? 20.984 20.312 10.789 1 97.88 170 ALA B O 1
ATOM 3055 N N . GLY B 1 171 ? 20.375 22.516 10.75 1 98 171 GLY B N 1
ATOM 3056 C CA . GLY B 1 171 ? 21.047 22.75 9.484 1 98 171 GLY B CA 1
ATOM 3057 C C . GLY B 1 171 ? 20.188 22.484 8.273 1 98 171 GLY B C 1
ATOM 3058 O O . GLY B 1 171 ? 20.609 22.688 7.141 1 98 171 GLY B O 1
ATOM 3059 N N . GLU B 1 172 ? 18.984 21.984 8.547 1 98.12 172 GLU B N 1
ATOM 3060 C CA . GLU B 1 172 ? 18.062 21.672 7.465 1 98.12 172 GLU B CA 1
ATOM 3061 C C . GLU B 1 172 ? 16.875 22.641 7.457 1 98.12 172 GLU B C 1
ATOM 3063 O O . GLU B 1 172 ? 16.531 23.219 8.492 1 98.12 172 GLU B O 1
ATOM 3068 N N . PRO B 1 173 ? 16.25 22.812 6.316 1 97.75 173 PRO B N 1
ATOM 3069 C CA . PRO B 1 173 ? 16.641 22.281 5.004 1 97.75 173 PRO B CA 1
ATOM 3070 C C . PRO B 1 173 ? 17.859 23 4.414 1 97.75 173 PRO B C 1
ATOM 3072 O O . PRO B 1 173 ? 18.156 24.125 4.797 1 97.75 173 PRO B O 1
ATOM 3075 N N . ASN B 1 174 ? 18.578 22.359 3.547 1 97.69 174 ASN B N 1
ATOM 3076 C CA . ASN B 1 174 ? 19.719 22.922 2.844 1 97.69 174 ASN B CA 1
ATOM 3077 C C . ASN B 1 174 ? 19.75 22.484 1.381 1 97.69 174 ASN B C 1
ATOM 3079 O O . ASN B 1 174 ? 18.828 21.812 0.909 1 97.69 174 ASN B O 1
ATOM 3083 N N . ASN B 1 175 ? 20.594 23.094 0.562 1 96.88 175 ASN B N 1
ATOM 3084 C CA . ASN B 1 175 ? 20.828 22.75 -0.836 1 96.88 175 ASN B CA 1
ATOM 3085 C C . ASN B 1 175 ? 19.547 22.797 -1.649 1 96.88 175 ASN B C 1
ATOM 3087 O O . ASN B 1 175 ? 19.188 21.812 -2.299 1 96.88 175 ASN B O 1
ATOM 3091 N N . PRO B 1 176 ? 18.891 23.906 -1.695 1 95.56 176 PRO B N 1
ATOM 3092 C CA . PRO B 1 176 ? 17.562 24.016 -2.303 1 95.56 176 PRO B CA 1
ATOM 3093 C C . PRO B 1 176 ? 17.562 23.656 -3.787 1 95.56 176 PRO B C 1
ATOM 3095 O O . PRO B 1 176 ? 16.516 23.312 -4.344 1 95.56 176 PRO B O 1
ATOM 3098 N N . SER B 1 177 ? 18.703 23.672 -4.477 1 95.25 177 SER B N 1
ATOM 3099 C CA . SER B 1 177 ? 18.766 23.391 -5.91 1 95.25 177 SER B CA 1
ATOM 3100 C C . SER B 1 177 ? 18.688 21.906 -6.191 1 95.25 177 SER B C 1
ATOM 3102 O O . SER B 1 177 ? 18.219 21.484 -7.254 1 95.25 177 SER B O 1
ATOM 3104 N N . THR B 1 178 ? 19.094 21.109 -5.191 1 96.5 178 THR B N 1
ATOM 3105 C CA . THR B 1 178 ? 19.203 19.672 -5.48 1 96.5 178 THR B CA 1
ATOM 3106 C C . THR B 1 178 ? 18.266 18.875 -4.586 1 96.5 178 THR B C 1
ATOM 3108 O O . THR B 1 178 ? 17.672 17.875 -5.023 1 96.5 178 THR B O 1
ATOM 3111 N N . GLU B 1 179 ? 18.125 19.312 -3.363 1 98 179 GLU B N 1
ATOM 3112 C CA . GLU B 1 179 ? 17.266 18.594 -2.412 1 98 179 GLU B CA 1
ATOM 3113 C C . GLU B 1 179 ? 15.859 19.172 -2.391 1 98 179 GLU B C 1
ATOM 3115 O O . GLU B 1 179 ? 15.594 20.156 -1.703 1 98 179 GLU B O 1
ATOM 3120 N N . LYS B 1 180 ? 14.945 18.469 -3.041 1 98.38 180 LYS B N 1
ATOM 3121 C CA . LYS B 1 180 ? 13.625 19.031 -3.275 1 98.38 180 LYS B CA 1
ATOM 3122 C C . LYS B 1 180 ? 12.547 18.234 -2.551 1 98.38 180 LYS B C 1
ATOM 3124 O O . LYS B 1 180 ? 11.359 18.594 -2.617 1 98.38 180 LYS B O 1
ATOM 3129 N N . CYS B 1 181 ? 12.898 17.156 -1.914 1 98.75 181 CYS B N 1
ATOM 3130 C CA . CYS B 1 181 ? 11.977 16.312 -1.16 1 98.75 181 CYS B CA 1
ATOM 3131 C C . CYS B 1 181 ? 12.414 16.203 0.298 1 98.75 181 CYS B C 1
ATOM 3133 O O . CYS B 1 181 ? 13.43 16.781 0.693 1 98.75 181 CYS B O 1
ATOM 3135 N N . ALA B 1 182 ? 11.555 15.547 1.132 1 98.75 182 ALA B N 1
ATOM 3136 C CA . ALA B 1 182 ? 11.875 15.484 2.557 1 98.75 182 ALA B CA 1
ATOM 3137 C C . ALA B 1 182 ? 11.43 14.156 3.158 1 98.75 182 ALA B C 1
ATOM 3139 O O . ALA B 1 182 ? 10.523 13.5 2.631 1 98.75 182 ALA B O 1
ATOM 3140 N N . HIS B 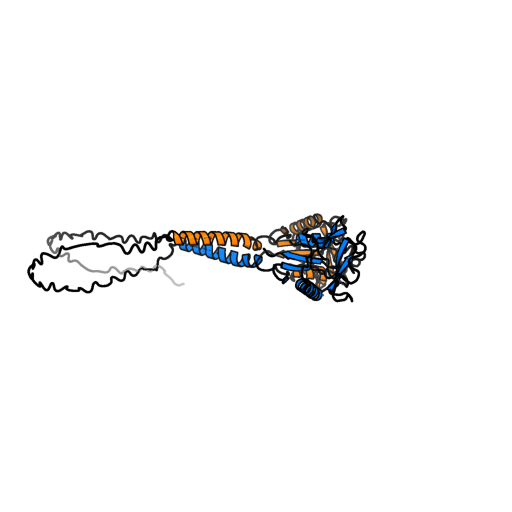1 183 ? 12.141 13.773 4.156 1 98.5 183 HIS B N 1
ATOM 3141 C CA . HIS B 1 183 ? 11.781 12.594 4.934 1 98.5 183 HIS B CA 1
ATOM 3142 C C . HIS B 1 183 ? 11.93 12.852 6.43 1 98.5 183 HIS B C 1
ATOM 3144 O O . HIS B 1 183 ? 12.523 13.852 6.836 1 98.5 183 HIS B O 1
ATOM 3150 N N . LEU B 1 184 ? 11.266 12.07 7.223 1 98.62 184 LEU B N 1
ATOM 3151 C CA . LEU B 1 184 ? 11.383 12.047 8.68 1 98.62 184 LEU B CA 1
ATOM 3152 C C . LEU B 1 184 ? 12.211 10.844 9.133 1 98.62 184 LEU B C 1
ATOM 3154 O O . LEU B 1 184 ? 11.891 9.703 8.805 1 98.62 184 LEU B O 1
ATOM 3158 N N . TYR B 1 185 ? 13.219 11.125 9.914 1 98.06 185 TYR B N 1
ATOM 3159 C CA . TYR B 1 185 ? 14.156 10.086 10.336 1 98.06 185 TYR B CA 1
ATOM 3160 C C . TYR B 1 185 ? 13.469 9.07 11.234 1 98.06 185 TYR B C 1
ATOM 3162 O O . TYR B 1 185 ? 12.648 9.43 12.078 1 98.06 185 TYR B O 1
ATOM 3170 N N . GLY B 1 186 ? 13.883 7.844 11.047 1 94.69 186 GLY B N 1
ATOM 3171 C CA . GLY B 1 186 ? 13.352 6.742 11.836 1 94.69 186 GLY B CA 1
ATOM 3172 C C . GLY B 1 186 ? 14.047 6.578 13.172 1 94.69 186 GLY B C 1
ATOM 3173 O O . GLY B 1 186 ? 14.953 7.348 13.508 1 94.69 186 GLY B O 1
ATOM 3174 N N . LYS B 1 187 ? 13.648 5.52 13.883 1 93.44 187 LYS B N 1
ATOM 3175 C CA . LYS B 1 187 ? 14.055 5.301 15.266 1 93.44 187 LYS B CA 1
ATOM 3176 C C . LYS B 1 187 ? 15.523 4.887 15.344 1 93.44 187 LYS B C 1
ATOM 3178 O O . LYS B 1 187 ? 16.188 5.129 16.359 1 93.44 187 LYS B O 1
ATOM 3183 N N . SER B 1 188 ? 16.016 4.336 14.32 1 93.12 188 SER B N 1
ATOM 3184 C CA . SER B 1 188 ? 17.375 3.812 14.359 1 93.12 188 SER B CA 1
ATOM 3185 C C . SER B 1 188 ? 18.406 4.898 14.047 1 93.12 188 SER B C 1
ATOM 3187 O O . SER B 1 188 ? 19.609 4.66 14.109 1 93.12 188 SER B O 1
ATOM 3189 N N . ASN B 1 189 ? 17.891 6.016 13.648 1 95.12 189 ASN B N 1
ATOM 3190 C CA . ASN B 1 189 ? 18.766 7.133 13.328 1 95.12 189 ASN B CA 1
ATOM 3191 C C . ASN B 1 189 ? 19.031 8 14.547 1 95.12 189 ASN B C 1
ATOM 3193 O O . ASN B 1 189 ? 18.156 8.203 15.383 1 95.12 189 ASN B O 1
ATOM 3197 N N . SER B 1 190 ? 20.219 8.633 14.641 1 95.88 190 SER B N 1
ATOM 3198 C CA . SER B 1 190 ? 20.562 9.523 15.742 1 95.88 190 SER B CA 1
ATOM 3199 C C . SER B 1 190 ? 19.766 10.82 15.672 1 95.88 190 SER B C 1
ATOM 3201 O O . SER B 1 190 ? 19.594 11.508 16.672 1 95.88 190 SER B O 1
ATOM 3203 N N . ARG B 1 191 ? 19.234 11.203 14.555 1 96.44 191 ARG B N 1
ATOM 3204 C CA . ARG B 1 191 ? 18.422 12.406 14.359 1 96.44 191 ARG B CA 1
ATOM 3205 C C . ARG B 1 191 ? 16.938 12.07 14.367 1 96.44 191 ARG B C 1
ATOM 3207 O O . ARG B 1 191 ? 16.125 12.789 13.781 1 96.44 191 ARG B O 1
ATOM 3214 N N . LYS B 1 192 ? 16.641 11.016 15.031 1 94.06 192 LYS B N 1
ATOM 3215 C CA . LYS B 1 192 ? 15.289 10.469 15.016 1 94.06 192 LYS B CA 1
ATOM 3216 C C . LYS B 1 192 ? 14.25 11.562 15.289 1 94.06 192 LYS B C 1
ATOM 3218 O O . LYS B 1 192 ? 14.5 12.477 16.078 1 94.06 192 LYS B O 1
ATOM 3223 N N . GLU B 1 193 ? 13.086 11.547 14.594 1 96.12 193 GLU B N 1
ATOM 3224 C CA . GLU B 1 193 ? 11.906 12.398 14.719 1 96.12 193 GLU B CA 1
ATOM 3225 C C . GLU B 1 193 ? 12.062 13.68 13.914 1 96.12 193 GLU B C 1
ATOM 3227 O O . GLU B 1 193 ? 11.078 14.383 13.648 1 96.12 193 GLU B O 1
ATOM 3232 N N . LYS B 1 194 ? 13.305 13.953 13.492 1 98.69 194 LYS B N 1
ATOM 3233 C CA . LYS B 1 194 ? 13.57 15.195 12.758 1 98.69 194 LYS B CA 1
ATOM 3234 C C . LYS B 1 194 ? 13.367 15 11.258 1 98.69 194 LYS B C 1
ATOM 3236 O O . LYS B 1 194 ? 13.328 13.867 10.773 1 98.69 194 LYS B O 1
ATOM 3241 N N . TRP B 1 195 ? 13.195 16.188 10.602 1 98.81 195 TRP B N 1
ATOM 3242 C CA . TRP B 1 195 ? 13.016 16.172 9.156 1 98.81 195 TRP B CA 1
ATOM 3243 C C . TRP B 1 195 ? 14.328 16.469 8.438 1 98.81 195 TRP B C 1
ATOM 3245 O O . TRP B 1 195 ? 15.203 17.125 8.992 1 98.81 195 TRP B O 1
ATOM 3255 N N . ASN B 1 196 ? 14.461 15.953 7.25 1 98.69 196 ASN B N 1
ATOM 3256 C CA . ASN B 1 196 ? 15.609 16.219 6.383 1 98.69 196 ASN B CA 1
ATOM 3257 C C . ASN B 1 196 ? 15.18 16.375 4.926 1 98.69 196 ASN B C 1
ATOM 3259 O O . ASN B 1 196 ? 14.398 15.578 4.41 1 98.69 196 ASN B O 1
ATOM 3263 N N . ASP B 1 197 ? 15.625 17.516 4.344 1 98.44 197 ASP B N 1
ATOM 3264 C CA . ASP B 1 197 ? 15.453 17.594 2.896 1 98.44 197 ASP B CA 1
ATOM 3265 C C . ASP B 1 197 ? 16.5 16.734 2.178 1 98.44 197 ASP B C 1
ATOM 3267 O O . ASP B 1 197 ? 17.609 16.578 2.664 1 98.44 197 ASP B O 1
ATOM 3271 N N . CYS B 1 198 ? 16.078 16.172 1.064 1 97.81 198 CYS B N 1
ATOM 3272 C CA . CYS B 1 198 ? 16.953 15.234 0.344 1 97.81 198 CYS B CA 1
ATOM 3273 C C . CYS B 1 198 ? 16.578 15.18 -1.133 1 97.81 198 CYS B C 1
ATOM 3275 O O . CYS B 1 198 ? 15.648 15.867 -1.57 1 97.81 198 CYS B O 1
ATOM 3277 N N . LEU B 1 199 ? 17.422 14.469 -1.892 1 97.62 199 LEU B N 1
ATOM 3278 C CA . LEU B 1 199 ? 17.094 14.203 -3.285 1 97.62 199 LEU B CA 1
ATOM 3279 C C . LEU B 1 199 ? 15.773 13.43 -3.389 1 97.62 199 LEU B C 1
ATOM 3281 O O . LEU B 1 199 ? 15.492 12.562 -2.564 1 97.62 199 LEU B O 1
ATOM 3285 N N . CYS B 1 200 ? 15.062 13.703 -4.441 1 98 200 CYS B N 1
ATOM 3286 C CA . CYS B 1 200 ? 13.773 13.047 -4.621 1 98 200 CYS B CA 1
ATOM 3287 C C . CYS B 1 200 ? 13.953 11.602 -5.051 1 98 200 CYS B C 1
ATOM 3289 O O . CYS B 1 200 ? 13 10.82 -5.047 1 98 200 CYS B O 1
ATOM 3291 N N . LYS B 1 201 ? 15.094 11.289 -5.445 1 96.69 201 LYS B N 1
ATOM 3292 C CA . LYS B 1 201 ? 15.492 9.906 -5.707 1 96.69 201 LYS B CA 1
ATOM 3293 C C . LYS B 1 201 ? 16.719 9.523 -4.895 1 96.69 201 LYS B C 1
ATOM 3295 O O . LYS B 1 201 ? 17.812 10.062 -5.109 1 96.69 201 LYS B O 1
ATOM 3300 N N . ILE B 1 202 ? 16.5 8.594 -3.963 1 94.5 202 ILE B N 1
ATOM 3301 C CA . ILE B 1 202 ? 17.578 8.133 -3.1 1 94.5 202 ILE B CA 1
ATOM 3302 C C . ILE B 1 202 ? 18.297 6.949 -3.75 1 94.5 202 ILE B C 1
ATOM 3304 O O . ILE B 1 202 ? 17.641 6.016 -4.23 1 94.5 202 ILE B O 1
ATOM 3308 N N . ALA B 1 203 ? 19.609 7.086 -3.725 1 85.5 203 ALA B N 1
ATOM 3309 C CA . ALA B 1 203 ? 20.391 5.98 -4.262 1 85.5 203 ALA B CA 1
ATOM 3310 C C . ALA B 1 203 ? 20.406 4.801 -3.293 1 85.5 203 ALA B C 1
ATOM 3312 O O . ALA B 1 203 ? 20.531 4.984 -2.08 1 85.5 203 ALA B O 1
ATOM 3313 N N . GLY B 1 204 ? 20.156 3.666 -3.664 1 75.69 204 GLY B N 1
ATOM 3314 C CA . GLY B 1 204 ? 20.156 2.471 -2.836 1 75.69 204 GLY B CA 1
ATOM 3315 C C . GLY B 1 204 ? 18.797 2.168 -2.229 1 75.69 204 GLY B C 1
ATOM 3316 O O . GLY B 1 204 ? 18.438 2.715 -1.184 1 75.69 204 GLY B O 1
ATOM 3317 N N . ASN B 1 205 ? 18.047 1.281 -2.73 1 67.88 205 ASN B N 1
ATOM 3318 C CA . ASN B 1 205 ? 16.688 0.95 -2.316 1 67.88 205 ASN B CA 1
ATOM 3319 C C . ASN B 1 205 ? 16.656 0.402 -0.893 1 67.88 205 ASN B C 1
ATOM 3321 O O . ASN B 1 205 ? 15.734 0.702 -0.13 1 67.88 205 ASN B O 1
ATOM 3325 N N . GLY B 1 206 ? 17.703 -0.146 -0.432 1 76.44 206 GLY B N 1
ATOM 3326 C CA . GLY B 1 206 ? 17.688 -0.776 0.878 1 76.44 206 GLY B CA 1
ATOM 3327 C C . GLY B 1 206 ? 17.812 0.216 2.018 1 76.44 206 GLY B C 1
ATOM 3328 O O . GLY B 1 206 ? 17.562 -0.122 3.176 1 76.44 206 GLY B O 1
ATOM 3329 N N . VAL B 1 207 ? 18.062 1.523 1.685 1 87 207 VAL B N 1
ATOM 3330 C CA . VAL B 1 207 ? 18.25 2.5 2.75 1 87 207 VAL B CA 1
ATOM 3331 C C . VAL B 1 207 ? 17.266 3.65 2.582 1 87 207 VAL B C 1
ATOM 3333 O O . VAL B 1 207 ? 17.219 4.574 3.398 1 87 207 VAL B O 1
ATOM 3336 N N . ALA B 1 208 ? 16.406 3.514 1.617 1 95.25 208 ALA B N 1
ATOM 3337 C CA . ALA B 1 208 ? 15.461 4.586 1.304 1 95.25 208 ALA B CA 1
ATOM 3338 C C . ALA B 1 208 ? 14.352 4.66 2.348 1 95.25 208 ALA B C 1
ATOM 3340 O O . ALA B 1 208 ? 14.133 3.709 3.1 1 95.25 208 ALA B O 1
ATOM 3341 N N . PRO B 1 209 ? 13.742 5.863 2.475 1 97.38 209 PRO B N 1
ATOM 3342 C CA . PRO B 1 209 ? 12.562 5.934 3.342 1 97.38 209 PRO B CA 1
ATOM 3343 C C . PRO B 1 209 ? 11.43 5.012 2.879 1 97.38 209 PRO B C 1
ATOM 3345 O O . PRO B 1 209 ? 11.375 4.641 1.705 1 97.38 209 PRO B O 1
ATOM 3348 N N . VAL B 1 210 ? 10.633 4.629 3.869 1 97.56 210 VAL B N 1
ATOM 3349 C CA . VAL B 1 210 ? 9.422 3.908 3.508 1 97.56 210 VAL B CA 1
ATOM 3350 C C . VAL B 1 210 ? 8.273 4.895 3.285 1 97.56 210 VAL B C 1
ATOM 3352 O O . VAL B 1 210 ? 8.492 6.109 3.275 1 97.56 210 VAL B O 1
ATOM 3355 N N . ILE B 1 211 ? 7.059 4.406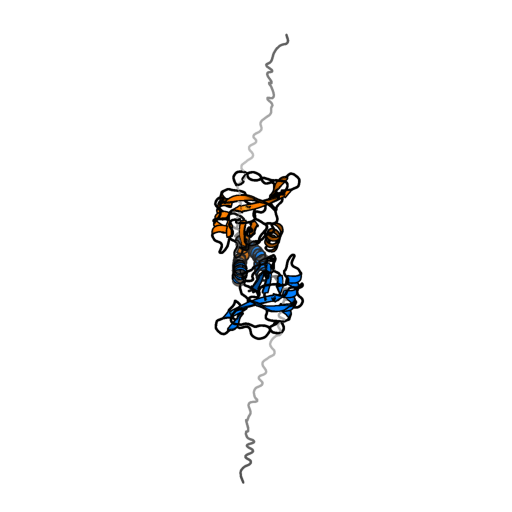 3.004 1 98.38 211 ILE B N 1
ATOM 3356 C CA . ILE B 1 211 ? 5.965 5.254 2.541 1 98.38 211 ILE B CA 1
ATOM 3357 C C . ILE B 1 211 ? 5.016 5.551 3.697 1 98.38 211 ILE B C 1
ATOM 3359 O O . ILE B 1 211 ? 4.562 4.633 4.387 1 98.38 211 ILE B O 1
ATOM 3363 N N . LEU B 1 212 ? 4.715 6.75 3.975 1 98.69 212 LEU B N 1
ATOM 3364 C CA . LEU B 1 212 ? 3.697 7.195 4.922 1 98.69 212 LEU B CA 1
ATOM 3365 C C . LEU B 1 212 ? 2.547 7.891 4.199 1 98.69 212 LEU B C 1
ATOM 3367 O O . LEU B 1 212 ? 2.736 8.945 3.596 1 98.69 212 LEU B O 1
ATOM 3371 N N . CYS B 1 213 ? 1.358 7.301 4.289 1 98.62 213 CYS B N 1
ATOM 3372 C CA . CYS B 1 213 ? 0.182 7.852 3.625 1 98.62 213 CYS B CA 1
ATOM 3373 C C . CYS B 1 213 ? -0.798 8.43 4.641 1 98.62 213 CYS B C 1
ATOM 3375 O O . CYS B 1 213 ? -0.919 7.914 5.754 1 98.62 213 CYS B O 1
ATOM 3377 N N . GLN B 1 214 ? -1.488 9.43 4.227 1 98.44 214 GLN B N 1
ATOM 3378 C CA . GLN B 1 214 ? -2.516 10.086 5.031 1 98.44 214 GLN B CA 1
ATOM 3379 C C . GLN B 1 214 ? -3.801 10.281 4.23 1 98.44 214 GLN B C 1
ATOM 3381 O O . GLN B 1 214 ? -3.756 10.633 3.051 1 98.44 214 GLN B O 1
ATOM 3386 N N . LYS B 1 215 ? -4.918 10.008 4.895 1 95.19 215 LYS B N 1
ATOM 3387 C CA . LYS B 1 215 ? -6.258 10.305 4.391 1 95.19 215 LYS B CA 1
ATOM 3388 C C . LYS B 1 215 ? -7.039 11.164 5.387 1 95.19 215 LYS B C 1
ATOM 3390 O O . LYS B 1 215 ? -7.066 10.859 6.582 1 95.19 215 LYS B O 1
ATOM 3395 N N . VAL B 1 216 ? -7.613 12.172 4.879 1 91.31 216 VAL B N 1
ATOM 3396 C CA . VAL B 1 216 ? -8.422 13.008 5.758 1 91.31 216 VAL B CA 1
ATOM 3397 C C . VAL B 1 216 ? -9.844 12.445 5.84 1 91.31 216 VAL B C 1
ATOM 3399 O O . VAL B 1 216 ? -10.438 12.094 4.82 1 91.31 216 VAL B O 1
ATOM 3402 N N . LEU B 1 217 ? -10.312 12.336 7.016 1 84.94 217 LEU B N 1
ATOM 3403 C CA . LEU B 1 217 ? -11.68 11.883 7.234 1 84.94 217 LEU B CA 1
ATOM 3404 C C . LEU B 1 217 ? -12.68 12.984 6.902 1 84.94 217 LEU B C 1
ATOM 3406 O O . LEU B 1 217 ? -12.445 14.156 7.227 1 84.94 217 LEU B O 1
ATOM 3410 N N . LYS B 1 218 ? -13.719 12.688 6.102 1 68.19 218 LYS B N 1
ATOM 3411 C CA . LYS B 1 218 ? -14.766 13.648 5.781 1 68.19 218 LYS B CA 1
ATOM 3412 C C . LYS B 1 218 ? -15.891 13.594 6.812 1 68.19 218 LYS B C 1
ATOM 3414 O O . LYS B 1 218 ? -16.156 12.539 7.402 1 68.19 218 LYS B O 1
#

Sequence (436 aa):
MFPSFGYALVFCLMIFTGFSRSWPDNSKRSLAKTTQPQEKQSFVVNNNCALGQNERQTLSLIKEKVDKIAANIKNEAACSTGWVQHGKSCYIVIDIPTAEWSAARRNCLKFGGDLAKITSKDENQFVYNLIGNQAYTTSLGVWLGLHRKADTKFYWTDGTLLAGYNNWDAGEPNNPSTEKCAHLYGKSNSRKEKWNDCLCKIAGNGVAPVILCQKVLKMFPSFGYALVFCLMIFTGFSRSWPDNSKRSLAKTTQPQEKQSFVVNNNCALGQNERQTLSLIKEKVDKIAANIKNEAACSTGWVQHGKSCYIVIDIPTAEWSAARRNCLKFGGDLAKITSKDENQFVYNLIGNQAYTTSLGVWLGLHRKADTKFYWTDGTLLAGYNNWDAGEPNNPSTEKCAHLYGKSNSRKEKWNDCLCKIAGNGVAPVILCQKVLK

InterPro domains:
  IPR001304 C-type lectin-like [PF00059] (100-201)
  IPR001304 C-type lectin-like [PS50041] (86-200)
  IPR001304 C-type lectin-like [SM00034] (79-201)
  IPR016186 C-type lectin-like/link domain superfamily [G3DSA:3.10.100.10] (53-215)
  IPR016187 C-type lectin fold [SSF56436] (79-201)
  IPR050111 C-type lectin and snaclec domain-containing protein [PTHR22803] (54-201)

Organism: Acropora cervicornis (NCBI:txid6130)